Protein 3SV1 (pdb70)

Sequence (484 aa):
GSEDLIDGIIFAANYLGSTQLLSERNPSKNIRMMQAQEAVSRVKRMQKAAKIKKKANQTLTEVDLFISTQRIKVLNADTQETMMDHALRTISYIADIGNIVVLMARRRYKMICHVFESEDAQLIAQSIGQAFSVAYQEFLRANGINPEDLSQKEYSDIINTQEGSEDLIDGIIFAANYLGSTQLLSERNPSKNIRMMQAQEAVSRVKRMQKAAKIKKKANQTLTEVDLFISTQRIKVLNADTQETMMDHALRTISYIADIGNIVVLMARRKQYKMICHVFESEDAQLIAQSIGQAFSVAYQEFLRAGSEDLIDGIIFAANYLGSTQLLSERNPSKNIRMMQAQEAVSRVKRMQKAAKIKKKANQTLTEVDLFISTQRIKVLNADTQETMMDHALRTISYIADIGNIVVLMARRKQYKMICHVFESEDAQLIAQSIGQAFSVAYQEFLRAINPEDLSQNGYENPTYKFFEQNGYENPTYKFFGYE

Nearest PDB structures (foldseek):
  3sv1-assembly2_B  TM=1.007E+00  e=3.844E-26  Rattus norvegicus
  3sv1-assembly1_A  TM=9.861E-01  e=1.609E-22  Rattus norvegicus
  1aqc-assembly2_A  TM=9.527E-01  e=2.309E-19  Homo sapiens
  1x11-assembly1_A  TM=9.390E-01  e=2.914E-18  Homo sapiens
  1aqc-assembly2_B-2  TM=9.602E-01  e=7.713E-16  Homo sapiens

Solvent-accessible surface area: 25627 Å² total; per-residue (Å²): 121,58,128,89,13,73,104,12,57,109,48,75,7,34,29,27,9,24,4,20,17,92,7,93,54,87,30,56,43,104,70,0,79,109,16,5,76,102,3,16,15,37,0,86,45,58,13,51,5,32,102,54,53,49,161,80,163,156,39,33,52,116,1,34,5,51,1,1,8,87,73,6,59,4,22,44,40,134,95,96,101,56,59,33,73,31,27,0,112,34,0,0,0,0,3,4,44,53,64,44,1,1,11,0,1,25,114,137,196,64,5,27,0,13,0,1,64,5,136,55,2,84,84,0,0,86,20,3,12,113,0,4,29,17,1,63,72,77,84,29,76,96,110,48,66,90,51,18,90,103,43,69,154,94,61,56,72,96,110,82,79,68,204,99,57,126,51,8,77,58,0,0,16,6,66,7,38,34,16,6,23,7,24,20,59,5,54,67,108,40,64,76,123,38,17,74,84,3,5,106,84,4,19,30,36,0,97,48,59,9,43,4,27,133,63,56,56,166,85,160,139,40,59,60,107,0,2,9,24,0,0,13,86,82,6,42,3,29,42,19,45,24,38,103,45,61,38,72,54,40,5,143,20,0,2,13,2,1,13,86,59,85,11,5,3,10,0,0,22,185,124,172,95,86,4,15,0,10,0,2,50,5,149,43,5,81,48,0,0,61,13,7,4,79,0,1,40,26,19,82,83,103,48,104,187,132,94,61,123,40,9,84,67,0,1,8,11,62,9,33,26,25,8,23,14,80,41,119,1,66,63,114,37,58,71,122,67,31,77,96,12,1,85,92,4,16,29,105,0,115,153,74,8,138,54,24,120,119,154,79,177,94,145,191,36,66,57,117,0,1,6,19,0,3,4,87,102,1,51,2,15,28,22,55,31,32,105,51,58,42,65,32,32,6,197,42,1,27,26,31,3,51,72,58,63,38,5,1,5,3,0,56,178,132,163,99,105,7,16,0,8,1,3,47,3,154,43,2,72,61,2,2,100,16,3,21,85,0,17,44,29,34,58,144,105,81,158,99,132,146,97,102,80,99,118,125,181,82,20,64,69,0,50,6,5,46,135,109,69,60,95,38,76,64,10,56,30,28,106,112,148,52,19,134

InterPro domains:
  IPR001478 PDZ domain [PF00595] (570-652)
  IPR001478 PDZ domain [PF00595] (663-732)
  IPR001478 PDZ domain [PS50106] (569-654)
  IPR001478 PDZ domain [PS50106] (660-736)
  IPR001478 PDZ domain [SM00228] (578-656)
  IPR001478 PDZ domain [SM00228] (670-736)
  IPR006020 PTB/PI domain [PF00640] (373-530)
  IPR006020 PTB/PI domain [PS01179] (369-556)
  IPR006020 PTB/PI domain [SM00462] (368-534)
  IPR011993 PH-like domain superfamily [G3DSA:2.30.29.30] (363-531)
  IPR036034 PDZ superfamily [G3DSA:2.30.42.10] (563-655)
  IPR036034 PDZ superfamily [G3DSA:2.30.42.10] (656-744)
  IPR036034 PDZ superfamily [SSF50156] (544-667)
  IPR036034 PDZ superfamily [SSF50156] (659-741)
  IPR051230 Amyloid-beta A4 Precursor Protein-Binding [PTHR12345] (54-750)

B-factor: mean 117.75, std 36.28, range [28.65, 469.71]

CATH classification: 2.30.29.30

GO terms:
  GO:0016079 synaptic vesicle exocytosis (P, TAS)
  GO:0005515 protein binding (F, IPI)
  GO:0001540 amyloid-beta binding (F, IPI)
  GO:0005829 cytosol (C, TAS)
  GO:0098793 presynapse (C, IDA)

Organism: Rattus norvegicus (NCBI:txid10116)

Foldseek 3Di:
DQVDFQVWDKDKWKWQFKDKDADDPDDDPVVVVVVQVVRQVVSVVVVVVVVVVCVVPPRIFIWMWTGHLFWIWIAHPPPRHTPDIDTLVQKDDWDQDAQKIKTWGHVCNMIMITIIGHPCSVVVRVRSVSSNVSSVLVVPVVVVVVCSVPVVVVVVCVVVVVD/DLCALAVWDKDKWKFQFKDKDADDPDDDCVVVVVVQVVRVVVSVVVVVVVVVVCVVPPRIFMWIWTAHLFWTWIAGPVPRHTPDTGTLVFWDDWDLDDQKIWTWGFVVPTMIMITIIGHPCSNVVRVSNVVSNVVNVVVVVVD/DLCPQQVWDKDKWKWLDKDKDQDDPDDDPVVVVVCVVVGVVVSVVVVVVVVVVCVVPDRIFIWIWTGHLQWTFTAGPPVRHTPDIGGLVQWDDWDLDAQKIWTWGQCVVGMIMITITGHPPSVVSRVVSVVSVCVRVVVPDDAPDDDPPD/DDDDDDCVCVPPPD/DDDDDPPVPDD

Structure (mmCIF, N/CA/C/O backbone):
data_3SV1
#
_entry.id   3SV1
#
_cell.length_a   151.119
_cell.length_b   52.092
_cell.length_c   121.282
_cell.angle_alpha   90.00
_cell.angle_beta   127.80
_cell.angle_gamma   90.00
#
_symmetry.space_group_name_H-M   'C 1 2 1'
#
loop_
_entity.id
_entity.type
_entity.pdbx_description
1 polymer 'Amyloid beta A4 precursor protein-binding family A member 2'
2 polymer 'Amyloid beta A4 protein'
3 water water
#
loop_
_atom_site.group_PDB
_atom_site.id
_atom_site.type_symbol
_atom_site.label_atom_id
_atom_site.label_alt_id
_atom_site.label_comp_id
_atom_site.label_asym_id
_atom_site.label_entity_id
_atom_site.label_seq_id
_atom_site.pdbx_PDB_ins_code
_atom_site.Cartn_x
_atom_site.Cartn_y
_atom_site.Cartn_z
_atom_site.occupancy
_atom_site.B_iso_or_equiv
_atom_site.auth_seq_id
_atom_site.auth_comp_id
_atom_site.auth_asym_id
_atom_site.auth_atom_id
_atom_site.pdbx_PDB_model_num
ATOM 1 N N . GLY A 1 1 ? -48.272 25.182 -6.983 1.00 109.88 363 GLY A N 1
ATOM 2 C CA . GLY A 1 1 ? -47.429 26.134 -7.758 1.00 125.74 363 GLY A CA 1
ATOM 3 C C . GLY A 1 1 ? -46.009 25.621 -7.844 1.00 138.42 363 GLY A C 1
ATOM 4 O O . GLY A 1 1 ? -45.123 26.266 -8.415 1.00 136.96 363 GLY A O 1
ATOM 5 N N . SER A 1 2 ? -45.807 24.442 -7.264 1.00 145.17 364 SER A N 1
ATOM 6 C CA . SER A 1 2 ? -44.508 23.781 -7.242 1.00 135.56 364 SER A CA 1
ATOM 7 C C . SER A 1 2 ? -44.717 22.302 -6.887 1.00 120.74 364 SER A C 1
ATOM 8 O O . SER A 1 2 ? -43.911 21.446 -7.248 1.00 71.96 364 SER A O 1
ATOM 11 N N . GLU A 1 3 ? -45.814 22.029 -6.179 1.00 131.93 365 GLU A N 1
ATOM 12 C CA . GLU A 1 3 ? -46.204 20.684 -5.744 1.00 119.98 365 GLU A CA 1
ATOM 13 C C . GLU A 1 3 ? -46.286 19.720 -6.925 1.00 101.51 365 GLU A C 1
ATOM 14 O O . GLU A 1 3 ? -46.211 18.499 -6.763 1.00 93.13 365 GLU A O 1
ATOM 20 N N . ASP A 1 4 ? -46.454 20.289 -8.113 1.00 104.55 366 ASP A N 1
ATOM 21 C CA . ASP A 1 4 ? -46.545 19.539 -9.362 1.00 95.55 366 ASP A CA 1
ATOM 22 C C . ASP A 1 4 ? -45.653 18.291 -9.419 1.00 91.61 366 ASP A C 1
ATOM 23 O O . ASP A 1 4 ? -46.142 17.164 -9.474 1.00 88.42 366 ASP A O 1
ATOM 28 N N . LEU A 1 5 ? -44.342 18.494 -9.391 1.00 87.91 367 LEU A N 1
ATOM 29 C CA . LEU A 1 5 ? -43.416 17.383 -9.478 1.00 90.22 367 LEU A CA 1
ATOM 30 C C . LEU A 1 5 ? -42.878 16.858 -8.159 1.00 93.22 367 LEU A C 1
ATOM 31 O O . LEU A 1 5 ? -41.941 16.066 -8.166 1.00 77.72 367 LEU A O 1
ATOM 36 N N . ILE A 1 6 ? -43.420 17.292 -7.024 1.00 111.80 368 ILE A N 1
ATOM 37 C CA . ILE A 1 6 ? -42.926 16.731 -5.765 1.00 97.83 368 ILE A CA 1
ATOM 38 C C . ILE A 1 6 ? -43.612 15.378 -5.701 1.00 81.92 368 ILE A C 1
ATOM 39 O O . ILE A 1 6 ? -43.075 14.420 -5.140 1.00 75.98 368 ILE A O 1
ATOM 44 N N . ASP A 1 7 ? -44.807 15.320 -6.291 1.00 78.41 369 ASP A N 1
ATOM 45 C CA . ASP A 1 7 ? -45.583 14.095 -6.353 1.00 85.41 369 ASP A CA 1
ATOM 46 C C . ASP A 1 7 ? -45.012 13.359 -7.533 1.00 105.64 369 ASP A C 1
ATOM 47 O O . ASP A 1 7 ? -44.785 12.151 -7.485 1.00 129.80 369 ASP A O 1
ATOM 52 N N . GLY A 1 8 ? -44.778 14.110 -8.600 1.00 86.23 370 GLY A N 1
ATOM 53 C CA . GLY A 1 8 ? -44.208 13.526 -9.790 1.00 79.86 370 GLY A CA 1
ATOM 54 C C . GLY A 1 8 ? -45.113 13.584 -10.992 1.00 89.85 370 GLY A C 1
ATOM 55 O O . GLY A 1 8 ? -46.296 13.904 -10.888 1.00 100.06 370 GLY A O 1
ATOM 56 N N . ILE A 1 9 ? -44.530 13.279 -12.144 1.00 98.76 371 ILE A N 1
ATOM 57 C CA . ILE A 1 9 ? -45.243 13.265 -13.413 1.00 101.84 371 ILE A CA 1
ATOM 58 C C . ILE A 1 9 ? -44.677 12.105 -14.215 1.00 102.20 371 ILE A C 1
ATOM 59 O O . ILE A 1 9 ? -43.685 11.495 -13.815 1.00 109.21 371 ILE A O 1
ATOM 64 N N . ILE A 1 10 ? -45.287 11.821 -15.360 1.00 87.40 372 ILE A N 1
ATOM 65 C CA . ILE A 1 10 ? -44.841 10.714 -16.198 1.00 68.56 372 ILE A CA 1
ATOM 66 C C . ILE A 1 10 ? -44.945 11.033 -17.696 1.00 79.62 372 ILE A C 1
ATOM 67 O O . ILE A 1 10 ? -46.001 11.440 -18.176 1.00 86.55 372 ILE A O 1
ATOM 72 N N . PHE A 1 11 ? -43.838 10.839 -18.414 1.00 77.97 373 PHE A N 1
ATOM 73 C CA . PHE A 1 11 ? -43.732 11.078 -19.863 1.00 77.98 373 PHE A CA 1
ATOM 74 C C . PHE A 1 11 ? -43.512 9.761 -20.609 1.00 78.50 373 PHE A C 1
ATOM 75 O O . PHE A 1 11 ? -42.808 8.873 -20.117 1.00 69.30 373 PHE A O 1
ATOM 83 N N . ALA A 1 12 ? -44.096 9.637 -21.796 1.00 95.45 374 ALA A N 1
ATOM 84 C CA . ALA A 1 12 ? -43.914 8.427 -22.584 1.00 112.75 374 ALA A CA 1
ATOM 85 C C . ALA A 1 12 ? -42.668 8.630 -23.421 1.00 108.74 374 ALA A C 1
ATOM 86 O O . ALA A 1 12 ? -42.546 9.616 -24.149 1.00 116.03 374 ALA A O 1
ATOM 88 N N . ALA A 1 13 ? -41.734 7.699 -23.305 1.00 105.60 375 ALA A N 1
ATOM 89 C CA . ALA A 1 13 ? -40.498 7.796 -24.051 1.00 109.93 375 ALA A CA 1
ATOM 90 C C . ALA A 1 13 ? -40.167 6.481 -24.726 1.00 108.61 375 ALA A C 1
ATOM 91 O O . ALA A 1 13 ? -41.006 5.578 -24.822 1.00 82.91 375 ALA A O 1
ATOM 93 N N . ASN A 1 14 ? -38.929 6.392 -25.192 1.00 113.06 376 ASN A N 1
ATOM 94 C CA . ASN A 1 14 ? -38.448 5.214 -25.880 1.00 105.49 376 ASN A CA 1
ATOM 95 C C . ASN A 1 14 ? -37.003 4.906 -25.516 1.00 92.46 376 ASN A C 1
ATOM 96 O O . ASN A 1 14 ? -36.081 5.597 -25.946 1.00 73.95 376 ASN A O 1
ATOM 101 N N . TYR A 1 15 ? -36.816 3.861 -24.721 1.00 104.75 377 TYR A N 1
ATOM 102 C CA . TYR A 1 15 ? -35.493 3.443 -24.277 1.00 112.20 377 TYR A CA 1
ATOM 103 C C . TYR A 1 15 ? -34.747 2.775 -25.431 1.00 129.73 377 TYR A C 1
ATOM 104 O O . TYR A 1 15 ? -35.315 1.951 -26.147 1.00 136.92 377 TYR A O 1
ATOM 113 N N . LEU A 1 16 ? -33.478 3.136 -25.612 1.00 127.46 378 LEU A N 1
ATOM 114 C CA . LEU A 1 16 ? -32.664 2.568 -26.688 1.00 112.45 378 LEU A CA 1
ATOM 115 C C . LEU A 1 16 ? -31.569 1.677 -26.124 1.00 109.77 378 LEU A C 1
ATOM 116 O O . LEU A 1 16 ? -30.999 0.837 -26.828 1.00 104.35 378 LEU A O 1
ATOM 121 N N . GLY A 1 17 ? -31.298 1.865 -24.837 1.00 96.37 379 GLY A N 1
ATOM 122 C CA . GLY A 1 17 ? -30.268 1.107 -24.157 1.00 88.00 379 GLY A CA 1
ATOM 123 C C . GLY A 1 17 ? -29.403 2.078 -23.381 1.00 93.44 379 GLY A C 1
ATOM 124 O O . GLY A 1 17 ? -29.689 3.278 -23.329 1.00 79.94 379 GLY A O 1
ATOM 125 N N . SER A 1 18 ? -28.334 1.577 -22.782 1.00 107.31 380 SER A N 1
ATOM 126 C CA . SER A 1 18 ? -27.464 2.448 -22.015 1.00 104.78 380 SER A CA 1
ATOM 127 C C . SER A 1 18 ? -26.002 2.370 -22.427 1.00 119.18 380 SER A C 1
ATOM 128 O O . SER A 1 18 ? -25.656 1.829 -23.480 1.00 113.18 380 SER A O 1
ATOM 131 N N . THR A 1 19 ? -25.150 2.931 -21.582 1.00 117.99 381 THR A N 1
ATOM 132 C CA . THR A 1 19 ? -23.726 2.952 -21.834 1.00 103.05 381 THR A CA 1
ATOM 133 C C . THR A 1 19 ? -23.008 3.508 -20.598 1.00 101.67 381 THR A C 1
ATOM 134 O O . THR A 1 19 ? -23.332 4.590 -20.099 1.00 83.06 381 THR A O 1
ATOM 138 N N . GLN A 1 20 ? -22.027 2.756 -20.110 1.00 110.91 382 GLN A N 1
ATOM 139 C CA . GLN A 1 20 ? -21.280 3.142 -18.921 1.00 92.94 382 GLN A CA 1
ATOM 140 C C . GLN A 1 20 ? -19.979 3.836 -19.275 1.00 97.07 382 GLN A C 1
ATOM 141 O O . GLN A 1 20 ? -19.305 3.432 -20.220 1.00 106.27 382 GLN A O 1
ATOM 147 N N . LEU A 1 21 ? -19.631 4.880 -18.522 1.00 93.05 383 LEU A N 1
ATOM 148 C CA . LEU A 1 21 ? -18.383 5.623 -18.753 1.00 79.86 383 LEU A CA 1
ATOM 149 C C . LEU A 1 21 ? -17.714 6.143 -17.476 1.00 84.66 383 LEU A C 1
ATOM 150 O O . LEU A 1 21 ? -18.225 5.950 -16.363 1.00 80.90 383 LEU A O 1
ATOM 155 N N . LEU A 1 22 ? -16.578 6.816 -17.646 1.00 97.48 384 LEU A N 1
ATOM 156 C CA . LEU A 1 22 ? -15.830 7.351 -16.513 1.00 98.90 384 LEU A CA 1
ATOM 157 C C . LEU A 1 22 ? -15.809 8.872 -16.392 1.00 102.29 384 LEU A C 1
ATOM 158 O O . LEU A 1 22 ? -15.518 9.588 -17.359 1.00 97.04 384 LEU A O 1
ATOM 163 N N . SER A 1 23 ? -16.107 9.359 -15.193 1.00 102.95 385 SER A N 1
ATOM 164 C CA . SER A 1 23 ? -16.104 10.790 -14.929 1.00 120.52 385 SER A CA 1
ATOM 165 C C . SER A 1 23 ? -15.243 11.049 -13.699 1.00 126.48 385 SER A C 1
ATOM 166 O O . SER A 1 23 ? -14.876 10.125 -12.971 1.00 126.25 385 SER A O 1
ATOM 169 N N . GLU A 1 24 ? -14.893 12.309 -13.488 1.00 130.23 386 GLU A N 1
ATOM 170 C CA . GLU A 1 24 ? -14.102 12.670 -12.331 1.00 139.52 386 GLU A CA 1
ATOM 171 C C . GLU A 1 24 ? -14.837 13.811 -11.645 1.00 141.55 386 GLU A C 1
ATOM 172 O O . GLU A 1 24 ? -15.471 14.637 -12.301 1.00 133.27 386 GLU A O 1
ATOM 178 N N . ARG A 1 25 ? -14.773 13.829 -10.320 1.00 143.74 387 ARG A N 1
ATOM 179 C CA . ARG A 1 25 ? -15.443 14.847 -9.534 1.00 140.69 387 ARG A CA 1
ATOM 180 C C . ARG A 1 25 ? -15.450 16.222 -10.207 1.00 158.04 387 ARG A C 1
ATOM 181 O O . ARG A 1 25 ? -14.401 16.764 -10.560 1.00 162.87 387 ARG A O 1
ATOM 183 N N . ASN A 1 26 ? -16.651 16.758 -10.407 1.00 171.39 388 ASN A N 1
ATOM 184 C CA . ASN A 1 26 ? -16.856 18.081 -10.993 1.00 177.04 388 ASN A CA 1
ATOM 185 C C . ASN A 1 26 ? -16.215 18.392 -12.349 1.00 164.78 388 ASN A C 1
ATOM 186 O O . ASN A 1 26 ? -15.144 18.998 -12.415 1.00 176.43 388 ASN A O 1
ATOM 191 N N . PRO A 1 27 ? -16.862 17.966 -13.447 1.00 139.83 389 PRO A N 1
ATOM 192 C CA . PRO A 1 27 ? -16.391 18.192 -14.821 1.00 119.68 389 PRO A CA 1
ATOM 193 C C . PRO A 1 27 ? -16.854 19.567 -15.313 1.00 109.08 389 PRO A C 1
ATOM 194 O O . PRO A 1 27 ? -16.246 20.574 -14.970 1.00 117.19 389 PRO A O 1
ATOM 198 N N . SER A 1 28 ? -17.927 19.609 -16.104 1.00 120.68 390 SER A N 1
ATOM 199 C CA . SER A 1 28 ? -18.463 20.878 -16.616 1.00 136.49 390 SER A CA 1
ATOM 200 C C . SER A 1 28 ? -19.622 20.689 -17.598 1.00 119.50 390 SER A C 1
ATOM 201 O O . SER A 1 28 ? -19.527 19.886 -18.527 1.00 93.79 390 SER A O 1
ATOM 204 N N . LYS A 1 29 ? -20.701 21.449 -17.398 1.00 132.71 391 LYS A N 1
ATOM 205 C CA . LYS A 1 29 ? -21.891 21.383 -18.260 1.00 152.21 391 LYS A CA 1
ATOM 206 C C . LYS A 1 29 ? -21.518 21.461 -19.751 1.00 148.81 391 LYS A C 1
ATOM 207 O O . LYS A 1 29 ? -22.362 21.292 -20.647 1.00 141.16 391 LYS A O 1
ATOM 209 N N . ASN A 1 30 ? -20.238 21.716 -19.995 1.00 142.00 392 ASN A N 1
ATOM 210 C CA . ASN A 1 30 ? -19.684 21.804 -21.335 1.00 154.25 392 ASN A CA 1
ATOM 211 C C . ASN A 1 30 ? -19.070 20.438 -21.653 1.00 145.34 392 ASN A C 1
ATOM 212 O O . ASN A 1 30 ? -19.381 19.813 -22.666 1.00 132.59 392 ASN A O 1
ATOM 217 N N . ILE A 1 31 ? -18.201 19.967 -20.767 1.00 144.92 393 ILE A N 1
ATOM 218 C CA . ILE A 1 31 ? -17.551 18.686 -20.978 1.00 143.17 393 ILE A CA 1
ATOM 219 C C . ILE A 1 31 ? -18.531 17.528 -20.811 1.00 138.38 393 ILE A C 1
ATOM 220 O O . ILE A 1 31 ? -18.251 16.407 -21.248 1.00 113.92 393 ILE A O 1
ATOM 225 N N . ARG A 1 32 ? -19.675 17.796 -20.183 1.00 143.77 394 ARG A N 1
ATOM 226 C CA . ARG A 1 32 ? -20.681 16.760 -19.990 1.00 124.96 394 ARG A CA 1
ATOM 227 C C . ARG A 1 32 ? -21.479 16.542 -21.268 1.00 125.54 394 ARG A C 1
ATOM 228 O O . ARG A 1 32 ? -21.779 15.403 -21.644 1.00 123.07 394 ARG A O 1
ATOM 236 N N . MET A 1 33 ? -21.827 17.634 -21.943 1.00 130.17 395 MET A N 1
ATOM 237 C CA . MET A 1 33 ? -22.582 17.511 -23.180 1.00 137.23 395 MET A CA 1
ATOM 238 C C . MET A 1 33 ? -21.739 16.725 -24.187 1.00 132.25 395 MET A C 1
ATOM 239 O O . MET A 1 33 ? -22.265 16.178 -25.155 1.00 127.18 395 MET A O 1
ATOM 244 N N . MET A 1 34 ? -20.431 16.655 -23.944 1.00 138.47 396 MET A N 1
ATOM 245 C CA . MET A 1 34 ? -19.537 15.894 -24.814 1.00 144.85 396 MET A CA 1
ATOM 246 C C . MET A 1 34 ? -19.783 14.421 -24.524 1.00 124.06 396 MET A C 1
ATOM 247 O O . MET A 1 34 ? -20.362 13.699 -25.335 1.00 117.14 396 MET A O 1
ATOM 252 N N . GLN A 1 35 ? -19.330 13.990 -23.351 1.00 112.80 397 GLN A N 1
ATOM 253 C CA . GLN A 1 35 ? -19.485 12.608 -22.907 1.00 119.12 397 GLN A CA 1
ATOM 254 C C . GLN A 1 35 ? -20.897 12.104 -23.172 1.00 122.01 397 GLN A C 1
ATOM 255 O O . GLN A 1 35 ? -21.100 10.956 -23.568 1.00 119.76 397 GLN A O 1
ATOM 261 N N . ALA A 1 36 ? -21.869 12.976 -22.942 1.00 114.65 398 ALA A N 1
ATOM 262 C CA . ALA A 1 36 ? -23.259 12.638 -23.160 1.00 99.42 398 ALA A CA 1
ATOM 263 C C . ALA A 1 36 ? -23.466 12.287 -24.626 1.00 109.20 398 ALA A C 1
ATOM 264 O O . ALA A 1 36 ? -24.143 11.319 -24.961 1.00 102.40 398 ALA A O 1
ATOM 266 N N . GLN A 1 37 ? -22.863 13.084 -25.499 1.00 113.32 399 GLN A N 1
ATOM 267 C CA . GLN A 1 37 ? -22.973 12.879 -26.937 1.00 98.02 399 GLN A CA 1
ATOM 268 C C . GLN A 1 37 ? -22.286 11.613 -27.413 1.00 103.89 399 GLN A C 1
ATOM 269 O O . GLN A 1 37 ? -22.670 11.033 -28.427 1.00 116.71 399 GLN A O 1
ATOM 275 N N . GLU A 1 38 ? -21.261 11.184 -26.687 1.00 102.68 400 GLU A N 1
ATOM 276 C CA . GLU A 1 38 ? -20.561 9.968 -27.065 1.00 114.27 400 GLU A CA 1
ATOM 277 C C . GLU A 1 38 ? -21.243 8.780 -26.411 1.00 122.09 400 GLU A C 1
ATOM 278 O O . GLU A 1 38 ? -20.966 7.630 -26.743 1.00 124.16 400 GLU A O 1
ATOM 284 N N . ALA A 1 39 ? -22.140 9.068 -25.475 1.00 125.24 401 ALA A N 1
ATOM 285 C CA . ALA A 1 39 ? -22.881 8.022 -24.792 1.00 102.34 401 ALA A CA 1
ATOM 286 C C . ALA A 1 39 ? -24.071 7.658 -25.673 1.00 108.56 401 ALA A C 1
ATOM 287 O O . ALA A 1 39 ? -24.617 6.555 -25.569 1.00 116.37 401 ALA A O 1
ATOM 289 N N . VAL A 1 40 ? -24.462 8.591 -26.545 1.00 95.86 402 VAL A N 1
ATOM 290 C CA . VAL A 1 40 ? -25.591 8.371 -27.448 1.00 104.40 402 VAL A CA 1
ATOM 291 C C . VAL A 1 40 ? -25.154 7.640 -28.707 1.00 87.44 402 VAL A C 1
ATOM 292 O O . VAL A 1 40 ? -25.900 6.836 -29.266 1.00 79.86 402 VAL A O 1
ATOM 296 N N . SER A 1 41 ? -23.936 7.918 -29.148 1.00 68.37 403 SER A N 1
ATOM 297 C CA . SER A 1 41 ? -23.420 7.277 -30.345 1.00 78.85 403 SER A CA 1
ATOM 298 C C . SER A 1 41 ? -23.130 5.828 -29.983 1.00 91.91 403 SER A C 1
ATOM 299 O O . SER A 1 41 ? -23.328 4.914 -30.789 1.00 91.77 403 SER A O 1
ATOM 302 N N . ARG A 1 42 ? -22.671 5.631 -28.752 1.00 92.25 404 ARG A N 1
ATOM 303 C CA . ARG A 1 42 ? -22.380 4.299 -28.252 1.00 100.71 404 ARG A CA 1
ATOM 304 C C . ARG A 1 42 ? -23.593 3.415 -28.514 1.00 101.81 404 ARG A C 1
ATOM 305 O O . ARG A 1 42 ? -23.497 2.393 -29.196 1.00 102.01 404 ARG A O 1
ATOM 313 N N . VAL A 1 43 ? -24.739 3.826 -27.980 1.00 99.86 405 VAL A N 1
ATOM 314 C CA . VAL A 1 43 ? -25.951 3.046 -28.139 1.00 106.70 405 VAL A CA 1
ATOM 315 C C . VAL A 1 43 ? -26.594 3.134 -29.523 1.00 107.28 405 VAL A C 1
ATOM 316 O O . VAL A 1 43 ? -27.260 2.192 -29.946 1.00 106.26 405 VAL A O 1
ATOM 320 N N . LYS A 1 44 ? -26.415 4.236 -30.243 1.00 103.57 406 LYS A N 1
ATOM 321 C CA . LYS A 1 44 ? -26.996 4.295 -31.585 1.00 101.50 406 LYS A CA 1
ATOM 322 C C . LYS A 1 44 ? -26.278 3.213 -32.389 1.00 92.93 406 LYS A C 1
ATOM 323 O O . LYS A 1 44 ? -26.904 2.365 -33.020 1.00 84.29 406 LYS A O 1
ATOM 329 N N . ARG A 1 45 ? -24.951 3.248 -32.350 1.00 88.78 407 ARG A N 1
ATOM 330 C CA . ARG A 1 45 ? -24.160 2.266 -33.060 1.00 95.54 407 ARG A CA 1
ATOM 331 C C . ARG A 1 45 ? -24.457 0.875 -32.520 1.00 90.37 407 ARG A C 1
ATOM 332 O O . ARG A 1 45 ? -24.397 -0.099 -33.263 1.00 71.35 407 ARG A O 1
ATOM 340 N N . MET A 1 46 ? -24.775 0.786 -31.226 1.00 103.37 408 MET A N 1
ATOM 341 C CA . MET A 1 46 ? -25.084 -0.500 -30.588 1.00 118.49 408 MET A CA 1
ATOM 342 C C . MET A 1 46 ? -26.425 -0.968 -31.109 1.00 114.80 408 MET A C 1
ATOM 343 O O . MET A 1 46 ? -26.726 -2.163 -31.090 1.00 110.84 408 MET A O 1
ATOM 348 N N . GLN A 1 47 ? -27.235 -0.008 -31.549 1.00 106.50 409 GLN A N 1
ATOM 349 C CA . GLN A 1 47 ? -28.558 -0.317 -32.079 1.00 111.18 409 GLN A CA 1
ATOM 350 C C . GLN A 1 47 ? -28.487 -0.789 -33.530 1.00 97.74 409 GLN A C 1
ATOM 351 O O . GLN A 1 47 ? -29.121 -1.784 -33.895 1.00 94.41 409 GLN A O 1
ATOM 357 N N . LYS A 1 48 ? -27.722 -0.088 -34.363 1.00 85.14 410 LYS A N 1
ATOM 358 C CA . LYS A 1 48 ? -27.580 -0.518 -35.749 1.00 89.14 410 LYS A CA 1
ATOM 359 C C . LYS A 1 48 ? -27.187 -1.996 -35.697 1.00 93.70 410 LYS A C 1
ATOM 360 O O . LYS A 1 48 ? -27.764 -2.825 -36.396 1.00 91.13 410 LYS A O 1
ATOM 366 N N . ALA A 1 49 ? -26.230 -2.322 -34.832 1.00 97.61 411 ALA A N 1
ATOM 367 C CA . ALA A 1 49 ? -25.794 -3.706 -34.664 1.00 101.22 411 ALA A CA 1
ATOM 368 C C . ALA A 1 49 ? -26.964 -4.537 -34.147 1.00 94.15 411 ALA A C 1
ATOM 369 O O . ALA A 1 49 ? -27.067 -5.731 -34.420 1.00 81.42 411 ALA A O 1
ATOM 371 N N . ALA A 1 50 ? -27.846 -3.890 -33.394 1.00 93.34 412 ALA A N 1
ATOM 372 C CA . ALA A 1 50 ? -29.022 -4.553 -32.838 1.00 94.83 412 ALA A CA 1
ATOM 373 C C . ALA A 1 50 ? -29.978 -4.927 -33.959 1.00 94.58 412 ALA A C 1
ATOM 374 O O . ALA A 1 50 ? -30.434 -6.075 -34.040 1.00 74.81 412 ALA A O 1
ATOM 376 N N . LYS A 1 51 ? -30.266 -3.939 -34.817 1.00 97.99 413 LYS A N 1
ATOM 377 C CA . LYS A 1 51 ? -31.165 -4.092 -35.975 1.00 96.72 413 LYS A CA 1
ATOM 378 C C . LYS A 1 51 ? -30.715 -5.310 -36.771 1.00 106.69 413 LYS A C 1
ATOM 379 O O . LYS A 1 51 ? -31.429 -6.303 -36.897 1.00 117.63 413 LYS A O 1
ATOM 385 N N . ILE A 1 52 ? -29.512 -5.190 -37.316 1.00 97.54 414 ILE A N 1
ATOM 386 C CA . ILE A 1 52 ? -28.882 -6.234 -38.102 1.00 94.19 414 ILE A CA 1
ATOM 387 C C . ILE A 1 52 ? -29.078 -7.607 -37.454 1.00 91.37 414 ILE A C 1
ATOM 388 O O . ILE A 1 52 ? -29.351 -8.595 -38.143 1.00 100.07 414 ILE A O 1
ATOM 393 N N . LYS A 1 53 ? -28.950 -7.655 -36.128 1.00 82.87 415 LYS A N 1
ATOM 394 C CA . LYS A 1 53 ? -29.105 -8.899 -35.375 1.00 100.18 415 LYS A CA 1
ATOM 395 C C . LYS A 1 53 ? -30.511 -9.441 -35.603 1.00 114.08 415 LYS A C 1
ATOM 396 O O . LYS A 1 53 ? -30.766 -10.634 -35.424 1.00 110.86 415 LYS A O 1
ATOM 398 N N . LYS A 1 54 ? -31.410 -8.552 -36.024 1.00 110.70 416 LYS A N 1
ATOM 399 C CA . LYS A 1 54 ? -32.800 -8.909 -36.292 1.00 106.12 416 LYS A CA 1
ATOM 400 C C . LYS A 1 54 ? -33.009 -9.460 -37.704 1.00 120.50 416 LYS A C 1
ATOM 401 O O . LYS A 1 54 ? -33.984 -10.166 -37.952 1.00 129.08 416 LYS A O 1
ATOM 403 N N . LYS A 1 55 ? -32.107 -9.128 -38.627 1.00 135.73 417 LYS A N 1
ATOM 404 C CA . LYS A 1 55 ? -32.201 -9.631 -39.994 1.00 153.93 417 LYS A CA 1
ATOM 405 C C . LYS A 1 55 ? -32.285 -11.151 -39.940 1.00 165.86 417 LYS A C 1
ATOM 406 O O . LYS A 1 55 ? -33.062 -11.767 -40.668 1.00 173.58 417 LYS A O 1
ATOM 412 N N . ALA A 1 56 ? -31.477 -11.748 -39.068 1.00 156.90 418 ALA A N 1
ATOM 413 C CA . ALA A 1 56 ? -31.457 -13.195 -38.899 1.00 137.20 418 ALA A CA 1
ATOM 414 C C . ALA A 1 56 ? -32.727 -13.686 -38.197 1.00 134.46 418 ALA A C 1
ATOM 415 O O . ALA A 1 56 ? -32.693 -14.644 -37.424 1.00 107.53 418 ALA A O 1
ATOM 417 N N . ASN A 1 57 ? -33.843 -13.017 -38.470 1.00 149.85 419 ASN A N 1
ATOM 418 C CA . ASN A 1 57 ? -35.129 -13.377 -37.879 1.00 155.57 419 ASN A CA 1
ATOM 419 C C . ASN A 1 57 ? -35.967 -14.124 -38.913 1.00 158.98 419 ASN A C 1
ATOM 420 O O . ASN A 1 57 ? -35.615 -14.173 -40.097 1.00 149.79 419 ASN A O 1
ATOM 425 N N . GLN A 1 63 ? -38.961 -1.787 -33.334 1.00 73.14 425 GLN A N 1
ATOM 426 C CA . GLN A 1 63 ? -38.711 -3.224 -33.315 1.00 88.41 425 GLN A CA 1
ATOM 427 C C . GLN A 1 63 ? -37.667 -3.534 -32.246 1.00 99.60 425 GLN A C 1
ATOM 428 O O . GLN A 1 63 ? -37.901 -4.358 -31.347 1.00 84.64 425 GLN A O 1
ATOM 430 N N . THR A 1 64 ? -36.537 -2.832 -32.339 1.00 114.71 426 THR A N 1
ATOM 431 C CA . THR A 1 64 ? -35.403 -3.009 -31.439 1.00 101.92 426 THR A CA 1
ATOM 432 C C . THR A 1 64 ? -35.367 -2.095 -30.198 1.00 95.33 426 THR A C 1
ATOM 433 O O . THR A 1 64 ? -34.652 -2.389 -29.233 1.00 69.00 426 THR A O 1
ATOM 435 N N . LEU A 1 65 ? -36.110 -0.987 -30.221 1.00 106.51 427 LEU A N 1
ATOM 436 C CA . LEU A 1 65 ? -36.152 -0.068 -29.071 1.00 98.77 427 LEU A CA 1
ATOM 437 C C . LEU A 1 65 ? -37.202 -0.610 -28.103 1.00 91.51 427 LEU A C 1
ATOM 438 O O . LEU A 1 65 ? -37.675 -1.725 -28.279 1.00 77.91 427 LEU A O 1
ATOM 440 N N . THR A 1 66 ? -37.555 0.165 -27.082 1.00 91.58 428 THR A N 1
ATOM 441 C CA . THR A 1 66 ? -38.571 -0.253 -26.107 1.00 98.41 428 THR A CA 1
ATOM 442 C C . THR A 1 66 ? -39.344 0.954 -25.558 1.00 93.27 428 THR A C 1
ATOM 443 O O . THR A 1 66 ? -38.757 2.011 -25.288 1.00 70.46 428 THR A O 1
ATOM 447 N N . GLU A 1 67 ? -40.660 0.805 -25.414 1.00 87.51 429 GLU A N 1
ATOM 448 C CA . GLU A 1 67 ? -41.498 1.901 -24.928 1.00 80.93 429 GLU A CA 1
ATOM 449 C C . GLU A 1 67 ? -41.539 1.983 -23.421 1.00 77.11 429 GLU A C 1
ATOM 450 O O . GLU A 1 67 ? -41.866 1.006 -22.743 1.00 84.58 429 GLU A O 1
ATOM 456 N N . VAL A 1 68 ? -41.209 3.154 -22.890 1.00 71.73 430 VAL A N 1
ATOM 457 C CA . VAL A 1 68 ? -41.192 3.326 -21.450 1.00 74.79 430 VAL A CA 1
ATOM 458 C C . VAL A 1 68 ? -41.914 4.549 -21.004 1.00 78.25 430 VAL A C 1
ATOM 459 O O . VAL A 1 68 ? -42.247 5.423 -21.795 1.00 73.12 430 VAL A O 1
ATOM 463 N N . ASP A 1 69 ? -42.158 4.589 -19.707 1.00 80.17 431 ASP A N 1
ATOM 464 C CA . ASP A 1 69 ? -42.791 5.730 -19.095 1.00 101.12 431 ASP A CA 1
ATOM 465 C C . ASP A 1 69 ? -41.685 6.296 -18.228 1.00 78.06 431 ASP A C 1
ATOM 466 O O . ASP A 1 69 ? -40.806 5.552 -17.767 1.00 65.78 431 ASP A O 1
ATOM 471 N N . LEU A 1 70 ? -41.708 7.611 -18.039 1.00 53.07 432 LEU A N 1
ATOM 472 C CA . LEU A 1 70 ? -40.715 8.252 -17.221 1.00 52.29 432 LEU A CA 1
ATOM 473 C C . LEU A 1 70 ? -41.379 8.888 -16.020 1.00 64.28 432 LEU A C 1
ATOM 474 O O . LEU A 1 70 ? -42.161 9.816 -16.171 1.00 80.56 432 LEU A O 1
ATOM 479 N N . PHE A 1 71 ? -41.108 8.360 -14.829 1.00 61.08 433 PHE A N 1
ATOM 480 C CA . PHE A 1 71 ? -41.657 8.934 -13.597 1.00 66.14 433 PHE A CA 1
ATOM 481 C C . PHE A 1 71 ? -40.635 9.976 -13.122 1.00 85.34 433 PHE A C 1
ATOM 482 O O . PHE A 1 71 ? -39.468 9.646 -12.883 1.00 97.04 433 PHE A O 1
ATOM 490 N N . ILE A 1 72 ? -41.065 11.230 -12.993 1.00 75.19 434 ILE A N 1
ATOM 491 C CA . ILE A 1 72 ? -40.144 12.284 -12.571 1.00 70.78 434 ILE A CA 1
ATOM 492 C C . ILE A 1 72 ? -40.589 12.972 -11.270 1.00 77.83 434 ILE A C 1
ATOM 493 O O . ILE A 1 72 ? -41.757 13.331 -11.111 1.00 59.35 434 ILE A O 1
ATOM 498 N N . SER A 1 73 ? -39.653 13.125 -10.333 1.00 97.36 435 SER A N 1
ATOM 499 C CA . SER A 1 73 ? -39.947 13.756 -9.053 1.00 97.61 435 SER A CA 1
ATOM 500 C C . SER A 1 73 ? -38.722 14.348 -8.365 1.00 94.03 435 SER A C 1
ATOM 501 O O . SER A 1 73 ? -37.591 14.265 -8.849 1.00 86.31 435 SER A O 1
ATOM 504 N N . THR A 1 74 ? -38.983 14.963 -7.223 1.00 98.24 436 THR A N 1
ATOM 505 C CA . THR A 1 74 ? -37.954 15.588 -6.420 1.00 100.66 436 THR A CA 1
ATOM 506 C C . THR A 1 74 ? -37.248 14.495 -5.640 1.00 89.51 436 THR A C 1
ATOM 507 O O . THR A 1 74 ? -36.212 14.724 -5.014 1.00 91.09 436 THR A O 1
ATOM 511 N N . GLN A 1 75 ? -37.827 13.298 -5.698 1.00 82.11 437 GLN A N 1
ATOM 512 C CA . GLN A 1 75 ? -37.298 12.130 -5.002 1.00 87.29 437 GLN A CA 1
ATOM 513 C C . GLN A 1 75 ? -36.451 11.266 -5.905 1.00 68.73 437 GLN A C 1
ATOM 514 O O . GLN A 1 75 ? -35.273 11.052 -5.643 1.00 84.43 437 GLN A O 1
ATOM 520 N N . ARG A 1 76 ? -37.050 10.769 -6.975 1.00 59.24 438 ARG A N 1
ATOM 521 C CA . ARG A 1 76 ? -36.310 9.936 -7.910 1.00 71.03 438 ARG A CA 1
ATOM 522 C C . ARG A 1 76 ? -36.724 10.177 -9.354 1.00 68.31 438 ARG A C 1
ATOM 523 O O . ARG A 1 76 ? -37.460 11.103 -9.670 1.00 66.88 438 ARG A O 1
ATOM 531 N N . ILE A 1 77 ? -36.228 9.317 -10.225 1.00 65.79 439 ILE A N 1
ATOM 532 C CA . ILE A 1 77 ? -36.514 9.359 -11.653 1.00 73.02 439 ILE A CA 1
ATOM 533 C C . ILE A 1 77 ? -36.381 7.902 -12.065 1.00 84.08 439 ILE A C 1
ATOM 534 O O . ILE A 1 77 ? -35.270 7.391 -12.185 1.00 97.43 439 ILE A O 1
ATOM 539 N N . LYS A 1 78 ? -37.504 7.220 -12.258 1.00 73.06 440 LYS A N 1
ATOM 540 C CA . LYS A 1 78 ? -37.439 5.811 -12.615 1.00 75.30 440 LYS A CA 1
ATOM 541 C C . LYS A 1 78 ? -38.185 5.427 -13.896 1.00 77.31 440 LYS A C 1
ATOM 542 O O . LYS A 1 78 ? -39.259 5.938 -14.201 1.00 71.23 440 LYS A O 1
ATOM 548 N N . VAL A 1 79 ? -37.579 4.511 -14.638 1.00 69.73 441 VAL A N 1
ATOM 549 C CA . VAL A 1 79 ? -38.127 4.037 -15.888 1.00 76.65 441 VAL A CA 1
ATOM 550 C C . VAL A 1 79 ? -38.904 2.759 -15.698 1.00 88.68 441 VAL A C 1
ATOM 551 O O . VAL A 1 79 ? -38.501 1.872 -14.940 1.00 78.11 441 VAL A O 1
ATOM 555 N N . LEU A 1 80 ? -40.022 2.665 -16.405 1.00 101.03 442 LEU A N 1
ATOM 556 C CA . LEU A 1 80 ? -40.849 1.486 -16.317 1.00 93.43 442 LEU A CA 1
ATOM 557 C C . LEU A 1 80 ? -41.318 1.023 -17.686 1.00 89.93 442 LEU A C 1
ATOM 558 O O . LEU A 1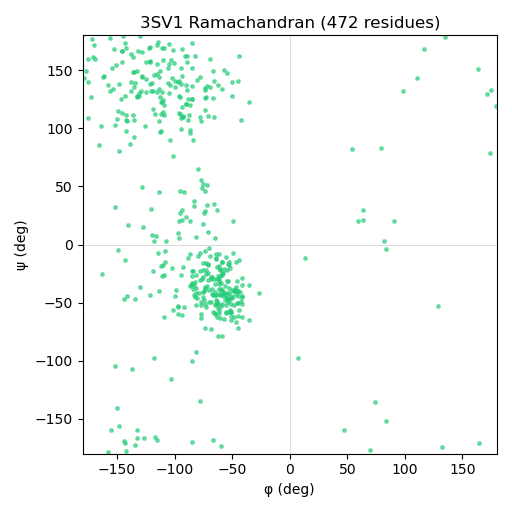 80 ? -41.286 1.770 -18.670 1.00 84.64 442 LEU A O 1
ATOM 563 N N . ASN A 1 81 ? -41.740 -0.236 -17.714 1.00 76.48 443 ASN A N 1
ATOM 564 C CA . ASN A 1 81 ? -42.245 -0.921 -18.897 1.00 85.42 443 ASN A CA 1
ATOM 565 C C . ASN A 1 81 ? -43.559 -0.316 -19.391 1.00 97.73 443 ASN A C 1
ATOM 566 O O . ASN A 1 81 ? -44.596 -0.474 -18.739 1.00 94.12 443 ASN A O 1
ATOM 571 N N . ALA A 1 82 ? -43.537 0.361 -20.536 1.00 99.97 444 ALA A N 1
ATOM 572 C CA . ALA A 1 82 ? -44.774 0.935 -21.058 1.00 95.77 444 ALA A CA 1
ATOM 573 C C . ALA A 1 82 ? -45.856 -0.138 -21.133 1.00 91.12 444 ALA A C 1
ATOM 574 O O . ALA A 1 82 ? -47.042 0.177 -21.227 1.00 115.09 444 ALA A O 1
ATOM 576 N N . ASP A 1 83 ? -45.437 -1.403 -21.087 1.00 85.65 445 ASP A N 1
ATOM 577 C CA . ASP A 1 83 ? -46.364 -2.526 -21.145 1.00 99.04 445 ASP A CA 1
ATOM 578 C C . ASP A 1 83 ? -46.526 -3.296 -19.839 1.00 100.28 445 ASP A C 1
ATOM 579 O O . ASP A 1 83 ? -47.625 -3.344 -19.287 1.00 101.42 445 ASP A O 1
ATOM 584 N N . THR A 1 84 ? -45.455 -3.910 -19.342 1.00 86.34 446 THR A N 1
ATOM 585 C CA . THR A 1 84 ? -45.563 -4.669 -18.091 1.00 90.33 446 THR A CA 1
ATOM 586 C C . THR A 1 84 ? -45.640 -3.750 -16.879 1.00 95.20 446 THR A C 1
ATOM 587 O O . THR A 1 84 ? -46.023 -4.182 -15.786 1.00 94.69 446 THR A O 1
ATOM 591 N N . GLN A 1 85 ? -45.274 -2.485 -17.081 1.00 93.18 447 GLN A N 1
ATOM 592 C CA . GLN A 1 85 ? -45.290 -1.493 -16.009 1.00 86.73 447 GLN A CA 1
ATOM 593 C C . GLN A 1 85 ? -44.292 -1.925 -14.953 1.00 97.60 447 GLN A C 1
ATOM 594 O O . GLN A 1 85 ? -44.377 -1.524 -13.792 1.00 94.98 447 GLN A O 1
ATOM 600 N N . GLU A 1 86 ? -43.349 -2.765 -15.360 1.00 91.45 448 GLU A N 1
ATOM 601 C CA . GLU A 1 86 ? -42.347 -3.241 -14.437 1.00 91.69 448 GLU A CA 1
ATOM 602 C C . GLU A 1 86 ? -41.170 -2.281 -14.476 1.00 99.57 448 GLU A C 1
ATOM 603 O O . GLU A 1 86 ? -40.768 -1.814 -15.546 1.00 90.66 448 GLU A O 1
ATOM 609 N N . THR A 1 87 ? -40.645 -1.977 -13.292 1.00 95.40 449 THR A N 1
ATOM 610 C CA . THR A 1 87 ? -39.517 -1.067 -13.128 1.00 66.50 449 THR A CA 1
ATOM 611 C C . THR A 1 87 ? -38.330 -1.607 -13.920 1.00 88.93 449 THR A C 1
ATOM 612 O O . THR A 1 87 ? -38.034 -2.796 -13.865 1.00 99.19 449 THR A O 1
ATOM 616 N N . MET A 1 88 ? -37.662 -0.749 -14.678 1.00 92.98 450 MET A N 1
ATOM 617 C CA . MET A 1 88 ? -36.513 -1.195 -15.445 1.00 87.73 450 MET A CA 1
ATOM 618 C C . MET A 1 88 ? -35.262 -0.603 -14.829 1.00 88.65 450 MET A C 1
ATOM 619 O O . MET A 1 88 ? -34.148 -1.070 -15.087 1.00 105.59 450 MET A O 1
ATOM 624 N N . MET A 1 89 ? -35.464 0.434 -14.015 1.00 66.40 451 MET A N 1
ATOM 625 C CA . MET A 1 89 ? -34.380 1.132 -13.316 1.00 59.78 451 MET A CA 1
ATOM 626 C C . MET A 1 89 ? -34.968 2.198 -12.416 1.00 82.81 451 MET A C 1
ATOM 627 O O . MET A 1 89 ? -36.019 2.754 -12.711 1.00 101.89 451 MET A O 1
ATOM 632 N N . ASP A 1 90 ? -34.295 2.472 -11.309 1.00 77.23 452 ASP A N 1
ATOM 633 C CA . ASP A 1 90 ? -34.770 3.486 -10.383 1.00 73.76 452 ASP A CA 1
ATOM 634 C C . ASP A 1 90 ? -33.603 4.163 -9.667 1.00 68.21 452 ASP A C 1
ATOM 635 O O . ASP A 1 90 ? -32.866 3.539 -8.900 1.00 77.00 452 ASP A O 1
ATOM 640 N N . HIS A 1 91 ? -33.435 5.452 -9.941 1.00 63.88 453 HIS A N 1
ATOM 641 C CA . HIS A 1 91 ? -32.357 6.233 -9.354 1.00 62.76 453 HIS A CA 1
ATOM 642 C C . HIS A 1 91 ? -32.943 7.320 -8.462 1.00 70.26 453 HIS A C 1
ATOM 643 O O . HIS A 1 91 ? -33.861 8.034 -8.866 1.00 80.97 453 HIS A O 1
ATOM 650 N N . ALA A 1 92 ? -32.440 7.440 -7.239 1.00 65.02 454 ALA A N 1
ATOM 651 C CA . ALA A 1 92 ? -32.935 8.497 -6.367 1.00 65.10 454 ALA A CA 1
ATOM 652 C C . ALA A 1 92 ? -32.381 9.754 -7.039 1.00 68.44 454 ALA A C 1
ATOM 653 O O . ALA A 1 92 ? -31.216 9.769 -7.451 1.00 61.15 454 ALA A O 1
ATOM 655 N N . LEU A 1 93 ? -33.207 10.793 -7.163 1.00 79.52 455 LEU A N 1
ATOM 656 C CA . LEU A 1 93 ? -32.799 12.027 -7.838 1.00 82.76 455 LEU A CA 1
ATOM 657 C C . LEU A 1 93 ? -31.382 12.526 -7.552 1.00 84.23 455 LEU A C 1
ATOM 658 O O . LEU A 1 93 ? -30.678 12.933 -8.477 1.00 63.08 455 LEU A O 1
ATOM 663 N N . ARG A 1 94 ? -30.962 12.504 -6.291 1.00 101.51 456 ARG A N 1
ATOM 664 C CA . ARG A 1 94 ? -29.618 12.963 -5.949 1.00 95.87 456 ARG A CA 1
ATOM 665 C C . ARG A 1 94 ? -28.523 12.233 -6.721 1.00 100.65 456 ARG A C 1
ATOM 666 O O . ARG A 1 94 ? -27.501 12.816 -7.062 1.00 108.66 456 ARG A O 1
ATOM 674 N N . THR A 1 95 ? -28.726 10.950 -6.985 1.00 95.09 457 THR A N 1
ATOM 675 C CA . THR A 1 95 ? -27.734 10.161 -7.709 1.00 85.26 457 THR A CA 1
ATOM 676 C C . THR A 1 95 ? -27.703 10.506 -9.194 1.00 80.48 457 THR A C 1
ATOM 677 O O . THR A 1 95 ? -26.865 9.990 -9.934 1.00 76.80 457 THR A O 1
ATOM 681 N N . ILE A 1 96 ? -28.633 11.353 -9.630 1.00 79.37 458 ILE A N 1
ATOM 682 C CA . ILE A 1 96 ? -28.700 11.779 -11.023 1.00 72.41 458 ILE A CA 1
ATOM 683 C C . ILE A 1 96 ? -27.977 13.098 -11.050 1.00 81.07 458 ILE A C 1
ATOM 684 O O . ILE A 1 96 ? -28.303 13.997 -10.276 1.00 73.55 458 ILE A O 1
ATOM 689 N N . SER A 1 97 ? -27.011 13.227 -11.950 1.00 101.73 459 SER A N 1
ATOM 690 C CA . SER A 1 97 ? -26.211 14.442 -12.016 1.00 109.46 459 SER A CA 1
ATOM 691 C C . SER A 1 97 ? -26.423 15.366 -13.198 1.00 101.20 459 SER A C 1
ATOM 692 O O . SER A 1 97 ? -26.192 16.570 -13.083 1.00 96.73 459 SER A O 1
ATOM 695 N N . TYR A 1 98 ? -26.871 14.819 -14.322 1.00 92.10 460 TYR A N 1
ATOM 696 C CA . TYR A 1 98 ? -27.013 15.627 -15.522 1.00 95.41 460 TYR A CA 1
ATOM 697 C C . TYR A 1 98 ? -27.922 14.971 -16.559 1.00 97.92 460 TYR A C 1
ATOM 698 O O . TYR A 1 98 ? -27.943 13.749 -16.683 1.00 85.94 460 TYR A O 1
ATOM 707 N N . ILE A 1 99 ? -28.701 15.780 -17.273 1.00 100.48 461 ILE A N 1
ATOM 708 C CA . ILE A 1 99 ? -29.558 15.263 -18.340 1.00 99.99 461 ILE A CA 1
ATOM 709 C C . ILE A 1 99 ? -29.429 16.259 -19.492 1.00 91.76 461 ILE A C 1
ATOM 710 O O . ILE A 1 99 ? -28.932 17.365 -19.302 1.00 94.01 461 ILE A O 1
ATOM 715 N N . ALA A 1 100 ? -29.841 15.856 -20.687 1.00 78.31 462 ALA A N 1
ATOM 716 C CA . ALA A 1 100 ? -29.759 16.717 -21.858 1.00 88.55 462 ALA A CA 1
ATOM 717 C C . ALA A 1 100 ? -30.816 16.293 -22.871 1.00 113.53 462 ALA A C 1
ATOM 718 O O . ALA A 1 100 ? -31.202 15.121 -22.932 1.00 117.96 462 ALA A O 1
ATOM 720 N N . ASP A 1 101 ? -31.275 17.246 -23.673 1.00 116.49 463 ASP A N 1
ATOM 721 C CA . ASP A 1 101 ? -32.311 16.963 -24.656 1.00 118.45 463 ASP A CA 1
ATOM 722 C C . ASP A 1 101 ? -32.003 17.399 -26.082 1.00 124.78 463 ASP A C 1
ATOM 723 O O . ASP A 1 101 ? -32.831 18.054 -26.718 1.00 136.33 463 ASP A O 1
ATOM 728 N N . ILE A 1 102 ? -30.832 17.043 -26.595 1.00 116.59 464 ILE A N 1
ATOM 729 C CA . ILE A 1 102 ? -30.503 17.418 -27.963 1.00 127.69 464 ILE A CA 1
ATOM 730 C C . ILE A 1 102 ? -31.362 16.579 -28.920 1.00 113.55 464 ILE A C 1
ATOM 731 O O . ILE A 1 102 ? -31.182 15.363 -29.042 1.00 100.01 464 ILE A O 1
ATOM 736 N N . GLY A 1 103 ? -32.309 17.231 -29.591 1.00 102.19 465 GLY A N 1
ATOM 737 C CA . GLY A 1 103 ? -33.194 16.512 -30.492 1.00 102.12 465 GLY A CA 1
ATOM 738 C C . GLY A 1 103 ? -34.120 15.636 -29.664 1.00 132.38 465 GLY A C 1
ATOM 739 O O . GLY A 1 103 ? -34.063 15.682 -28.437 1.00 152.73 465 GLY A O 1
ATOM 740 N N . ASN A 1 104 ? -34.976 14.844 -30.302 1.00 135.90 466 ASN A N 1
ATOM 741 C CA . ASN A 1 104 ? -35.870 13.988 -29.531 1.00 131.47 466 ASN A CA 1
ATOM 742 C C . ASN A 1 104 ? -35.120 12.780 -28.960 1.00 124.17 466 ASN A C 1
ATOM 743 O O . ASN A 1 104 ? -35.523 11.624 -29.114 1.00 121.54 466 ASN A O 1
ATOM 748 N N . ILE A 1 105 ? -34.015 13.082 -28.285 1.00 119.23 467 ILE A N 1
ATOM 749 C CA . ILE A 1 105 ? -33.154 12.081 -27.663 1.00 104.44 467 ILE A CA 1
ATOM 750 C C . ILE A 1 105 ? -32.803 12.594 -26.287 1.00 85.28 467 ILE A C 1
ATOM 751 O O . ILE A 1 105 ? -32.081 13.586 -26.170 1.00 76.94 467 ILE A O 1
ATOM 756 N N . VAL A 1 106 ? -33.306 11.939 -25.248 1.00 78.62 468 VAL A N 1
ATOM 757 C CA . VAL A 1 106 ? -32.983 12.382 -23.897 1.00 89.92 468 VAL A CA 1
ATOM 758 C C . VAL A 1 106 ? -31.982 11.463 -23.233 1.00 95.08 468 VAL A C 1
ATOM 759 O O . VAL A 1 106 ? -32.153 10.243 -23.216 1.00 82.84 468 VAL A O 1
ATOM 763 N N . VAL A 1 107 ? -30.935 12.047 -22.670 1.00 95.30 469 VAL A N 1
ATOM 764 C CA . VAL A 1 107 ? -29.946 11.232 -22.001 1.00 92.45 469 VAL A CA 1
ATOM 765 C C . VAL A 1 107 ? -29.671 11.766 -20.602 1.00 83.50 469 VAL A C 1
ATOM 766 O O . VAL A 1 107 ? -29.497 12.967 -20.398 1.00 89.80 469 VAL A O 1
ATOM 770 N N . LEU A 1 108 ? -29.688 10.865 -19.626 1.00 56.52 470 LEU A N 1
ATOM 771 C CA . LEU A 1 108 ? -29.394 11.257 -18.259 1.00 62.35 470 LEU A CA 1
ATOM 772 C C . LEU A 1 108 ? -28.401 10.266 -17.686 1.00 87.19 470 LEU A C 1
ATOM 773 O O . LEU A 1 108 ? -28.389 9.082 -18.050 1.00 75.81 470 LEU A O 1
ATOM 778 N N . MET A 1 109 ? -27.575 10.767 -16.781 1.00 94.58 471 MET A N 1
ATOM 779 C CA . MET A 1 109 ? -26.554 9.963 -16.165 1.00 86.36 471 MET A CA 1
ATOM 780 C C . MET A 1 109 ? -26.544 10.100 -14.658 1.00 92.92 471 MET A C 1
ATOM 781 O O . MET A 1 109 ? -26.509 11.208 -14.117 1.00 106.95 471 MET A O 1
ATOM 786 N N . ALA A 1 110 ? -26.586 8.957 -13.985 1.00 86.26 472 ALA A N 1
ATOM 787 C CA . ALA A 1 110 ? -26.553 8.924 -12.532 1.00 95.21 472 ALA A CA 1
ATOM 788 C C . ALA A 1 110 ? -25.359 8.084 -12.072 1.00 93.15 472 ALA A C 1
ATOM 789 O O . ALA A 1 110 ? -24.704 7.414 -12.886 1.00 84.11 472 ALA A O 1
ATOM 791 N N . ARG A 1 111 ? -25.076 8.143 -10.772 1.00 97.56 473 ARG A N 1
ATOM 792 C CA . ARG A 1 111 ? -23.965 7.410 -10.176 1.00 95.98 473 ARG A CA 1
ATOM 793 C C . ARG A 1 111 ? -24.280 5.925 -10.082 1.00 114.91 473 ARG A C 1
ATOM 794 O O . ARG A 1 111 ? -25.200 5.523 -9.372 1.00 144.42 473 ARG A O 1
ATOM 796 N N . ARG A 1 112 ? -23.517 5.105 -10.796 1.00 93.23 474 ARG A N 1
ATOM 797 C CA . ARG A 1 112 ? -23.756 3.671 -10.765 1.00 107.70 474 ARG A CA 1
ATOM 798 C C . ARG A 1 112 ? -23.200 3.106 -9.465 1.00 137.29 474 ARG A C 1
ATOM 799 O O . ARG A 1 112 ? -21.986 3.012 -9.292 1.00 155.63 474 ARG A O 1
ATOM 807 N N . ARG A 1 113 ? -24.099 2.753 -8.547 1.00 138.03 475 ARG A N 1
ATOM 808 C CA . ARG A 1 113 ? -23.713 2.202 -7.247 1.00 128.37 475 ARG A CA 1
ATOM 809 C C . ARG A 1 113 ? -23.940 0.692 -7.198 1.00 136.27 475 ARG A C 1
ATOM 810 O O . ARG A 1 113 ? -22.998 -0.098 -7.320 1.00 138.13 475 ARG A O 1
ATOM 812 N N . TYR A 1 136 ? -16.927 7.603 -9.605 1.00 123.50 498 TYR A N 1
ATOM 813 C CA . TYR A 1 136 ? -16.155 7.767 -10.828 1.00 131.85 498 TYR A CA 1
ATOM 814 C C . TYR A 1 136 ? -16.712 6.935 -11.989 1.00 118.17 498 TYR A C 1
ATOM 815 O O . TYR A 1 136 ? -16.310 7.121 -13.136 1.00 112.11 498 TYR A O 1
ATOM 824 N N . LYS A 1 137 ? -17.633 6.021 -11.698 1.00 106.74 499 LYS A N 1
ATOM 825 C CA . LYS A 1 137 ? -18.225 5.186 -12.744 1.00 104.77 499 LYS A CA 1
ATOM 826 C C . LYS A 1 137 ? -19.709 5.529 -12.956 1.00 106.28 499 LYS A C 1
ATOM 827 O O . LYS A 1 137 ? -20.583 5.048 -12.220 1.00 124.89 499 LYS A O 1
ATOM 833 N N . MET A 1 138 ? -19.983 6.353 -13.970 1.00 84.43 500 MET A N 1
ATOM 834 C CA . MET A 1 138 ? -21.352 6.796 -14.297 1.00 83.37 500 MET A CA 1
ATOM 835 C C . MET A 1 138 ? -22.046 5.847 -15.264 1.00 98.34 500 MET A C 1
ATOM 836 O O . MET A 1 138 ? -21.395 5.044 -15.924 1.00 115.62 500 MET A O 1
ATOM 841 N N . ILE A 1 139 ? -23.368 5.938 -15.343 1.00 88.21 501 ILE A N 1
ATOM 842 C CA . ILE A 1 139 ? -24.111 5.122 -16.296 1.00 74.38 501 ILE A CA 1
ATOM 843 C C . ILE A 1 139 ? -25.078 6.074 -17.004 1.00 56.12 501 ILE A C 1
ATOM 844 O O . ILE A 1 139 ? -25.812 6.832 -16.353 1.00 64.90 501 ILE A O 1
ATOM 849 N N . CYS A 1 140 ? -25.051 6.056 -18.335 1.00 62.32 502 CYS A N 1
ATOM 850 C CA . CYS A 1 140 ? -25.898 6.941 -19.123 1.00 90.72 502 CYS A CA 1
ATOM 851 C C . CYS A 1 140 ? -27.023 6.237 -19.848 1.00 114.23 502 CYS A C 1
ATOM 852 O O . CYS A 1 140 ? -26.803 5.354 -20.674 1.00 130.42 502 CYS A O 1
ATOM 855 N N . HIS A 1 141 ? -28.242 6.641 -19.531 1.00 84.68 503 HIS A N 1
ATOM 856 C CA . HIS A 1 141 ? -29.407 6.055 -20.162 1.00 58.56 503 HIS A CA 1
ATOM 857 C C . HIS A 1 141 ? -29.805 6.909 -21.347 1.00 80.98 503 HIS A C 1
ATOM 858 O O . HIS A 1 141 ? -29.796 8.146 -21.264 1.00 79.75 503 HIS A O 1
ATOM 865 N N . VAL A 1 142 ? -30.151 6.230 -22.443 1.00 95.88 504 VAL A N 1
ATOM 866 C CA . VAL A 1 142 ? -30.558 6.879 -23.684 1.00 97.68 504 VAL A CA 1
ATOM 867 C C . VAL A 1 142 ? -31.978 6.532 -24.127 1.00 87.23 504 VAL A C 1
ATOM 868 O O . VAL A 1 142 ? -32.287 5.376 -24.426 1.00 84.61 504 VAL A O 1
ATOM 872 N N . PHE A 1 143 ? -32.832 7.553 -24.168 1.00 82.86 505 PHE A N 1
ATOM 873 C CA . PHE A 1 143 ? -34.223 7.400 -24.584 1.00 70.46 505 PHE A CA 1
ATOM 874 C C . PHE A 1 143 ? -34.478 8.307 -25.767 1.00 81.12 505 PHE A C 1
ATOM 875 O O . PHE A 1 143 ? -33.650 9.168 -26.105 1.00 88.18 505 PHE A O 1
ATOM 883 N N . GLU A 1 144 ? -35.645 8.117 -26.373 1.00 72.14 506 GLU A N 1
ATOM 884 C CA . GLU A 1 144 ? -36.065 8.889 -27.534 1.00 88.28 506 GLU A CA 1
ATOM 885 C C . GLU A 1 144 ? -37.498 9.356 -27.312 1.00 114.20 506 GLU A C 1
ATOM 886 O O . GLU A 1 144 ? -38.374 8.542 -27.021 1.00 122.14 506 GLU A O 1
ATOM 892 N N . SER A 1 145 ? -37.747 10.654 -27.442 1.00 113.00 507 SER A N 1
ATOM 893 C CA . SER A 1 145 ? -39.098 11.159 -27.244 1.00 108.80 507 SER A CA 1
ATOM 894 C C . SER A 1 145 ? -39.378 12.485 -27.942 1.00 111.33 507 SER A C 1
ATOM 895 O O . SER A 1 145 ? -38.607 13.435 -27.838 1.00 120.62 507 SER A O 1
ATOM 898 N N . GLU A 1 146 ? -40.500 12.540 -28.648 1.00 116.21 508 GLU A N 1
ATOM 899 C CA . GLU A 1 146 ? -40.899 13.740 -29.371 1.00 126.49 508 GLU A CA 1
ATOM 900 C C . GLU A 1 146 ? -41.177 14.867 -28.385 1.00 127.48 508 GLU A C 1
ATOM 901 O O . GLU A 1 146 ? -41.636 15.947 -28.760 1.00 124.91 508 GLU A O 1
ATOM 907 N N . ASP A 1 147 ? -40.890 14.589 -27.119 1.00 130.19 509 ASP A N 1
ATOM 908 C CA . ASP A 1 147 ? -41.066 15.544 -26.036 1.00 124.57 509 ASP A CA 1
ATOM 909 C C . ASP A 1 147 ? -39.752 15.602 -25.300 1.00 111.03 509 ASP A C 1
ATOM 910 O O . ASP A 1 147 ? -39.690 16.078 -24.175 1.00 103.38 509 ASP A O 1
ATOM 915 N N . ALA A 1 148 ? -38.707 15.080 -25.926 1.00 110.70 510 ALA A N 1
ATOM 916 C CA . ALA A 1 148 ? -37.397 15.089 -25.308 1.00 118.39 510 ALA A CA 1
ATOM 917 C C . ALA A 1 148 ? -37.261 16.461 -24.682 1.00 119.88 510 ALA A C 1
ATOM 918 O O . ALA A 1 148 ? -36.923 16.604 -23.505 1.00 108.43 510 ALA A O 1
ATOM 920 N N . GLN A 1 149 ? -37.573 17.467 -25.490 1.00 127.65 511 GLN A N 1
ATOM 921 C CA . GLN A 1 149 ? -37.503 18.861 -25.086 1.00 121.25 511 GLN A CA 1
ATOM 922 C C . GLN A 1 149 ? -38.105 19.081 -23.706 1.00 91.07 511 GLN A C 1
ATOM 923 O O . GLN A 1 149 ? -37.396 19.331 -22.720 1.00 71.18 511 GLN A O 1
ATOM 929 N N . LEU A 1 150 ? -39.431 18.985 -23.668 1.00 101.70 512 LEU A N 1
ATOM 930 C CA . LEU A 1 150 ? -40.213 19.164 -22.455 1.00 103.18 512 LEU A CA 1
ATOM 931 C C . LEU A 1 150 ? -39.657 18.286 -21.342 1.00 82.11 512 LEU A C 1
ATOM 932 O O . LEU A 1 150 ? -39.496 18.735 -20.212 1.00 66.69 512 LEU A O 1
ATOM 937 N N . ILE A 1 151 ? -39.346 17.036 -21.688 1.00 85.72 513 ILE A N 1
ATOM 938 C CA . ILE A 1 151 ? -38.821 16.049 -20.741 1.00 92.47 513 ILE A CA 1
ATOM 939 C C . ILE A 1 151 ? -37.580 16.485 -19.963 1.00 77.27 513 ILE A C 1
ATOM 940 O O . ILE A 1 151 ? -37.552 16.365 -18.737 1.00 63.12 513 ILE A O 1
ATOM 945 N N . ALA A 1 152 ? -36.560 16.989 -20.653 1.00 76.53 514 ALA A N 1
ATOM 946 C CA . ALA A 1 152 ? -35.359 17.426 -19.954 1.00 73.34 514 ALA A CA 1
ATOM 947 C C . ALA A 1 152 ? -35.712 18.582 -19.013 1.00 76.39 514 ALA A C 1
ATOM 948 O O . ALA A 1 152 ? -35.349 18.585 -17.828 1.00 71.13 514 ALA A O 1
ATOM 950 N N . GLN A 1 153 ? -36.435 19.560 -19.542 1.00 82.01 515 GLN A N 1
ATOM 951 C CA . GLN A 1 153 ? -36.826 20.716 -18.753 1.00 91.30 515 GLN A CA 1
ATOM 952 C C . GLN A 1 153 ? -37.358 20.323 -17.378 1.00 82.87 515 GLN A C 1
ATOM 953 O O . GLN A 1 153 ? -36.926 20.862 -16.362 1.00 69.60 515 GLN A O 1
ATOM 959 N N . SER A 1 154 ? -38.299 19.383 -17.355 1.00 84.25 516 SER A N 1
ATOM 960 C CA . SER A 1 154 ? -38.916 18.918 -16.112 1.00 81.04 516 SER A CA 1
ATOM 961 C C . SER A 1 154 ? -37.864 18.422 -15.124 1.00 86.11 516 SER A C 1
ATOM 962 O O . SER A 1 154 ? -37.768 18.918 -13.993 1.00 74.45 516 SER A O 1
ATOM 965 N N . ILE A 1 155 ? -37.097 17.422 -15.553 1.00 88.74 517 ILE A N 1
ATOM 966 C CA . ILE A 1 155 ? -36.044 16.859 -14.726 1.00 85.10 517 ILE A CA 1
ATOM 967 C C . ILE A 1 155 ? -35.313 18.036 -14.122 1.00 91.87 517 ILE A C 1
ATOM 968 O O . ILE A 1 155 ? -35.004 18.041 -12.924 1.00 101.00 517 ILE A O 1
ATOM 973 N N . GLY A 1 156 ? -35.049 19.036 -14.967 1.00 71.32 518 GLY A N 1
ATOM 974 C CA . GLY A 1 156 ? -34.368 20.238 -14.518 1.00 58.07 518 GLY A CA 1
ATOM 975 C C . GLY A 1 156 ? -35.041 20.855 -13.299 1.00 78.67 518 GLY A C 1
ATOM 976 O O . GLY A 1 156 ? -34.421 21.024 -12.242 1.00 76.18 518 GLY A O 1
ATOM 977 N N . GLN A 1 157 ? -36.318 21.190 -13.430 1.00 83.18 519 GLN A N 1
ATOM 978 C CA . GLN A 1 157 ? -37.015 21.777 -12.306 1.00 87.16 519 GLN A CA 1
ATOM 979 C C . GLN A 1 157 ? -36.905 20.894 -11.068 1.00 97.56 519 GLN A C 1
ATOM 980 O O . GLN A 1 157 ? -36.605 21.378 -9.973 1.00 111.48 519 GLN A O 1
ATOM 986 N N . ALA A 1 158 ? -37.127 19.595 -11.253 1.00 80.48 520 ALA A N 1
ATOM 987 C CA . ALA A 1 158 ? -37.020 18.638 -10.160 1.00 80.72 520 ALA A CA 1
ATOM 988 C C . ALA A 1 158 ? -35.675 18.870 -9.485 1.00 91.68 520 ALA A C 1
ATOM 989 O O . ALA A 1 158 ? -35.591 19.044 -8.270 1.00 85.86 520 ALA A O 1
ATOM 991 N N . PHE A 1 159 ? -34.629 18.889 -10.303 1.00 94.67 521 PHE A N 1
ATOM 992 C CA . PHE A 1 159 ? -33.274 19.099 -9.830 1.00 84.53 521 PHE A CA 1
ATOM 993 C C . PHE A 1 159 ? -33.165 20.171 -8.765 1.00 84.07 521 PHE A C 1
ATOM 994 O O . PHE A 1 159 ? -32.570 19.954 -7.705 1.00 86.07 521 PHE A O 1
ATOM 1002 N N . SER A 1 160 ? -33.736 21.332 -9.073 1.00 72.53 522 SER A N 1
ATOM 1003 C CA . SER A 1 160 ? -33.728 22.486 -8.179 1.00 66.50 522 SER A CA 1
ATOM 1004 C C . SER A 1 160 ? -34.815 22.347 -7.130 1.00 71.46 522 SER A C 1
ATOM 1005 O O . SER A 1 160 ? -34.539 22.475 -5.942 1.00 84.11 522 SER A O 1
ATOM 1008 N N . VAL A 1 161 ? -36.050 22.094 -7.558 1.00 70.57 523 VAL A N 1
ATOM 1009 C CA . VAL A 1 161 ? -37.127 21.919 -6.596 1.00 90.16 523 VAL A CA 1
ATOM 1010 C C . VAL A 1 161 ? -36.588 20.948 -5.556 1.00 101.32 523 VAL A C 1
ATOM 1011 O O . VAL A 1 161 ? -36.618 21.222 -4.360 1.00 87.95 523 VAL A O 1
ATOM 1015 N N . ALA A 1 162 ? -36.082 19.815 -6.031 1.00 106.59 524 ALA A N 1
ATOM 1016 C CA . ALA A 1 162 ? -35.492 18.819 -5.153 1.00 108.08 524 ALA A CA 1
ATOM 1017 C C . ALA A 1 162 ? -34.347 19.502 -4.427 1.00 104.90 524 ALA A C 1
ATOM 1018 O O . ALA A 1 162 ? -34.251 19.450 -3.204 1.00 89.84 524 ALA A O 1
ATOM 1020 N N . TYR A 1 163 ? -33.481 20.149 -5.202 1.00 103.44 525 TYR A N 1
ATOM 1021 C CA . TYR A 1 163 ? -32.332 20.857 -4.651 1.00 95.18 525 TYR A CA 1
ATOM 1022 C C . TYR A 1 163 ? -32.718 21.830 -3.537 1.00 75.30 525 TYR A C 1
ATOM 1023 O O . TYR A 1 163 ? -32.179 21.755 -2.436 1.00 79.90 525 TYR A O 1
ATOM 1032 N N . GLN A 1 164 ? -33.622 22.758 -3.847 1.00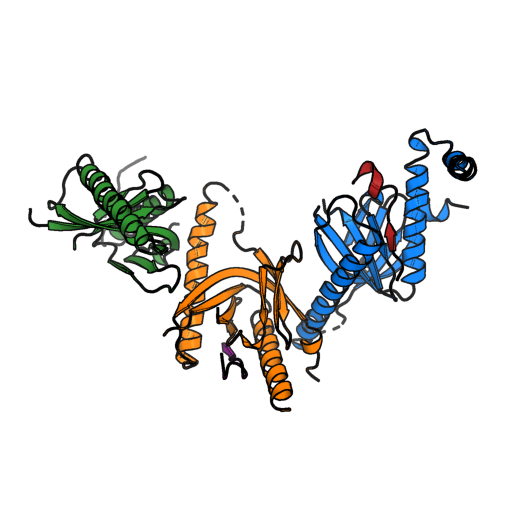 58.94 526 GLN A N 1
ATOM 1033 C CA . GLN A 1 164 ? -34.115 23.736 -2.880 1.00 53.15 526 GLN A CA 1
ATOM 1034 C C . GLN A 1 164 ? -34.598 23.031 -1.600 1.00 64.90 526 GLN A C 1
ATOM 1035 O O . GLN A 1 164 ? -34.269 23.459 -0.493 1.00 65.48 526 GLN A O 1
ATOM 1041 N N . GLU A 1 165 ? -35.395 21.968 -1.736 1.00 70.01 527 GLU A N 1
ATOM 1042 C CA . GLU A 1 165 ? -35.838 21.238 -0.548 1.00 90.80 527 GLU A CA 1
ATOM 1043 C C . GLU A 1 165 ? -34.569 20.702 0.076 1.00 89.02 527 GLU A C 1
ATOM 1044 O O . GLU A 1 165 ? -34.290 20.952 1.245 1.00 77.08 527 GLU A O 1
ATOM 1050 N N . PHE A 1 166 ? -33.797 19.972 -0.730 1.00 106.21 528 PHE A N 1
ATOM 1051 C CA . PHE A 1 166 ? -32.515 19.406 -0.300 1.00 113.67 528 PHE A CA 1
ATOM 1052 C C . PHE A 1 166 ? -31.625 20.612 0.035 1.00 113.04 528 PHE A C 1
ATOM 1053 O O . PHE A 1 166 ? -30.399 20.556 -0.095 1.00 113.66 528 PHE A O 1
ATOM 1061 N N . LEU A 1 167 ? -32.272 21.694 0.472 1.00 94.66 529 LEU A N 1
ATOM 1062 C CA . LEU A 1 167 ? -31.611 22.954 0.799 1.00 68.79 529 LEU A CA 1
ATOM 1063 C C . LEU A 1 167 ? -32.286 23.627 1.997 1.00 73.55 529 LEU A C 1
ATOM 1064 O O . LEU A 1 167 ? -31.618 24.076 2.920 1.00 61.62 529 LEU A O 1
ATOM 1069 N N . ARG A 1 168 ? -33.615 23.694 1.972 1.00 104.73 530 ARG A N 1
ATOM 1070 C CA . ARG A 1 168 ? -34.383 24.305 3.060 1.00 102.60 530 ARG A CA 1
ATOM 1071 C C . ARG A 1 168 ? -34.191 23.476 4.337 1.00 76.42 530 ARG A C 1
ATOM 1072 O O . ARG A 1 168 ? -33.978 24.006 5.433 1.00 65.15 530 ARG A O 1
ATOM 1080 N N . ALA A 1 169 ? -34.260 22.163 4.177 1.00 56.57 531 ALA A N 1
ATOM 1081 C CA . ALA A 1 169 ? -34.098 21.239 5.290 1.00 87.88 531 ALA A CA 1
ATOM 1082 C C . ALA A 1 169 ? -32.745 21.401 5.963 1.00 90.49 531 ALA A C 1
ATOM 1083 O O . ALA A 1 169 ? -32.534 20.909 7.063 1.00 67.27 531 ALA A O 1
ATOM 1085 N N . ASN A 1 170 ? -31.825 22.090 5.307 1.00 104.51 532 ASN A N 1
ATOM 1086 C CA . ASN A 1 170 ? -30.507 22.283 5.891 1.00 94.00 532 ASN A CA 1
ATOM 1087 C C . ASN A 1 170 ? -30.436 23.615 6.599 1.00 93.63 532 ASN A C 1
ATOM 1088 O O . ASN A 1 170 ? -29.359 24.151 6.846 1.00 105.93 532 ASN A O 1
ATOM 1093 N N . GLY A 1 171 ? -31.600 24.148 6.931 1.00 86.02 533 GLY A N 1
ATOM 1094 C CA . GLY A 1 171 ? -31.634 25.429 7.604 1.00 80.49 533 GLY A CA 1
ATOM 1095 C C . GLY A 1 171 ? -31.554 26.605 6.638 1.00 70.91 533 GLY A C 1
ATOM 1096 O O . GLY A 1 171 ? -31.620 27.763 7.049 1.00 73.19 533 GLY A O 1
ATOM 1097 N N . ILE A 1 172 ? -31.390 26.335 5.351 1.00 70.68 534 ILE A N 1
ATOM 1098 C CA . ILE A 1 172 ? -31.351 27.431 4.411 1.00 101.63 534 ILE A CA 1
ATOM 1099 C C . ILE A 1 172 ? -32.804 27.766 4.115 1.00 115.45 534 ILE A C 1
ATOM 1100 O O . ILE A 1 172 ? -33.155 28.080 2.978 1.00 95.37 534 ILE A O 1
ATOM 1105 N N . ASN A 1 173 ? -33.645 27.675 5.156 1.00 148.87 535 ASN A N 1
ATOM 1106 C CA . ASN A 1 173 ? -35.076 28.001 5.052 1.00 151.14 535 ASN A CA 1
ATOM 1107 C C . ASN A 1 173 ? -35.071 29.252 4.197 1.00 147.15 535 ASN A C 1
ATOM 1108 O O . ASN A 1 173 ? -35.997 29.509 3.421 1.00 144.08 535 ASN A O 1
ATOM 1113 N N . PRO A 1 174 ? -34.030 30.080 4.376 1.00 151.53 536 PRO A N 1
ATOM 1114 C CA . PRO A 1 174 ? -33.965 31.273 3.547 1.00 147.95 536 PRO A CA 1
ATOM 1115 C C . PRO A 1 174 ? -33.494 30.845 2.140 1.00 121.31 536 PRO A C 1
ATOM 1116 O O . PRO A 1 174 ? -32.557 31.427 1.607 1.00 130.49 536 PRO A O 1
ATOM 1120 N N . GLU A 1 175 ? -34.109 29.802 1.570 1.00 94.41 537 GLU A N 1
ATOM 1121 C CA . GLU A 1 175 ? -33.753 29.352 0.217 1.00 88.68 537 GLU A CA 1
ATOM 1122 C C . GLU A 1 175 ? -34.382 30.418 -0.664 1.00 92.38 537 GLU A C 1
ATOM 1123 O O . GLU A 1 175 ? -33.810 30.870 -1.656 1.00 77.10 537 GLU A O 1
ATOM 1129 N N . ASP A 1 176 ? -35.580 30.814 -0.263 1.00 89.26 538 ASP A N 1
ATOM 1130 C CA . ASP A 1 176 ? -36.319 31.854 -0.938 1.00 91.32 538 ASP A CA 1
ATOM 1131 C C . ASP A 1 176 ? -35.454 33.097 -0.752 1.00 95.94 538 ASP A C 1
ATOM 1132 O O . ASP A 1 176 ? -35.175 33.833 -1.693 1.00 96.95 538 ASP A O 1
ATOM 1137 N N . LEU A 1 177 ? -35.028 33.304 0.490 1.00 103.10 539 LEU A N 1
ATOM 1138 C CA . LEU A 1 177 ? -34.203 34.443 0.873 1.00 107.05 539 LEU A CA 1
ATOM 1139 C C . LEU A 1 177 ? -32.816 34.401 0.243 1.00 116.74 539 LEU A C 1
ATOM 1140 O O . LEU A 1 177 ? -32.318 35.415 -0.245 1.00 123.58 539 LEU A O 1
ATOM 1145 N N . SER A 1 178 ? -32.198 33.225 0.256 1.00 123.12 540 SER A N 1
ATOM 1146 C CA . SER A 1 178 ? -30.858 33.051 -0.290 1.00 133.48 540 SER A CA 1
ATOM 1147 C C . SER A 1 178 ? -30.687 33.483 -1.749 1.00 110.97 540 SER A C 1
ATOM 1148 O O . SER A 1 178 ? -29.559 33.534 -2.239 1.00 92.35 540 SER A O 1
ATOM 1151 N N . GLN A 1 179 ? -31.788 33.770 -2.445 1.00 124.71 541 GLN A N 1
ATOM 1152 C CA . GLN A 1 179 ? -31.724 34.237 -3.832 1.00 125.45 541 GLN A CA 1
ATOM 1153 C C . GLN A 1 179 ? -31.955 35.752 -3.791 1.00 144.97 541 GLN A C 1
ATOM 1154 O O . GLN A 1 179 ? -31.608 36.479 -4.722 1.00 152.59 541 GLN A O 1
ATOM 1156 N N . LYS A 1 180 ? -32.555 36.207 -2.692 1.00 158.37 542 LYS A N 1
ATOM 1157 C CA . LYS A 1 180 ? -32.800 37.627 -2.441 1.00 172.10 542 LYS A CA 1
ATOM 1158 C C . LYS A 1 180 ? -31.576 37.963 -1.585 1.00 178.92 542 LYS A C 1
ATOM 1159 O O . LYS A 1 180 ? -31.594 38.860 -0.740 1.00 187.08 542 LYS A O 1
ATOM 1165 N N . GLU A 1 181 ? -30.517 37.190 -1.821 1.00 164.21 543 GLU A N 1
ATOM 1166 C CA . GLU A 1 181 ? -29.245 37.315 -1.121 1.00 158.47 543 GLU A CA 1
ATOM 1167 C C . GLU A 1 181 ? -28.088 37.093 -2.088 1.00 162.61 543 GLU A C 1
ATOM 1168 O O . GLU A 1 181 ? -27.102 37.822 -2.060 1.00 163.54 543 GLU A O 1
ATOM 1174 N N . TYR A 1 182 ? -28.207 36.073 -2.934 1.00 161.32 544 TYR A N 1
ATOM 1175 C CA . TYR A 1 182 ? -27.167 35.770 -3.914 1.00 145.34 544 TYR A CA 1
ATOM 1176 C C . TYR A 1 182 ? -27.156 36.862 -4.975 1.00 152.61 544 TYR A C 1
ATOM 1177 O O . TYR A 1 182 ? -26.332 36.844 -5.888 1.00 160.43 544 TYR A O 1
ATOM 1179 N N . SER A 1 183 ? -28.093 37.799 -4.854 1.00 154.51 545 SER A N 1
ATOM 1180 C CA . SER A 1 183 ? -28.196 38.920 -5.779 1.00 145.71 545 SER A CA 1
ATOM 1181 C C . SER A 1 183 ? -27.603 40.153 -5.124 1.00 157.47 545 SER A C 1
ATOM 1182 O O . SER A 1 183 ? -26.701 40.786 -5.670 1.00 163.07 545 SER A O 1
ATOM 1185 N N . ASP A 1 184 ? -28.132 40.486 -3.949 1.00 160.16 546 ASP A N 1
ATOM 1186 C CA . ASP A 1 184 ? -27.668 41.633 -3.178 1.00 162.96 546 ASP A CA 1
ATOM 1187 C C . ASP A 1 184 ? -26.279 41.327 -2.608 1.00 148.42 546 ASP A C 1
ATOM 1188 O O . ASP A 1 184 ? -25.761 42.052 -1.760 1.00 146.32 546 ASP A O 1
ATOM 1193 N N . ILE A 1 185 ? -25.690 40.239 -3.093 1.00 151.17 547 ILE A N 1
ATOM 1194 C CA . ILE A 1 185 ? -24.357 39.816 -2.682 1.00 170.02 547 ILE A CA 1
ATOM 1195 C C . ILE A 1 185 ? -23.499 39.809 -3.953 1.00 182.35 547 ILE A C 1
ATOM 1196 O O . ILE A 1 185 ? -22.350 39.359 -3.954 1.00 189.50 547 ILE A O 1
ATOM 1201 N N . ILE A 1 186 ? -24.083 40.323 -5.034 1.00 177.21 548 ILE A N 1
ATOM 1202 C CA . ILE A 1 186 ? -23.412 40.406 -6.329 1.00 166.74 548 ILE A CA 1
ATOM 1203 C C . ILE A 1 186 ? -23.326 41.851 -6.825 1.00 170.25 548 ILE A C 1
ATOM 1204 O O . ILE A 1 186 ? -22.289 42.272 -7.336 1.00 176.03 548 ILE A O 1
ATOM 1209 N N . ASN A 1 187 ? -24.411 42.608 -6.683 1.00 168.79 549 ASN A N 1
ATOM 1210 C CA . ASN A 1 187 ? -24.395 44.009 -7.093 1.00 171.46 549 ASN A CA 1
ATOM 1211 C C . ASN A 1 187 ? -23.599 44.755 -6.024 1.00 179.99 549 ASN A C 1
ATOM 1212 O O . ASN A 1 187 ? -22.790 45.635 -6.329 1.00 185.47 549 ASN A O 1
ATOM 1217 N N . THR A 1 188 ? -23.833 44.377 -4.768 1.00 180.14 550 THR A N 1
ATOM 1218 C CA . THR A 1 188 ? -23.144 44.968 -3.628 1.00 180.56 550 THR A CA 1
ATOM 1219 C C . THR A 1 188 ? -21.730 44.401 -3.601 1.00 180.07 550 THR A C 1
ATOM 1220 O O . THR A 1 188 ? -21.041 44.452 -2.580 1.00 173.45 550 THR A O 1
ATOM 1222 N N . GLN A 1 189 ? -21.322 43.844 -4.739 1.00 183.93 551 GLN A N 1
ATOM 1223 C CA . GLN A 1 189 ? -19.994 43.268 -4.911 1.00 177.40 551 GLN A CA 1
ATOM 1224 C C . GLN A 1 189 ? -19.315 44.028 -6.043 1.00 173.85 551 GLN A C 1
ATOM 1225 O O . GLN A 1 189 ? -18.502 43.473 -6.782 1.00 163.15 551 GLN A O 1
ATOM 1227 N N . GLU A 1 190 ? -19.678 45.301 -6.175 1.00 170.81 552 GLU A N 1
ATOM 1228 C CA . GLU A 1 190 ? -19.118 46.171 -7.198 1.00 160.81 552 GLU A CA 1
ATOM 1229 C C . GLU A 1 190 ? -18.609 47.462 -6.560 1.00 152.98 552 GLU A C 1
ATOM 1230 O O . GLU A 1 190 ? -17.395 47.734 -6.683 1.00 117.81 552 GLU A O 1
ATOM 1237 N N . GLY B 1 1 ? -28.117 0.625 -48.802 1.00 154.60 363 GLY B N 1
ATOM 1238 C CA . GLY B 1 1 ? -27.031 -0.363 -49.048 1.00 163.48 363 GLY B CA 1
ATOM 1239 C C . GLY B 1 1 ? -26.196 -0.604 -47.809 1.00 173.91 363 GLY B C 1
ATOM 1240 O O . GLY B 1 1 ? -26.595 -0.228 -46.708 1.00 177.12 363 GLY B O 1
ATOM 1241 N N . SER B 1 2 ? -25.035 -1.227 -47.984 1.00 181.96 364 SER B N 1
ATOM 1242 C CA . SER B 1 2 ? -24.149 -1.516 -46.862 1.00 186.00 364 SER B CA 1
ATOM 1243 C C . SER B 1 2 ? -23.395 -0.249 -46.444 1.00 177.77 364 SER B C 1
ATOM 1244 O O . SER B 1 2 ? -22.162 -0.222 -46.404 1.00 164.41 364 SER B O 1
ATOM 1247 N N . GLU B 1 3 ? -24.153 0.802 -46.140 1.00 181.84 365 GLU B N 1
ATOM 1248 C CA . GLU B 1 3 ? -23.584 2.079 -45.720 1.00 177.67 365 GLU B CA 1
ATOM 1249 C C . GLU B 1 3 ? -23.578 2.172 -44.195 1.00 165.63 365 GLU B C 1
ATOM 1250 O O . GLU B 1 3 ? -23.240 3.212 -43.625 1.00 151.50 365 GLU B O 1
ATOM 1256 N N . ASP B 1 4 ? -23.965 1.075 -43.546 1.00 172.51 366 ASP B N 1
ATOM 1257 C CA . ASP B 1 4 ? -24.006 1.010 -42.088 1.00 174.44 366 ASP B CA 1
ATOM 1258 C C . ASP B 1 4 ? -22.608 1.242 -41.533 1.00 170.55 366 ASP B C 1
ATOM 1259 O O . ASP B 1 4 ? -22.361 2.218 -40.825 1.00 169.29 366 ASP B O 1
ATOM 1264 N N . LEU B 1 5 ? -21.704 0.325 -41.871 1.00 166.67 367 LEU B N 1
ATOM 1265 C CA . LEU B 1 5 ? -20.316 0.357 -41.423 1.00 158.62 367 LEU B CA 1
ATOM 1266 C C . LEU B 1 5 ? -19.649 1.724 -41.565 1.00 157.04 367 LEU B C 1
ATOM 1267 O O . LEU B 1 5 ? -18.594 1.961 -40.980 1.00 164.69 367 LEU B O 1
ATOM 1272 N N . ILE B 1 6 ? -20.255 2.619 -42.338 1.00 148.74 368 ILE B N 1
ATOM 1273 C CA . ILE B 1 6 ? -19.692 3.951 -42.534 1.00 141.12 368 ILE B CA 1
ATOM 1274 C C . ILE B 1 6 ? -19.622 4.709 -41.198 1.00 132.50 368 ILE B C 1
ATOM 1275 O O . ILE B 1 6 ? -18.572 5.241 -40.841 1.00 122.23 368 ILE B O 1
ATOM 1280 N N . ASP B 1 7 ? -20.737 4.756 -40.466 1.00 137.31 369 ASP B N 1
ATOM 1281 C CA . ASP B 1 7 ? -20.782 5.419 -39.155 1.00 134.00 369 ASP B CA 1
ATOM 1282 C C . ASP B 1 7 ? -20.217 4.434 -38.135 1.00 115.43 369 ASP B C 1
ATOM 1283 O O . ASP B 1 7 ? -19.513 4.815 -37.202 1.00 112.46 369 ASP B O 1
ATOM 1288 N N . GLY B 1 8 ? -20.536 3.159 -38.333 1.00 99.88 370 GLY B N 1
ATOM 1289 C CA . GLY B 1 8 ? -20.047 2.117 -37.453 1.00 94.23 370 GLY B CA 1
ATOM 1290 C C . GLY B 1 8 ? -21.093 1.467 -36.569 1.00 107.48 370 GLY B C 1
ATOM 1291 O O . GLY B 1 8 ? -22.021 2.116 -36.085 1.00 114.15 370 GLY B O 1
ATOM 1292 N N . ILE B 1 9 ? -20.938 0.165 -36.368 1.00 109.73 371 ILE B N 1
ATOM 1293 C CA . ILE B 1 9 ? -21.835 -0.592 -35.515 1.00 103.77 371 ILE B CA 1
ATOM 1294 C C . ILE B 1 9 ? -21.013 -1.080 -34.322 1.00 93.56 371 ILE B C 1
ATOM 1295 O O . ILE B 1 9 ? -19.790 -0.891 -34.276 1.00 87.80 371 ILE B O 1
ATOM 1300 N N . ILE B 1 10 ? -21.687 -1.702 -33.358 1.00 89.08 372 ILE B N 1
ATOM 1301 C CA . ILE B 1 10 ? -21.011 -2.201 -32.178 1.00 79.27 372 ILE B CA 1
ATOM 1302 C C . ILE B 1 10 ? -21.668 -3.425 -31.570 1.00 84.95 372 ILE B C 1
ATOM 1303 O O . ILE B 1 10 ? -22.744 -3.352 -30.968 1.00 81.62 372 ILE B O 1
ATOM 1308 N N . PHE B 1 11 ? -21.006 -4.557 -31.741 1.00 88.98 373 PHE B N 1
ATOM 1309 C CA . PHE B 1 11 ? -21.481 -5.799 -31.165 1.00 91.79 373 PHE B CA 1
ATOM 1310 C C . PHE B 1 11 ? -20.748 -5.853 -29.854 1.00 79.87 373 PHE B C 1
ATOM 1311 O O . PHE B 1 11 ? -19.825 -5.066 -29.622 1.00 85.23 373 PHE B O 1
ATOM 1319 N N . ALA B 1 12 ? -21.157 -6.761 -28.984 1.00 73.23 374 ALA B N 1
ATOM 1320 C CA . ALA B 1 12 ? -20.477 -6.876 -27.709 1.00 90.23 374 ALA B CA 1
ATOM 1321 C C . ALA B 1 12 ? -19.947 -8.290 -27.588 1.00 99.72 374 ALA B C 1
ATOM 1322 O O . ALA B 1 12 ? -20.616 -9.250 -27.971 1.00 86.82 374 ALA B O 1
ATOM 1324 N N . ALA B 1 13 ? -18.728 -8.411 -27.081 1.00 104.88 375 ALA B N 1
ATOM 1325 C CA . ALA B 1 13 ? -18.099 -9.710 -26.924 1.00 95.18 375 ALA B CA 1
ATOM 1326 C C . ALA B 1 13 ? -17.306 -9.738 -25.629 1.00 90.83 375 ALA B C 1
ATOM 1327 O O . ALA B 1 13 ? -17.287 -8.766 -24.868 1.00 80.77 375 ALA B O 1
ATOM 1329 N N . ASN B 1 14 ? -16.652 -10.871 -25.405 1.00 102.98 376 ASN B N 1
ATOM 1330 C CA . ASN B 1 14 ? -15.828 -11.116 -24.231 1.00 105.28 376 ASN B CA 1
ATOM 1331 C C . ASN B 1 14 ? -14.368 -11.198 -24.635 1.00 96.71 376 ASN B C 1
ATOM 1332 O O . ASN B 1 14 ? -13.970 -12.140 -25.311 1.00 91.53 376 ASN B O 1
ATOM 1337 N N . TYR B 1 15 ? -13.561 -10.231 -24.230 1.00 89.07 377 TYR B N 1
ATOM 1338 C CA . TYR B 1 15 ? -12.153 -10.290 -24.589 1.00 91.76 377 TYR B CA 1
ATOM 1339 C C . TYR B 1 15 ? -11.416 -11.287 -23.692 1.00 85.64 377 TYR B C 1
ATOM 1340 O O . TYR B 1 15 ? -11.229 -11.027 -22.503 1.00 78.65 377 TYR B O 1
ATOM 1349 N N . LEU B 1 16 ? -11.008 -12.428 -24.258 1.00 86.01 378 LEU B N 1
ATOM 1350 C CA . LEU B 1 16 ? -10.278 -13.461 -23.501 1.00 88.87 378 LEU B CA 1
ATOM 1351 C C . LEU B 1 16 ? -8.799 -13.142 -23.415 1.00 91.71 378 LEU B C 1
ATOM 1352 O O . LEU B 1 16 ? -8.192 -13.256 -22.358 1.00 107.92 378 LEU B O 1
ATOM 1357 N N . GLY B 1 17 ? -8.225 -12.740 -24.540 1.00 83.02 379 GLY B N 1
ATOM 1358 C CA . GLY B 1 17 ? -6.818 -12.386 -24.574 1.00 89.09 379 GLY B CA 1
ATOM 1359 C C . GLY B 1 17 ? -6.278 -12.327 -25.990 1.00 86.64 379 GLY B C 1
ATOM 1360 O O . GLY B 1 17 ? -7.032 -12.402 -26.962 1.00 90.63 379 GLY B O 1
ATOM 1361 N N . SER B 1 18 ? -4.964 -12.200 -26.115 1.00 74.74 380 SER B N 1
ATOM 1362 C CA . SER B 1 18 ? -4.352 -12.145 -27.428 1.00 86.23 380 SER B CA 1
ATOM 1363 C C . SER B 1 18 ? -3.146 -13.072 -27.540 1.00 98.41 380 SER B C 1
ATOM 1364 O O . SER B 1 18 ? -3.002 -14.014 -26.755 1.00 107.85 380 SER B O 1
ATOM 1367 N N . THR B 1 19 ? -2.279 -12.804 -28.515 1.00 91.21 381 THR B N 1
ATOM 1368 C CA . THR B 1 19 ? -1.103 -13.632 -28.723 1.00 99.74 381 THR B CA 1
ATOM 1369 C C . THR B 1 19 ? -0.406 -13.238 -30.020 1.00 107.08 381 THR B C 1
ATOM 1370 O O . THR B 1 19 ? -1.048 -13.135 -31.064 1.00 84.71 381 THR B O 1
ATOM 1374 N N . GLN B 1 20 ? 0.901 -13.005 -29.958 1.00 119.91 382 GLN B N 1
ATOM 1375 C CA . GLN B 1 20 ? 1.637 -12.633 -31.157 1.00 116.21 382 GLN B CA 1
ATOM 1376 C C . GLN B 1 20 ? 2.241 -13.853 -31.787 1.00 119.29 382 GLN B C 1
ATOM 1377 O O . GLN B 1 20 ? 2.536 -14.824 -31.100 1.00 123.15 382 GLN B O 1
ATOM 1383 N N . LEU B 1 21 ? 2.425 -13.790 -33.101 1.00 121.73 383 LEU B N 1
ATOM 1384 C CA . LEU B 1 21 ? 3.020 -14.885 -33.849 1.00 122.98 383 LEU B CA 1
ATOM 1385 C C . LEU B 1 21 ? 3.735 -14.406 -35.111 1.00 128.00 383 LEU B C 1
ATOM 1386 O O . LEU B 1 21 ? 3.591 -13.248 -35.524 1.00 113.60 383 LEU B O 1
ATOM 1391 N N . LEU B 1 22 ? 4.511 -15.315 -35.704 1.00 134.51 384 LEU B N 1
ATOM 1392 C CA . LEU B 1 22 ? 5.292 -15.046 -36.912 1.00 124.90 384 LEU B CA 1
ATOM 1393 C C . LEU B 1 22 ? 4.581 -15.424 -38.195 1.00 121.36 384 LEU B C 1
ATOM 1394 O O . LEU B 1 22 ? 4.262 -16.595 -38.419 1.00 124.19 384 LEU B O 1
ATOM 1399 N N . SER B 1 23 ? 4.354 -14.417 -39.038 1.00 115.80 385 SER B N 1
ATOM 1400 C CA . SER B 1 23 ? 3.657 -14.596 -40.310 1.00 133.40 385 SER B CA 1
ATOM 1401 C C . SER B 1 23 ? 4.486 -14.187 -41.523 1.00 151.59 385 SER B C 1
ATOM 1402 O O . SER B 1 23 ? 5.422 -13.389 -41.420 1.00 161.89 385 SER B O 1
ATOM 1405 N N . GLU B 1 24 ? 4.107 -14.738 -42.674 1.00 159.95 386 GLU B N 1
ATOM 1406 C CA . GLU B 1 24 ? 4.777 -14.495 -43.947 1.00 169.20 386 GLU B CA 1
ATOM 1407 C C . GLU B 1 24 ? 4.398 -13.145 -44.555 1.00 164.80 386 GLU B C 1
ATOM 1408 O O . GLU B 1 24 ? 4.393 -12.126 -43.864 1.00 159.50 386 GLU B O 1
ATOM 1414 N N . ARG B 1 25 ? 4.098 -13.140 -45.852 1.00 165.59 387 ARG B N 1
ATOM 1415 C CA . ARG B 1 25 ? 3.695 -11.918 -46.548 1.00 165.64 387 ARG B CA 1
ATOM 1416 C C . ARG B 1 25 ? 2.172 -11.918 -46.652 1.00 165.79 387 ARG B C 1
ATOM 1417 O O . ARG B 1 25 ? 1.521 -10.878 -46.508 1.00 162.73 387 ARG B O 1
ATOM 1419 N N . ASN B 1 26 ? 1.621 -13.103 -46.902 1.00 169.98 388 ASN B N 1
ATOM 1420 C CA . ASN B 1 26 ? 0.179 -13.318 -47.013 1.00 174.75 388 ASN B CA 1
ATOM 1421 C C . ASN B 1 26 ? -0.063 -14.757 -47.456 1.00 169.44 388 ASN B C 1
ATOM 1422 O O . ASN B 1 26 ? -0.337 -15.029 -48.625 1.00 168.94 388 ASN B O 1
ATOM 1427 N N . PRO B 1 27 ? 0.036 -15.705 -46.511 1.00 153.92 389 PRO B N 1
ATOM 1428 C CA . PRO B 1 27 ? -0.165 -17.126 -46.798 1.00 151.76 389 PRO B CA 1
ATOM 1429 C C . PRO B 1 27 ? -1.575 -17.554 -47.208 1.00 149.59 389 PRO B C 1
ATOM 1430 O O . PRO B 1 27 ? -2.450 -16.733 -47.498 1.00 145.83 389 PRO B O 1
AT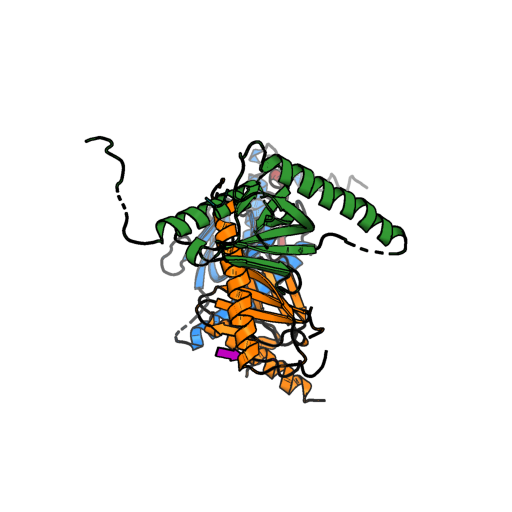OM 1434 N N . SER B 1 28 ? -1.769 -18.868 -47.223 1.00 149.29 390 SER B N 1
ATOM 1435 C CA . SER B 1 28 ? -3.029 -19.489 -47.613 1.00 147.69 390 SER B CA 1
ATOM 1436 C C . SER B 1 28 ? -4.007 -19.563 -46.458 1.00 137.74 390 SER B C 1
ATOM 1437 O O . SER B 1 28 ? -3.601 -19.647 -45.306 1.00 119.64 390 SER B O 1
ATOM 1440 N N . LYS B 1 29 ? -5.300 -19.544 -46.771 1.00 146.72 391 LYS B N 1
ATOM 1441 C CA . LYS B 1 29 ? -6.327 -19.635 -45.741 1.00 155.44 391 LYS B CA 1
ATOM 1442 C C . LYS B 1 29 ? -6.226 -20.998 -45.039 1.00 158.14 391 LYS B C 1
ATOM 1443 O O . LYS B 1 29 ? -6.900 -21.243 -44.036 1.00 151.79 391 LYS B O 1
ATOM 1445 N N . ASN B 1 30 ? -5.379 -21.876 -45.575 1.00 155.52 392 ASN B N 1
ATOM 1446 C CA . ASN B 1 30 ? -5.160 -23.202 -45.002 1.00 149.73 392 ASN B CA 1
ATOM 1447 C C . ASN B 1 30 ? -4.293 -22.976 -43.760 1.00 139.60 392 ASN B C 1
ATOM 1448 O O . ASN B 1 30 ? -4.256 -23.794 -42.839 1.00 145.12 392 ASN B O 1
ATOM 1453 N N . ILE B 1 31 ? -3.605 -21.838 -43.750 1.00 126.66 393 ILE B N 1
ATOM 1454 C CA . ILE B 1 31 ? -2.724 -21.466 -42.646 1.00 118.78 393 ILE B CA 1
ATOM 1455 C C . ILE B 1 31 ? -3.233 -20.238 -41.867 1.00 114.13 393 ILE B C 1
ATOM 1456 O O . ILE B 1 31 ? -3.131 -20.207 -40.637 1.00 104.25 393 ILE B O 1
ATOM 1461 N N . ARG B 1 32 ? -3.773 -19.232 -42.558 1.00 117.09 394 ARG B N 1
ATOM 1462 C CA . ARG B 1 32 ? -4.299 -18.074 -41.847 1.00 113.20 394 ARG B CA 1
ATOM 1463 C C . ARG B 1 32 ? -5.266 -18.655 -40.849 1.00 113.78 394 ARG B C 1
ATOM 1464 O O . ARG B 1 32 ? -5.438 -18.117 -39.759 1.00 111.80 394 ARG B O 1
ATOM 1472 N N . MET B 1 33 ? -5.885 -19.768 -41.237 1.00 122.75 395 MET B N 1
ATOM 1473 C CA . MET B 1 33 ? -6.836 -20.469 -40.386 1.00 128.25 395 MET B CA 1
ATOM 1474 C C . MET B 1 33 ? -6.033 -21.209 -39.333 1.00 107.26 395 MET B C 1
ATOM 1475 O O . MET B 1 33 ? -6.356 -21.185 -38.149 1.00 111.22 395 MET B O 1
ATOM 1480 N N . MET B 1 34 ? -4.976 -21.867 -39.782 1.00 101.50 396 MET B N 1
ATOM 1481 C CA . MET B 1 34 ? -4.101 -22.609 -38.887 1.00 118.09 396 MET B CA 1
ATOM 1482 C C . MET B 1 34 ? -3.702 -21.679 -37.743 1.00 109.62 396 MET B C 1
ATOM 1483 O O . MET B 1 34 ? -3.955 -21.981 -36.573 1.00 106.88 396 MET B O 1
ATOM 1488 N N . GLN B 1 35 ? -3.087 -20.550 -38.094 1.00 99.94 397 GLN B N 1
ATOM 1489 C CA . GLN B 1 35 ? -2.650 -19.554 -37.122 1.00 110.82 397 GLN B CA 1
ATOM 1490 C C . GLN B 1 35 ? -3.782 -19.237 -36.138 1.00 105.78 397 GLN B C 1
ATOM 1491 O O . GLN B 1 35 ? -3.665 -19.477 -34.930 1.00 89.08 397 GLN B O 1
ATOM 1497 N N . ALA B 1 36 ? -4.880 -18.702 -36.659 1.00 98.14 398 ALA B N 1
ATOM 1498 C CA . ALA B 1 36 ? -6.036 -18.394 -35.831 1.00 93.85 398 ALA B CA 1
ATOM 1499 C C . ALA B 1 36 ? -6.331 -19.566 -34.897 1.00 94.41 398 ALA B C 1
ATOM 1500 O O . ALA B 1 36 ? -6.274 -19.416 -33.683 1.00 90.15 398 ALA B O 1
ATOM 1502 N N . GLN B 1 37 ? -6.640 -20.727 -35.474 1.00 102.31 399 GLN B N 1
ATOM 1503 C CA . GLN B 1 37 ? -6.946 -21.946 -34.715 1.00 106.78 399 GLN B CA 1
ATOM 1504 C C . GLN B 1 37 ? -6.038 -22.184 -33.513 1.00 103.51 399 GLN B C 1
ATOM 1505 O O . GLN B 1 37 ? -6.447 -22.819 -32.546 1.00 95.09 399 GLN B O 1
ATOM 1511 N N . GLU B 1 38 ? -4.802 -21.694 -33.587 1.00 113.14 400 GLU B N 1
ATOM 1512 C CA . GLU B 1 38 ? -3.825 -21.860 -32.506 1.00 111.21 400 GLU B CA 1
ATOM 1513 C C . GLU B 1 38 ? -3.846 -20.672 -31.560 1.00 101.10 400 GLU B C 1
ATOM 1514 O O . GLU B 1 38 ? -4.109 -20.830 -30.360 1.00 81.38 400 GLU B O 1
ATOM 1520 N N . ALA B 1 39 ? -3.549 -19.495 -32.118 1.00 105.12 401 ALA B N 1
ATOM 1521 C CA . ALA B 1 39 ? -3.531 -18.235 -31.377 1.00 103.88 401 ALA B CA 1
ATOM 1522 C C . ALA B 1 39 ? -4.630 -18.259 -30.333 1.00 99.60 401 ALA B C 1
ATOM 1523 O O . ALA B 1 39 ? -4.481 -17.708 -29.253 1.00 104.91 401 ALA B O 1
ATOM 1525 N N . VAL B 1 40 ? -5.741 -18.902 -30.668 1.00 82.71 402 VAL B N 1
ATOM 1526 C CA . VAL B 1 40 ? -6.843 -19.011 -29.741 1.00 94.72 402 VAL B CA 1
ATOM 1527 C C . VAL B 1 40 ? -6.368 -19.893 -28.587 1.00 97.46 402 VAL B C 1
ATOM 1528 O O . VAL B 1 40 ? -6.352 -19.445 -27.441 1.00 98.39 402 VAL B O 1
ATOM 1532 N N . SER B 1 41 ? -5.950 -21.124 -28.893 1.00 83.17 403 SER B N 1
ATOM 1533 C CA . SER B 1 41 ? -5.483 -22.071 -27.873 1.00 74.68 403 SER B CA 1
ATOM 1534 C C . SER B 1 41 ? -4.367 -21.494 -27.000 1.00 79.47 403 SER B C 1
ATOM 1535 O O . SER B 1 41 ? -4.219 -21.847 -25.812 1.00 57.03 403 SER B O 1
ATOM 1538 N N . ARG B 1 42 ? -3.568 -20.623 -27.603 1.00 87.09 404 ARG B N 1
ATOM 1539 C CA . ARG B 1 42 ? -2.524 -19.959 -26.856 1.00 92.57 404 ARG B CA 1
ATOM 1540 C C . ARG B 1 42 ? -3.326 -19.288 -25.736 1.00 84.61 404 ARG B C 1
ATOM 1541 O O . ARG B 1 42 ? -3.203 -19.656 -24.564 1.00 63.29 404 ARG B O 1
ATOM 1549 N N . VAL B 1 43 ? -4.192 -18.348 -26.128 1.00 80.71 405 VAL B N 1
ATOM 1550 C CA . VAL B 1 43 ? -5.046 -17.593 -25.203 1.00 82.24 405 VAL B CA 1
ATOM 1551 C C . VAL B 1 43 ? -5.925 -18.446 -24.299 1.00 81.50 405 VAL B C 1
ATOM 1552 O O . VAL B 1 43 ? -5.933 -18.252 -23.081 1.00 61.63 405 VAL B O 1
ATOM 1556 N N . LYS B 1 44 ? -6.687 -19.364 -24.889 1.00 85.51 406 LYS B N 1
ATOM 1557 C CA . LYS B 1 44 ? -7.560 -20.218 -24.092 1.00 79.47 406 LYS B CA 1
ATOM 1558 C C . LYS B 1 44 ? -6.753 -20.996 -23.067 1.00 79.44 406 LYS B C 1
ATOM 1559 O O . LYS B 1 44 ? -7.164 -21.114 -21.910 1.00 65.32 406 LYS B O 1
ATOM 1565 N N . ARG B 1 45 ? -5.605 -21.527 -23.478 1.00 91.92 407 ARG B N 1
ATOM 1566 C CA . ARG B 1 45 ? -4.783 -22.259 -22.530 1.00 78.51 407 ARG B CA 1
ATOM 1567 C C . ARG B 1 45 ? -4.182 -21.269 -21.536 1.00 71.96 407 ARG B C 1
ATOM 1568 O O . ARG B 1 45 ? -4.134 -21.554 -20.336 1.00 58.53 407 ARG B O 1
ATOM 1576 N N . MET B 1 46 ? -3.782 -20.095 -22.035 1.00 77.06 408 MET B N 1
ATOM 1577 C CA . MET B 1 46 ? -3.231 -19.024 -21.202 1.00 77.85 408 MET B CA 1
ATOM 1578 C C . MET B 1 46 ? -4.281 -18.653 -20.177 1.00 77.52 408 MET B C 1
ATOM 1579 O O . MET B 1 46 ? -3.962 -18.127 -19.114 1.00 79.27 408 MET B O 1
ATOM 1584 N N . GLN B 1 47 ? -5.541 -18.930 -20.511 1.00 86.74 409 GLN B N 1
ATOM 1585 C CA . GLN B 1 47 ? -6.658 -18.625 -19.622 1.00 90.13 409 GLN B CA 1
ATOM 1586 C C . GLN B 1 47 ? -6.952 -19.699 -18.596 1.00 89.75 409 GLN B C 1
ATOM 1587 O O . GLN B 1 47 ? -7.361 -19.373 -17.485 1.00 82.65 409 GLN B O 1
ATOM 1593 N N . LYS B 1 48 ? -6.779 -20.973 -18.949 1.00 86.40 410 LYS B N 1
ATOM 1594 C CA . LYS B 1 48 ? -7.027 -22.037 -17.971 1.00 81.15 410 LYS B CA 1
ATOM 1595 C C . LYS B 1 48 ? -6.099 -21.757 -16.801 1.00 93.41 410 LYS B C 1
ATOM 1596 O O . LYS B 1 48 ? -6.485 -21.891 -15.637 1.00 105.79 410 LYS B O 1
ATOM 1602 N N . ALA B 1 49 ? -4.876 -21.346 -17.126 1.00 95.93 411 ALA B N 1
ATOM 1603 C CA . ALA B 1 49 ? -3.890 -21.016 -16.109 1.00 104.37 411 ALA B CA 1
ATOM 1604 C C . ALA B 1 49 ? -4.340 -19.745 -15.388 1.00 99.89 411 ALA B C 1
ATOM 1605 O O . ALA B 1 49 ? -4.044 -19.536 -14.215 1.00 94.07 411 ALA B O 1
ATOM 1607 N N . ALA B 1 50 ? -5.062 -18.892 -16.098 1.00 103.20 412 ALA B N 1
ATOM 1608 C CA . ALA B 1 50 ? -5.562 -17.661 -15.508 1.00 103.93 412 ALA B CA 1
ATOM 1609 C C . ALA B 1 50 ? -6.531 -17.988 -14.364 1.00 103.31 412 ALA B C 1
ATOM 1610 O O . ALA B 1 50 ? -6.291 -17.640 -13.206 1.00 103.43 412 ALA B O 1
ATOM 1612 N N . LYS B 1 51 ? -7.625 -18.662 -14.707 1.00 104.24 413 LYS B N 1
ATOM 1613 C CA . LYS B 1 51 ? -8.652 -19.048 -13.740 1.00 97.14 413 LYS B CA 1
ATOM 1614 C C . LYS B 1 51 ? -8.023 -19.694 -12.515 1.00 88.85 413 LYS B C 1
ATOM 1615 O O . LYS B 1 51 ? -8.422 -19.443 -11.378 1.00 91.67 413 LYS B O 1
ATOM 1621 N N . ILE B 1 52 ? -7.011 -20.510 -12.760 1.00 84.27 414 ILE B N 1
ATOM 1622 C CA . ILE B 1 52 ? -6.318 -21.194 -11.686 1.00 89.03 414 ILE B CA 1
ATOM 1623 C C . ILE B 1 52 ? -5.548 -20.254 -10.746 1.00 94.99 414 ILE B C 1
ATOM 1624 O O . ILE B 1 52 ? -5.401 -20.557 -9.569 1.00 85.25 414 ILE B O 1
ATOM 1629 N N . LYS B 1 53 ? -5.073 -19.116 -11.248 1.00 105.94 415 LYS B N 1
ATOM 1630 C CA . LYS B 1 53 ? -4.336 -18.176 -10.401 1.00 122.06 415 LYS B CA 1
ATOM 1631 C C . LYS B 1 53 ? -5.292 -17.302 -9.596 1.00 132.58 415 LYS B C 1
ATOM 1632 O O . LYS B 1 53 ? -4.871 -16.361 -8.924 1.00 148.11 415 LYS B O 1
ATOM 1634 N N . LYS B 1 54 ? -6.581 -17.606 -9.685 1.00 115.83 416 LYS B N 1
ATOM 1635 C CA . LYS B 1 54 ? -7.593 -16.879 -8.933 1.00 100.34 416 LYS B CA 1
ATOM 1636 C C . LYS B 1 54 ? -8.232 -17.911 -8.016 1.00 120.80 416 LYS B C 1
ATOM 1637 O O . LYS B 1 54 ? -9.193 -17.629 -7.305 1.00 137.68 416 LYS B O 1
ATOM 1639 N N . LYS B 1 55 ? -7.695 -19.127 -8.072 1.00 121.64 417 LYS B N 1
ATOM 1640 C CA . LYS B 1 55 ? -8.145 -20.222 -7.221 1.00 131.46 417 LYS B CA 1
ATOM 1641 C C . LYS B 1 55 ? -7.481 -19.893 -5.893 1.00 138.96 417 LYS B C 1
ATOM 1642 O O . LYS B 1 55 ? -7.921 -20.334 -4.836 1.00 145.82 417 LYS B O 1
ATOM 1648 N N . ALA B 1 56 ? -6.409 -19.110 -5.968 1.00 138.76 418 ALA B N 1
ATOM 1649 C CA . ALA B 1 56 ? -5.699 -18.661 -4.783 1.00 137.97 418 ALA B CA 1
ATOM 1650 C C . ALA B 1 56 ? -6.352 -17.330 -4.425 1.00 142.30 418 ALA B C 1
ATOM 1651 O O . ALA B 1 56 ? -5.679 -16.342 -4.143 1.00 140.21 418 ALA B O 1
ATOM 1653 N N . ASN B 1 57 ? -7.681 -17.332 -4.462 1.00 150.04 419 ASN B N 1
ATOM 1654 C CA . ASN B 1 57 ? -8.502 -16.161 -4.180 1.00 160.13 419 ASN B CA 1
ATOM 1655 C C . ASN B 1 57 ? -9.853 -16.612 -3.639 1.00 156.94 419 ASN B C 1
ATOM 1656 O O . ASN B 1 57 ? -10.586 -17.347 -4.305 1.00 150.52 419 ASN B O 1
ATOM 1661 N N . GLN B 1 63 ? -13.967 -14.358 -12.688 1.00 104.73 425 GLN B N 1
ATOM 1662 C CA . GLN B 1 63 ? -13.893 -14.273 -14.145 1.00 117.39 425 GLN B CA 1
ATOM 1663 C C . GLN B 1 63 ? -12.560 -13.663 -14.568 1.00 142.88 425 GLN B C 1
ATOM 1664 O O . GLN B 1 63 ? -12.067 -12.725 -13.932 1.00 141.92 425 GLN B O 1
ATOM 1666 N N . THR B 1 64 ? -11.986 -14.198 -15.644 1.00 144.87 426 THR B N 1
ATOM 1667 C CA . THR B 1 64 ? -10.702 -13.727 -16.153 1.00 108.40 426 THR B CA 1
ATOM 1668 C C . THR B 1 64 ? -10.836 -13.123 -17.554 1.00 110.64 426 THR B C 1
ATOM 1669 O O . THR B 1 64 ? -9.845 -12.790 -18.204 1.00 121.28 426 THR B O 1
ATOM 1671 N N . LEU B 1 65 ? -12.074 -12.981 -18.012 1.00 104.43 427 LEU B N 1
ATOM 1672 C CA . LEU B 1 65 ? -12.362 -12.409 -19.327 1.00 104.20 427 LEU B CA 1
ATOM 1673 C C . LEU B 1 65 ? -13.007 -11.055 -19.073 1.00 101.37 427 LEU B C 1
ATOM 1674 O O . LEU B 1 65 ? -13.539 -10.833 -17.989 1.00 99.88 427 LEU B O 1
ATOM 1679 N N . THR B 1 66 ? -12.972 -10.151 -20.048 1.00 93.55 428 THR B N 1
ATOM 1680 C CA . THR B 1 66 ? -13.592 -8.841 -19.848 1.00 90.53 428 THR B CA 1
ATOM 1681 C C . THR B 1 66 ? -14.573 -8.453 -20.963 1.00 97.99 428 THR B C 1
ATOM 1682 O O . THR B 1 66 ? -14.364 -8.778 -22.139 1.00 86.87 428 THR B O 1
ATOM 1686 N N . GLU B 1 67 ? -15.646 -7.760 -20.572 1.00 102.59 429 GLU B N 1
ATOM 1687 C CA . GLU B 1 67 ? -16.694 -7.319 -21.496 1.00 102.67 429 GLU B CA 1
ATOM 1688 C C . GLU B 1 67 ? -16.240 -6.164 -22.375 1.00 87.57 429 GLU B C 1
ATOM 1689 O O . GLU B 1 67 ? -15.662 -5.188 -21.893 1.00 84.18 429 GLU B O 1
ATOM 1695 N N . VAL B 1 68 ? -16.508 -6.265 -23.672 1.00 84.30 430 VAL B N 1
ATOM 1696 C CA . VAL B 1 68 ? -16.084 -5.207 -24.574 1.00 94.49 430 VAL B CA 1
ATOM 1697 C C . VAL B 1 68 ? -16.977 -4.899 -25.767 1.00 88.12 430 VAL B C 1
ATOM 1698 O O . VAL B 1 68 ? -17.781 -5.727 -26.226 1.00 56.64 430 VAL B O 1
ATOM 1702 N N . ASP B 1 69 ? -16.806 -3.667 -26.240 1.00 87.63 431 ASP B N 1
ATOM 1703 C CA . ASP B 1 69 ? -17.511 -3.131 -27.388 1.00 83.10 431 ASP B CA 1
ATOM 1704 C C . ASP B 1 69 ? -16.609 -3.393 -28.582 1.00 84.90 431 ASP B C 1
ATOM 1705 O O . ASP B 1 69 ? -15.388 -3.358 -28.454 1.00 99.79 431 ASP B O 1
ATOM 1710 N N . LEU B 1 70 ? -17.201 -3.671 -29.735 1.00 78.47 432 LEU B N 1
ATOM 1711 C CA . LEU B 1 70 ? -16.415 -3.909 -30.930 1.00 83.89 432 LEU B CA 1
ATOM 1712 C C . LEU B 1 70 ? -16.912 -2.966 -31.995 1.00 98.21 432 LEU B C 1
ATOM 1713 O O . LEU B 1 70 ? -17.955 -3.195 -32.600 1.00 88.31 432 LEU B O 1
ATOM 1718 N N . PHE B 1 71 ? -16.162 -1.892 -32.205 1.00 119.00 433 PHE B N 1
ATOM 1719 C CA . PHE B 1 71 ? -16.521 -0.888 -33.190 1.00 122.67 433 PHE B CA 1
ATOM 1720 C C . PHE B 1 71 ? -16.045 -1.273 -34.582 1.00 113.53 433 PHE B C 1
ATOM 1721 O O . PHE B 1 71 ? -14.927 -0.947 -34.985 1.00 125.32 433 PHE B O 1
ATOM 1729 N N . ILE B 1 72 ? -16.903 -1.990 -35.304 1.00 86.50 434 ILE B N 1
ATOM 1730 C CA . ILE B 1 72 ? -16.612 -2.401 -36.669 1.00 86.65 434 ILE B CA 1
ATOM 1731 C C . ILE B 1 72 ? -16.925 -1.197 -37.549 1.00 105.40 434 ILE B C 1
ATOM 1732 O O . ILE B 1 72 ? -17.892 -0.478 -37.308 1.00 107.32 434 ILE B O 1
ATOM 1737 N N . SER B 1 73 ? -16.104 -0.968 -38.563 1.00 121.37 435 SER B N 1
ATOM 1738 C CA . SER B 1 73 ? -16.325 0.147 -39.469 1.00 121.98 435 SER B CA 1
ATOM 1739 C C . SER B 1 73 ? -15.396 0.041 -40.667 1.00 128.04 435 SER B C 1
ATOM 1740 O O . SER B 1 73 ? -14.513 -0.810 -40.711 1.00 140.81 435 SER B O 1
ATOM 1743 N N . THR B 1 74 ? -15.610 0.906 -41.644 1.00 116.31 436 THR B N 1
ATOM 1744 C CA . THR B 1 74 ? -14.794 0.907 -42.841 1.00 110.89 436 THR B CA 1
ATOM 1745 C C . THR B 1 74 ? -13.621 1.885 -42.744 1.00 118.69 436 THR B C 1
ATOM 1746 O O . THR B 1 74 ? -13.166 2.416 -43.752 1.00 133.16 436 THR B O 1
ATOM 1750 N N . GLN B 1 75 ? -13.137 2.116 -41.525 1.00 119.46 437 GLN B N 1
ATOM 1751 C CA . GLN B 1 75 ? -12.004 3.010 -41.290 1.00 121.62 437 GLN B CA 1
ATOM 1752 C C . GLN B 1 75 ? -11.033 2.332 -40.321 1.00 134.18 437 GLN B C 1
ATOM 1753 O O . GLN B 1 75 ? -9.820 2.307 -40.548 1.00 154.56 437 GLN B O 1
ATOM 1759 N N . ARG B 1 76 ? -11.592 1.779 -39.244 1.00 117.39 438 ARG B N 1
ATOM 1760 C CA . ARG B 1 76 ? -10.824 1.099 -38.206 1.00 116.52 438 ARG B CA 1
ATOM 1761 C C . ARG B 1 76 ? -11.650 -0.022 -37.586 1.00 115.29 438 ARG B C 1
ATOM 1762 O O . ARG B 1 76 ? -12.569 -0.546 -38.201 1.00 126.28 438 ARG B O 1
ATOM 1770 N N . ILE B 1 77 ? -11.302 -0.372 -36.354 1.00 96.22 439 ILE B N 1
ATOM 1771 C CA . ILE B 1 77 ? -11.987 -1.401 -35.579 1.00 93.27 439 ILE B CA 1
ATOM 1772 C C . ILE B 1 77 ? -11.518 -1.224 -34.138 1.00 98.96 439 ILE B C 1
ATOM 1773 O O . ILE B 1 77 ? -10.561 -1.850 -33.719 1.00 87.40 439 ILE B O 1
ATOM 1778 N N . LYS B 1 78 ? -12.170 -0.350 -33.383 1.00 110.58 440 LYS B N 1
ATOM 1779 C CA . LYS B 1 78 ? -11.779 -0.134 -31.991 1.00 110.59 440 LYS B CA 1
ATOM 1780 C C . LYS B 1 78 ? -12.373 -1.201 -31.078 1.00 99.68 440 LYS B C 1
ATOM 1781 O O . LYS B 1 78 ? -13.300 -1.916 -31.449 1.00 88.49 440 LYS B O 1
ATOM 1787 N N . VAL B 1 79 ? -11.800 -1.309 -29.887 1.00 94.71 441 VAL B N 1
ATOM 1788 C CA . VAL B 1 79 ? -12.268 -2.228 -28.865 1.00 98.24 441 VAL B CA 1
ATOM 1789 C C . VAL B 1 79 ? -12.254 -1.392 -27.600 1.00 103.57 441 VAL B C 1
ATOM 1790 O O . VAL B 1 79 ? -11.192 -1.050 -27.073 1.00 105.97 441 VAL B O 1
ATOM 1794 N N . LEU B 1 80 ? -13.442 -1.029 -27.140 1.00 104.86 442 LEU B N 1
ATOM 1795 C CA . LEU B 1 80 ? -13.558 -0.232 -25.938 1.00 102.36 442 LEU B CA 1
ATOM 1796 C C . LEU B 1 80 ? -14.032 -1.119 -24.802 1.00 111.59 442 LEU B C 1
ATOM 1797 O O . LEU B 1 80 ? -14.668 -2.157 -25.030 1.00 117.30 442 LEU B O 1
ATOM 1802 N N . ASN B 1 81 ? -13.724 -0.712 -23.578 1.00 109.89 443 ASN B N 1
ATOM 1803 C CA . ASN B 1 81 ? -14.142 -1.484 -22.424 1.00 104.03 443 ASN B CA 1
ATOM 1804 C C . ASN B 1 81 ? -15.643 -1.299 -22.237 1.00 87.37 443 ASN B C 1
ATOM 1805 O O . ASN B 1 81 ? -16.119 -0.165 -22.174 1.00 75.36 443 ASN B O 1
ATOM 1810 N N . ALA B 1 82 ? -16.388 -2.397 -22.146 1.00 85.71 444 ALA B N 1
ATOM 1811 C CA . ALA B 1 82 ? -17.839 -2.303 -21.966 1.00 103.68 444 ALA B CA 1
ATOM 1812 C C . ALA B 1 82 ? -18.271 -1.655 -20.643 1.00 119.91 444 ALA B C 1
ATOM 1813 O O . ALA B 1 82 ? -19.448 -1.311 -20.477 1.00 132.22 444 ALA B O 1
ATOM 1815 N N . ASP B 1 83 ? -17.331 -1.489 -19.710 1.00 116.03 445 ASP B N 1
ATOM 1816 C CA . ASP B 1 83 ? -17.644 -0.895 -18.413 1.00 110.65 445 ASP B CA 1
ATOM 1817 C C . ASP B 1 83 ? -17.108 0.515 -18.196 1.00 99.42 445 ASP B C 1
ATOM 1818 O O . ASP B 1 83 ? -17.405 1.132 -17.169 1.00 99.12 445 ASP B O 1
ATOM 1823 N N . THR B 1 84 ? -16.324 1.021 -19.149 1.00 94.46 446 THR B N 1
ATOM 1824 C CA . THR B 1 84 ? -15.764 2.372 -19.045 1.00 87.88 446 THR B CA 1
ATOM 1825 C C . THR B 1 84 ? -15.531 3.100 -20.383 1.00 84.71 446 THR B C 1
ATOM 1826 O O . THR B 1 84 ? -15.127 4.273 -20.399 1.00 74.45 446 THR B O 1
ATOM 1830 N N . GLN B 1 85 ? -15.765 2.411 -21.499 1.00 80.93 447 GLN B N 1
ATOM 1831 C CA . GLN B 1 85 ? -15.578 3.009 -22.817 1.00 97.04 447 GLN B CA 1
ATOM 1832 C C . GLN B 1 85 ? -14.152 3.487 -23.061 1.00 117.72 447 GLN B C 1
ATOM 1833 O O . GLN B 1 85 ? -13.897 4.327 -23.927 1.00 121.95 447 GLN B O 1
ATOM 1839 N N . GLU B 1 86 ? -13.222 2.953 -22.280 1.00 117.85 448 GLU B N 1
ATOM 1840 C CA . GLU B 1 86 ? -11.825 3.302 -22.454 1.00 94.60 448 GLU B CA 1
ATOM 1841 C C . GLU B 1 86 ? -11.300 2.384 -23.543 1.00 104.08 448 GLU B C 1
ATOM 1842 O O . GLU B 1 86 ? -11.605 1.182 -23.568 1.00 85.11 448 GLU B O 1
ATOM 1848 N N . THR B 1 87 ? -10.533 2.965 -24.458 1.00 113.20 449 THR B N 1
ATOM 1849 C CA . THR B 1 87 ? -9.975 2.199 -25.559 1.00 106.45 449 THR B CA 1
ATOM 1850 C C . THR B 1 87 ? -8.957 1.206 -25.008 1.00 95.13 449 THR B C 1
ATOM 1851 O O . THR B 1 87 ? -8.330 1.443 -23.970 1.00 95.44 449 THR B O 1
ATOM 1855 N N . MET B 1 88 ? -8.829 0.078 -25.691 1.00 89.12 450 MET B N 1
ATOM 1856 C CA . MET B 1 88 ? -7.880 -0.949 -25.303 1.00 90.21 450 MET B CA 1
ATOM 1857 C C . MET B 1 88 ? -7.125 -1.252 -26.585 1.00 93.77 450 MET B C 1
ATOM 1858 O O . MET B 1 88 ? -5.920 -1.491 -26.583 1.00 96.17 450 MET B O 1
ATOM 1863 N N . MET B 1 89 ? -7.863 -1.219 -27.688 1.00 79.22 451 MET B N 1
ATOM 1864 C CA . MET B 1 89 ? -7.307 -1.459 -29.008 1.00 76.34 451 MET B CA 1
ATOM 1865 C C . MET B 1 89 ? -7.920 -0.440 -29.963 1.00 88.83 451 MET B C 1
ATOM 1866 O O . MET B 1 89 ? -9.110 -0.133 -29.872 1.00 107.82 451 MET B O 1
ATOM 1871 N N . ASP B 1 90 ? -7.087 0.087 -30.860 1.00 94.31 452 ASP B N 1
ATOM 1872 C CA . ASP B 1 90 ? -7.497 1.077 -31.864 1.00 97.98 452 ASP B CA 1
ATOM 1873 C C . ASP B 1 90 ? -6.644 0.866 -33.119 1.00 102.93 452 ASP B C 1
ATOM 1874 O O . ASP B 1 90 ? -5.664 1.575 -33.341 1.00 120.86 452 ASP B O 1
ATOM 1879 N N . HIS B 1 91 ? -7.013 -0.110 -33.941 1.00 98.02 453 HIS B N 1
ATOM 1880 C CA . HIS B 1 91 ? -6.238 -0.403 -35.147 1.00 109.60 453 HIS B CA 1
ATOM 1881 C C . HIS B 1 91 ? -6.926 -0.041 -36.463 1.00 112.25 453 HIS B C 1
ATOM 1882 O O . HIS B 1 91 ? -8.043 -0.499 -36.741 1.00 113.50 453 HIS B O 1
ATOM 1889 N N . ALA B 1 92 ? -6.246 0.771 -37.272 1.00 112.16 454 ALA B N 1
ATOM 1890 C CA . ALA B 1 92 ? -6.770 1.183 -38.569 1.00 108.97 454 ALA B CA 1
ATOM 1891 C C . ALA B 1 92 ? -7.211 -0.067 -39.318 1.00 115.89 454 ALA B C 1
ATOM 1892 O O . ALA B 1 92 ? -6.529 -1.090 -39.274 1.00 101.32 454 ALA B O 1
ATOM 1894 N N . LEU B 1 93 ? -8.347 0.020 -40.007 1.00 120.72 455 LEU B N 1
ATOM 1895 C CA . LEU B 1 93 ? -8.901 -1.125 -40.723 1.00 129.07 455 LEU B CA 1
ATOM 1896 C C . LEU B 1 93 ? -7.947 -1.818 -41.682 1.00 135.83 455 LEU B C 1
ATOM 1897 O O . LEU B 1 93 ? -7.970 -3.045 -41.818 1.00 124.57 455 LEU B O 1
ATOM 1902 N N . ARG B 1 94 ? -7.113 -1.034 -42.352 1.00 153.82 456 ARG B N 1
ATOM 1903 C CA . ARG B 1 94 ? -6.160 -1.598 -43.297 1.00 159.98 456 ARG B CA 1
ATOM 1904 C C . ARG B 1 94 ? -5.170 -2.584 -42.659 1.00 160.26 456 ARG B C 1
ATOM 1905 O O . ARG B 1 94 ? -4.606 -3.437 -43.350 1.00 166.17 456 ARG B O 1
ATOM 1913 N N . THR B 1 95 ? -4.978 -2.477 -41.345 1.00 145.31 457 THR B N 1
ATOM 1914 C CA . THR B 1 95 ? -4.054 -3.353 -40.619 1.00 133.52 457 THR B CA 1
ATOM 1915 C C . THR B 1 95 ? -4.625 -4.753 -40.442 1.00 122.72 457 THR B C 1
ATOM 1916 O O . THR B 1 95 ? -3.944 -5.745 -40.691 1.00 101.73 457 THR B O 1
ATOM 1920 N N . ILE B 1 96 ? -5.876 -4.824 -39.996 1.00 125.13 458 ILE B N 1
ATOM 1921 C CA . ILE B 1 96 ? -6.533 -6.108 -39.801 1.00 129.92 458 ILE B CA 1
ATOM 1922 C C . IL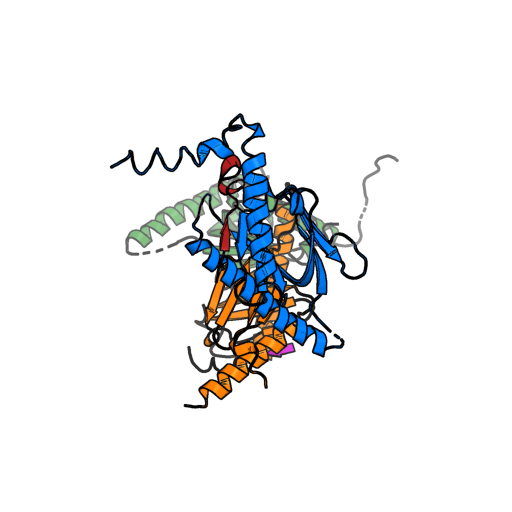E B 1 96 ? -6.410 -6.822 -41.138 1.00 145.32 458 ILE B C 1
ATOM 1923 O O . ILE B 1 96 ? -6.391 -6.178 -42.187 1.00 152.06 458 ILE B O 1
ATOM 1928 N N . SER B 1 97 ? -6.301 -8.144 -41.101 1.00 141.83 459 SER B N 1
ATOM 1929 C CA . SER B 1 97 ? -6.139 -8.902 -42.323 1.00 134.39 459 SER B CA 1
ATOM 1930 C C . SER B 1 97 ? -6.689 -10.309 -42.233 1.00 132.00 459 SER B C 1
ATOM 1931 O O . SER B 1 97 ? -6.155 -11.215 -42.861 1.00 133.03 459 SER B O 1
ATOM 1934 N N . TYR B 1 98 ? -7.748 -10.497 -41.459 1.00 137.25 460 TYR B N 1
ATOM 1935 C CA . TYR B 1 98 ? -8.341 -11.816 -41.322 1.00 140.97 460 TYR B CA 1
ATOM 1936 C C . TYR B 1 98 ? -9.253 -11.867 -40.104 1.00 137.12 460 TYR B C 1
ATOM 1937 O O . TYR B 1 98 ? -9.038 -11.139 -39.143 1.00 135.58 460 TYR B O 1
ATOM 1946 N N . ILE B 1 99 ? -10.280 -12.712 -40.155 1.00 133.65 461 ILE B N 1
ATOM 1947 C CA . ILE B 1 99 ? -11.213 -12.856 -39.037 1.00 124.40 461 ILE B CA 1
ATOM 1948 C C . ILE B 1 99 ? -11.713 -14.298 -38.919 1.00 125.12 461 ILE B C 1
ATOM 1949 O O . ILE B 1 99 ? -11.550 -15.081 -39.851 1.00 136.85 461 ILE B O 1
ATOM 1954 N N . ALA B 1 100 ? -12.340 -14.648 -37.796 1.00 113.65 462 ALA B N 1
ATOM 1955 C CA . ALA B 1 100 ? -12.782 -16.027 -37.589 1.00 105.91 462 ALA B CA 1
ATOM 1956 C C . ALA B 1 100 ? -14.181 -16.294 -37.026 1.00 141.46 462 ALA B C 1
ATOM 1957 O O . ALA B 1 100 ? -14.371 -16.362 -35.812 1.00 123.40 462 ALA B O 1
ATOM 1959 N N . ASP B 1 101 ? -15.158 -16.477 -37.905 1.00 164.24 463 ASP B N 1
ATOM 1960 C CA . ASP B 1 101 ? -16.508 -16.777 -37.453 1.00 174.26 463 ASP B CA 1
ATOM 1961 C C . ASP B 1 101 ? -16.548 -18.257 -37.097 1.00 157.39 463 ASP B C 1
ATOM 1962 O O . ASP B 1 101 ? -17.239 -19.044 -37.742 1.00 144.26 463 ASP B O 1
ATOM 1967 N N . ILE B 1 102 ? -15.791 -18.631 -36.071 1.00 142.18 464 ILE B N 1
ATOM 1968 C CA . ILE B 1 102 ? -15.720 -20.025 -35.638 1.00 128.57 464 ILE B CA 1
ATOM 1969 C C . ILE B 1 102 ? -16.198 -20.178 -34.197 1.00 128.98 464 ILE B C 1
ATOM 1970 O O . ILE B 1 102 ? -15.874 -19.347 -33.344 1.00 124.84 464 ILE B O 1
ATOM 1975 N N . GLY B 1 103 ? -16.955 -21.245 -33.931 1.00 133.33 465 GLY B N 1
ATOM 1976 C CA . GLY B 1 103 ? -17.478 -21.480 -32.592 1.00 130.06 465 GLY B CA 1
ATOM 1977 C C . GLY B 1 103 ? -18.089 -20.202 -32.052 1.00 127.74 465 GLY B C 1
ATOM 1978 O O . GLY B 1 103 ? -18.439 -19.316 -32.833 1.00 128.78 465 GLY B O 1
ATOM 1979 N N . ASN B 1 104 ? -18.245 -20.083 -30.739 1.00 127.10 466 ASN B N 1
ATOM 1980 C CA . ASN B 1 104 ? -18.786 -18.842 -30.209 1.00 132.04 466 ASN B CA 1
ATOM 1981 C C . ASN B 1 104 ? -17.611 -17.885 -30.017 1.00 124.80 466 ASN B C 1
ATOM 1982 O O . ASN B 1 104 ? -17.707 -16.909 -29.269 1.00 120.66 466 ASN B O 1
ATOM 1987 N N . ILE B 1 105 ? -16.509 -18.178 -30.716 1.00 126.03 467 ILE B N 1
ATOM 1988 C CA . ILE B 1 105 ? -15.279 -17.377 -30.662 1.00 107.18 467 ILE B CA 1
ATOM 1989 C C . ILE B 1 105 ? -15.100 -16.485 -31.882 1.00 103.27 467 ILE B C 1
ATOM 1990 O O . ILE B 1 105 ? -15.641 -16.746 -32.953 1.00 110.69 467 ILE B O 1
ATOM 1995 N N . VAL B 1 106 ? -14.290 -15.450 -31.707 1.00 100.05 468 VAL B N 1
ATOM 1996 C CA . VAL B 1 106 ? -14.018 -14.478 -32.754 1.00 110.76 468 VAL B CA 1
ATOM 1997 C C . VAL B 1 106 ? -12.551 -14.039 -32.721 1.00 120.52 468 VAL B C 1
ATOM 1998 O O . VAL B 1 106 ? -12.177 -13.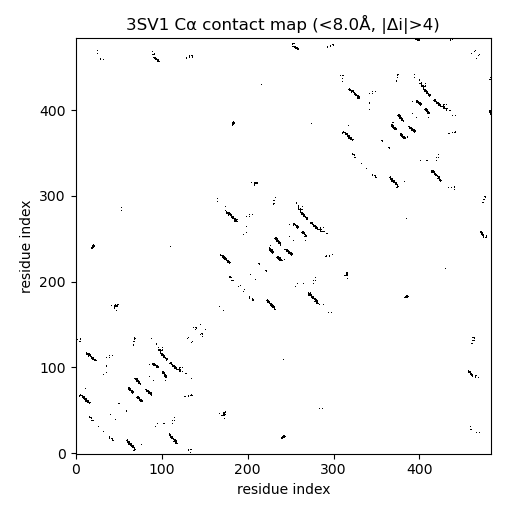159 -31.941 1.00 120.74 468 VAL B O 1
ATOM 2002 N N . VAL B 1 107 ? -11.727 -14.645 -33.574 1.00 126.55 469 VAL B N 1
ATOM 2003 C CA . VAL B 1 107 ? -10.307 -14.316 -33.628 1.00 123.02 469 VAL B CA 1
ATOM 2004 C C . VAL B 1 107 ? -9.976 -13.293 -34.714 1.00 107.55 469 VAL B C 1
ATOM 2005 O O . VAL B 1 107 ? -10.096 -13.574 -35.900 1.00 104.15 469 VAL B O 1
ATOM 2009 N N . LEU B 1 108 ? -9.565 -12.104 -34.291 1.00 85.62 470 LEU B N 1
ATOM 2010 C CA . LEU B 1 108 ? -9.191 -11.017 -35.187 1.00 96.98 470 LEU B CA 1
ATOM 2011 C C . LEU B 1 108 ? -7.672 -11.040 -35.182 1.00 113.46 470 LEU B C 1
ATOM 2012 O O . LEU B 1 108 ? -7.099 -11.728 -34.354 1.00 115.08 470 LEU B O 1
ATOM 2017 N N . MET B 1 109 ? -7.017 -10.329 -36.100 1.00 123.14 471 MET B N 1
ATOM 2018 C CA . MET B 1 109 ? -5.552 -10.290 -36.110 1.00 132.73 471 MET B CA 1
ATOM 2019 C C . MET B 1 109 ? -4.930 -9.353 -37.130 1.00 127.59 471 MET B C 1
ATOM 2020 O O . MET B 1 109 ? -4.944 -9.627 -38.323 1.00 132.05 471 MET B O 1
ATOM 2025 N N . ALA B 1 110 ? -4.360 -8.254 -36.637 1.00 119.34 472 ALA B N 1
ATOM 2026 C CA . ALA B 1 110 ? -3.733 -7.239 -37.482 1.00 134.98 472 ALA B CA 1
ATOM 2027 C C . ALA B 1 110 ? -2.232 -7.120 -37.253 1.00 153.08 472 ALA B C 1
ATOM 2028 O O . ALA B 1 110 ? -1.733 -7.449 -36.181 1.00 165.14 472 ALA B O 1
ATOM 2030 N N . ARG B 1 111 ? -1.521 -6.630 -38.265 1.00 158.30 473 ARG B N 1
ATOM 2031 C CA . ARG B 1 111 ? -0.073 -6.462 -38.184 1.00 155.51 473 ARG B CA 1
ATOM 2032 C C . ARG B 1 111 ? 0.312 -5.480 -37.088 1.00 161.55 473 ARG B C 1
ATOM 2033 O O . ARG B 1 111 ? -0.316 -4.435 -36.932 1.00 164.48 473 ARG B O 1
ATOM 2035 N N . ARG B 1 112 ? 1.348 -5.821 -36.332 1.00 162.75 474 ARG B N 1
ATOM 2036 C CA . ARG B 1 112 ? 1.809 -4.966 -35.249 1.00 162.47 474 ARG B CA 1
ATOM 2037 C C . ARG B 1 112 ? 2.254 -3.615 -35.798 1.00 158.78 474 ARG B C 1
ATOM 2038 O O . ARG B 1 112 ? 2.476 -2.666 -35.042 1.00 150.44 474 ARG B O 1
ATOM 2046 N N . LYS B 1 134 ? 9.739 -15.224 -42.325 1.00 178.07 496 LYS B N 1
ATOM 2047 C CA . LYS B 1 134 ? 8.665 -14.590 -41.568 1.00 159.45 496 LYS B CA 1
ATOM 2048 C C . LYS B 1 134 ? 8.815 -13.071 -41.596 1.00 159.44 496 LYS B C 1
ATOM 2049 O O . LYS B 1 134 ? 8.405 -12.424 -42.560 1.00 139.75 496 LYS B O 1
ATOM 2055 N N . GLN B 1 135 ? 9.407 -12.515 -40.540 1.00 182.90 497 GLN B N 1
ATOM 2056 C CA . GLN B 1 135 ? 9.639 -11.072 -40.414 1.00 190.52 497 GLN B CA 1
ATOM 2057 C C . GLN B 1 135 ? 8.375 -10.209 -40.357 1.00 181.88 497 GLN B C 1
ATOM 2058 O O . GLN B 1 135 ? 8.383 -9.057 -40.801 1.00 178.29 497 GLN B O 1
ATOM 2064 N N . TYR B 1 136 ? 7.295 -10.775 -39.818 1.00 180.06 498 TYR B N 1
ATOM 2065 C CA . TYR B 1 136 ? 6.018 -10.070 -39.672 1.00 175.42 498 TYR B CA 1
ATOM 2066 C C . TYR B 1 136 ? 5.322 -10.547 -38.387 1.00 154.45 498 TYR B C 1
ATOM 2067 O O . TYR B 1 136 ? 4.915 -11.712 -38.297 1.00 145.88 498 TYR B O 1
ATOM 2076 N N . LYS B 1 137 ? 5.197 -9.655 -37.400 1.00 143.51 499 LYS B N 1
ATOM 2077 C CA . LYS B 1 137 ? 4.544 -9.990 -36.131 1.00 132.18 499 LYS B CA 1
ATOM 2078 C C . LYS B 1 137 ? 3.061 -9.634 -36.159 1.00 136.04 499 LYS B C 1
ATOM 2079 O O . LYS B 1 137 ? 2.685 -8.457 -36.156 1.00 136.75 499 LYS B O 1
ATOM 2085 N N . MET B 1 138 ? 2.228 -10.671 -36.186 1.00 130.85 500 MET B N 1
ATOM 2086 C CA . MET B 1 138 ? 0.777 -10.516 -36.229 1.00 112.75 500 MET B CA 1
ATOM 2087 C C . MET B 1 138 ? 0.093 -10.927 -34.916 1.00 118.32 500 MET B C 1
ATOM 2088 O O . MET B 1 138 ? 0.059 -12.109 -34.558 1.00 129.97 500 MET B O 1
ATOM 2093 N N . ILE B 1 139 ? -0.459 -9.940 -34.214 1.00 114.54 501 ILE B N 1
ATOM 2094 C CA . ILE B 1 139 ? -1.138 -10.167 -32.940 1.00 107.95 501 ILE B CA 1
ATOM 2095 C C . ILE B 1 139 ? -2.607 -10.537 -33.135 1.00 94.17 501 ILE B C 1
ATOM 2096 O O . ILE B 1 139 ? -3.371 -9.759 -33.693 1.00 93.17 501 ILE B O 1
ATOM 2101 N N . CYS B 1 140 ? -2.988 -11.722 -32.666 1.00 80.01 502 CYS B N 1
ATOM 2102 C CA . CYS B 1 140 ? -4.362 -12.206 -32.785 1.00 78.23 502 CYS B CA 1
ATOM 2103 C C . CYS B 1 140 ? -5.203 -11.924 -31.540 1.00 87.95 502 CYS B C 1
ATOM 2104 O O . CYS B 1 140 ? -4.961 -12.515 -30.491 1.00 96.56 502 CYS B O 1
ATOM 2107 N N . HIS B 1 141 ? -6.192 -11.040 -31.650 1.00 90.46 503 HIS B N 1
ATOM 2108 C CA . HIS B 1 141 ? -7.066 -10.742 -30.528 1.00 86.27 503 HIS B CA 1
ATOM 2109 C C . HIS B 1 141 ? -8.181 -11.772 -30.487 1.00 86.11 503 HIS B C 1
ATOM 2110 O O . HIS B 1 141 ? -8.879 -11.976 -31.469 1.00 88.78 503 HIS B O 1
ATOM 2117 N N . VAL B 1 142 ? -8.344 -12.431 -29.352 1.00 72.14 504 VAL B N 1
ATOM 2118 C CA . VAL B 1 142 ? -9.376 -13.445 -29.226 1.00 80.48 504 VAL B CA 1
ATOM 2119 C C . VAL B 1 142 ? -10.554 -12.937 -28.386 1.00 82.44 504 VAL B C 1
ATOM 2120 O O . VAL B 1 142 ? -10.373 -12.242 -27.374 1.00 73.88 504 VAL B O 1
ATOM 2124 N N . PHE B 1 143 ? -11.764 -13.274 -28.828 1.00 83.69 505 PHE B N 1
ATOM 2125 C CA . PHE B 1 143 ? -12.974 -12.862 -28.141 1.00 88.00 505 PHE B CA 1
ATOM 2126 C C . PHE B 1 143 ? -13.927 -14.033 -28.005 1.00 106.63 505 PHE B C 1
ATOM 2127 O O . PHE B 1 143 ? -13.586 -15.177 -28.314 1.00 111.10 505 PHE B O 1
ATOM 2135 N N . GLU B 1 144 ? -15.126 -13.724 -27.523 1.00 109.00 506 GLU B N 1
ATOM 2136 C CA . GLU B 1 144 ? -16.185 -14.703 -27.339 1.00 102.85 506 GLU B CA 1
ATOM 2137 C C . GLU B 1 144 ? -17.506 -13.938 -27.421 1.00 100.88 506 GLU B C 1
ATOM 2138 O O . GLU B 1 144 ? -17.657 -12.868 -26.822 1.00 92.93 506 GLU B O 1
ATOM 2144 N N . SER B 1 145 ? -18.458 -14.477 -28.173 1.00 104.95 507 SER B N 1
ATOM 2145 C CA . SER B 1 145 ? -19.740 -13.817 -28.334 1.00 116.04 507 SER B CA 1
ATOM 2146 C C . SER B 1 145 ? -20.750 -14.733 -29.003 1.00 124.41 507 SER B C 1
ATOM 2147 O O . SER B 1 145 ? -20.379 -15.712 -29.653 1.00 121.73 507 SER B O 1
ATOM 2150 N N . GLU B 1 146 ? -22.027 -14.403 -28.830 1.00 124.52 508 GLU B N 1
ATOM 2151 C CA . GLU B 1 146 ? -23.129 -15.171 -29.404 1.00 121.56 508 GLU B CA 1
ATOM 2152 C C . GLU B 1 146 ? -23.309 -14.771 -30.863 1.00 114.48 508 GLU B C 1
ATOM 2153 O O . GLU B 1 146 ? -23.796 -15.541 -31.695 1.00 118.81 508 GLU B O 1
ATOM 2159 N N . ASP B 1 147 ? -22.888 -13.547 -31.154 1.00 110.59 509 ASP B N 1
ATOM 2160 C CA . ASP B 1 147 ? -22.952 -12.980 -32.490 1.00 119.91 509 ASP B CA 1
ATOM 2161 C C . ASP B 1 147 ? -21.641 -13.327 -33.184 1.00 110.89 509 ASP B C 1
ATOM 2162 O O . ASP B 1 147 ? -21.225 -12.651 -34.115 1.00 103.16 509 ASP B O 1
ATOM 2167 N N . ALA B 1 148 ? -20.991 -14.385 -32.713 1.00 105.22 510 ALA B N 1
ATOM 2168 C CA . ALA B 1 148 ? -19.716 -14.819 -33.274 1.00 115.71 510 ALA B CA 1
ATOM 2169 C C . ALA B 1 148 ? -19.764 -14.780 -34.795 1.00 116.89 510 ALA B C 1
ATOM 2170 O O . ALA B 1 148 ? -18.936 -14.127 -35.450 1.00 104.03 510 ALA B O 1
ATOM 2172 N N . GLN B 1 149 ? -20.741 -15.495 -35.345 1.00 118.95 511 GLN B N 1
ATOM 2173 C CA . GLN B 1 149 ? -20.926 -15.566 -36.783 1.00 116.74 511 GLN B CA 1
ATOM 2174 C C . GLN B 1 149 ? -21.060 -14.158 -37.325 1.00 100.80 511 GLN B C 1
ATOM 2175 O O .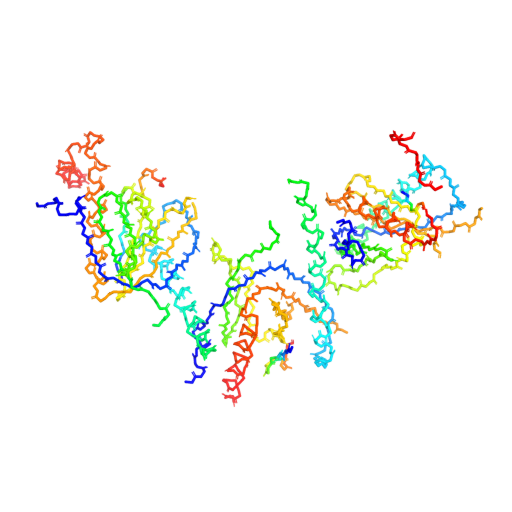 GLN B 1 149 ? -20.280 -13.717 -38.165 1.00 85.33 511 GLN B O 1
ATOM 2181 N N . LEU B 1 150 ? -22.053 -13.455 -36.795 1.00 114.26 512 LEU B N 1
ATOM 2182 C CA . LEU B 1 150 ? -22.383 -12.087 -37.179 1.00 114.85 512 LEU B CA 1
ATOM 2183 C C . LEU B 1 150 ? -21.254 -11.063 -37.118 1.00 95.99 512 LEU B C 1
ATOM 2184 O O . LEU B 1 150 ? -21.062 -10.296 -38.057 1.00 74.70 512 LEU B O 1
ATOM 2189 N N . ILE B 1 151 ? -20.524 -11.051 -36.006 1.00 94.43 513 ILE B N 1
ATOM 2190 C CA . ILE B 1 151 ? -19.417 -10.111 -35.778 1.00 89.32 513 ILE B CA 1
ATOM 2191 C C . ILE B 1 151 ? -18.311 -10.274 -36.829 1.00 93.35 513 ILE B C 1
ATOM 2192 O O . ILE B 1 151 ? -17.568 -9.332 -37.129 1.00 97.64 513 ILE B O 1
ATOM 2197 N N . ALA B 1 152 ? -18.211 -11.480 -37.382 1.00 87.76 514 ALA B N 1
ATOM 2198 C CA . ALA B 1 152 ? -17.227 -11.783 -38.415 1.00 97.30 514 ALA B CA 1
ATOM 2199 C C . ALA B 1 152 ? -17.731 -11.186 -39.730 1.00 107.34 514 ALA B C 1
ATOM 2200 O O . ALA B 1 152 ? -17.105 -10.283 -40.292 1.00 98.10 514 ALA B O 1
ATOM 2202 N N . GLN B 1 153 ? -18.878 -11.686 -40.193 1.00 113.69 515 GLN B N 1
ATOM 2203 C CA . GLN B 1 153 ? -19.497 -11.212 -41.426 1.00 113.44 515 GLN B CA 1
ATOM 2204 C C . GLN B 1 153 ? -19.379 -9.697 -41.483 1.00 105.93 515 GLN B C 1
ATOM 2205 O O . GLN B 1 153 ? -18.732 -9.150 -42.375 1.00 101.48 515 GLN B O 1
ATOM 2211 N N . SER B 1 154 ? -19.999 -9.039 -40.503 1.00 95.22 516 SER B N 1
ATOM 2212 C CA . SER B 1 154 ? -20.009 -7.581 -40.375 1.00 94.91 516 SER B CA 1
ATOM 2213 C C . SER B 1 154 ? -18.645 -6.958 -40.569 1.00 101.02 516 SER B C 1
ATOM 2214 O O . SER B 1 154 ? -18.543 -5.825 -41.023 1.00 103.02 516 SER B O 1
ATOM 2217 N N . ILE B 1 155 ? -17.593 -7.673 -40.190 1.00 111.14 517 ILE B N 1
ATOM 2218 C CA . ILE B 1 155 ? -16.253 -7.140 -40.387 1.00 114.99 517 ILE B CA 1
ATOM 2219 C C . ILE B 1 155 ? -15.878 -7.453 -41.827 1.00 109.60 517 ILE B C 1
ATOM 2220 O O . ILE B 1 155 ? -15.218 -6.648 -42.485 1.00 96.60 517 ILE B O 1
ATOM 2225 N N . GLY B 1 156 ? -16.339 -8.607 -42.313 1.00 112.36 518 GLY B N 1
ATOM 2226 C CA . GLY B 1 156 ? -16.079 -9.013 -43.684 1.00 122.10 518 GLY B CA 1
ATOM 2227 C C . GLY B 1 156 ? -16.536 -7.940 -44.655 1.00 129.32 518 GLY B C 1
ATOM 2228 O O . GLY B 1 156 ? -15.805 -7.575 -45.583 1.00 139.13 518 GLY B O 1
ATOM 2229 N N . GLN B 1 157 ? -17.746 -7.426 -44.438 1.00 128.11 519 GLN B N 1
ATOM 2230 C CA . GLN B 1 157 ? -18.293 -6.373 -45.289 1.00 139.78 519 GLN B CA 1
ATOM 2231 C C . GLN B 1 157 ? -17.466 -5.093 -45.169 1.00 122.25 519 GLN B C 1
ATOM 2232 O O . GLN B 1 157 ? -17.035 -4.537 -46.177 1.00 122.96 519 GLN B O 1
ATOM 2238 N N . ALA B 1 158 ? -17.240 -4.628 -43.945 1.00 97.12 520 ALA B N 1
ATOM 2239 C CA . ALA B 1 158 ? -16.451 -3.415 -43.735 1.00 97.02 520 ALA B CA 1
ATOM 2240 C C . ALA B 1 158 ? -15.080 -3.521 -44.428 1.00 131.47 520 ALA B C 1
ATOM 2241 O O . ALA B 1 158 ? -14.390 -2.513 -44.625 1.00 129.09 520 ALA B O 1
ATOM 2243 N N . PHE B 1 159 ? -14.686 -4.744 -44.786 1.00 134.02 521 PHE B N 1
ATOM 2244 C CA . PHE B 1 159 ? -13.418 -4.971 -45.477 1.00 130.62 521 PHE B CA 1
ATOM 2245 C C . PHE B 1 159 ? -13.621 -4.678 -46.948 1.00 137.31 521 PHE B C 1
ATOM 2246 O O . PHE B 1 159 ? -12.769 -4.071 -47.604 1.00 137.62 521 PHE B O 1
ATOM 2254 N N . SER B 1 160 ? -14.761 -5.129 -47.460 1.00 138.37 522 SER B N 1
ATOM 2255 C CA . SER B 1 160 ? -15.110 -4.924 -48.854 1.00 143.57 522 SER B CA 1
ATOM 2256 C C . SER B 1 160 ? -15.581 -3.490 -49.102 1.00 143.13 522 SER B C 1
ATOM 2257 O O . SER B 1 160 ? -15.395 -2.963 -50.194 1.00 140.36 522 SER B O 1
ATOM 2260 N N . VAL B 1 161 ? -16.186 -2.852 -48.102 1.00 143.53 523 VAL B N 1
ATOM 2261 C CA . VAL B 1 161 ? -16.646 -1.473 -48.272 1.00 143.09 523 VAL B CA 1
ATOM 2262 C C . VAL B 1 161 ? -15.438 -0.549 -48.288 1.00 150.51 523 VAL B C 1
ATOM 2263 O O . VAL B 1 161 ? -15.505 0.580 -48.781 1.00 154.85 523 VAL B O 1
ATOM 2267 N N . ALA B 1 162 ? -14.338 -1.033 -47.722 1.00 154.82 524 ALA B N 1
ATOM 2268 C CA . ALA B 1 162 ? -13.096 -0.275 -47.684 1.00 153.41 524 ALA B CA 1
ATOM 2269 C C . ALA B 1 162 ? -12.466 -0.518 -49.042 1.00 144.80 524 ALA B C 1
ATOM 2270 O O . ALA B 1 162 ? -11.784 0.337 -49.604 1.00 124.19 524 ALA B O 1
ATOM 2272 N N . TYR B 1 163 ? -12.726 -1.707 -49.565 1.00 157.67 525 TYR B N 1
ATOM 2273 C CA . TYR B 1 163 ? -12.212 -2.119 -50.857 1.00 163.22 525 TYR B CA 1
ATOM 2274 C C . TYR B 1 163 ? -12.758 -1.217 -51.954 1.00 163.00 525 TYR B C 1
ATOM 2275 O O . TYR B 1 163 ? -12.069 -0.318 -52.426 1.00 167.54 525 TYR B O 1
ATOM 2284 N N . GLN B 1 164 ? -14.000 -1.467 -52.356 1.00 163.73 526 GLN B N 1
ATOM 2285 C CA . GLN B 1 164 ? -14.636 -0.683 -53.402 1.00 169.55 526 GLN B CA 1
ATOM 2286 C C . GLN B 1 164 ? -14.440 0.815 -53.210 1.00 171.41 526 GLN B C 1
ATOM 2287 O O . GLN B 1 164 ? -14.212 1.536 -54.178 1.00 178.94 526 GLN B O 1
ATOM 2293 N N . GLU B 1 165 ? -14.522 1.288 -51.970 1.00 167.90 527 GLU B N 1
ATOM 2294 C CA . GLU B 1 165 ? -14.349 2.713 -51.706 1.00 167.88 527 GLU B CA 1
ATOM 2295 C C . GLU B 1 165 ? -12.899 3.134 -51.949 1.00 168.07 527 GLU B C 1
ATOM 2296 O O . GLU B 1 165 ? -12.585 4.326 -51.965 1.00 172.22 527 GLU B O 1
ATOM 2302 N N . PHE B 1 166 ? -12.026 2.147 -52.149 1.00 168.39 528 PHE B N 1
ATOM 2303 C CA . PHE B 1 166 ? -10.603 2.385 -52.414 1.00 167.23 528 PHE B CA 1
ATOM 2304 C C . PHE B 1 166 ? -10.328 2.271 -53.916 1.00 170.60 528 PHE B C 1
ATOM 2305 O O . PHE B 1 166 ? -9.623 3.096 -54.500 1.00 179.07 528 PHE B O 1
ATOM 2307 N N . LEU B 1 167 ? -10.895 1.240 -54.534 1.00 154.94 529 LEU B N 1
ATOM 2308 C CA . LEU B 1 167 ? -10.744 1.006 -55.964 1.00 154.26 529 LEU B CA 1
ATOM 2309 C C . LEU B 1 167 ? -11.108 2.278 -56.723 1.00 178.48 529 LEU B C 1
ATOM 2310 O O . LEU B 1 167 ? -10.723 2.462 -57.879 1.00 201.09 529 LEU B O 1
ATOM 2315 N N . ARG B 1 168 ? -11.859 3.146 -56.053 1.00 173.65 530 ARG B N 1
ATOM 2316 C CA . ARG B 1 168 ? -12.287 4.414 -56.619 1.00 174.58 530 ARG B CA 1
ATOM 2317 C C . ARG B 1 168 ? -11.076 5.334 -56.651 1.00 179.78 530 ARG B C 1
ATOM 2318 O O . ARG B 1 168 ? -11.146 6.498 -56.257 1.00 174.07 530 ARG B O 1
ATOM 2326 N N . ALA B 1 169 ? -9.957 4.792 -57.115 1.00 188.35 531 ALA B N 1
ATOM 2327 C CA . ALA B 1 169 ? -8.716 5.545 -57.212 1.00 174.41 531 ALA B CA 1
ATOM 2328 C C . ALA B 1 169 ? -8.336 5.720 -58.678 1.00 171.84 531 ALA B C 1
ATOM 2329 O O . ALA B 1 169 ? -8.924 4.999 -59.518 1.00 117.81 531 ALA B O 1
ATOM 2331 N N . GLY C 1 1 ? -12.032 -32.697 -11.791 1.00 155.25 363 GLY C N 1
ATOM 2332 C CA . GLY C 1 1 ? -10.650 -33.165 -11.460 1.00 165.24 363 GLY C CA 1
ATOM 2333 C C . GLY C 1 1 ? -9.575 -32.421 -12.234 1.00 175.39 363 GLY C C 1
ATOM 2334 O O . GLY C 1 1 ? -9.883 -31.516 -13.010 1.00 177.80 363 GLY C O 1
ATOM 2335 N N . SER C 1 2 ? -8.314 -32.798 -12.023 1.00 182.88 364 SER C N 1
ATOM 2336 C CA . SER C 1 2 ? -7.184 -32.158 -12.705 1.00 185.23 364 SER C CA 1
ATOM 2337 C C . SER C 1 2 ? -7.132 -32.551 -14.181 1.00 175.23 364 SER C C 1
ATOM 2338 O O . SER C 1 2 ? -6.098 -32.971 -14.701 1.00 162.97 364 SER C O 1
ATOM 2341 N N . GLU C 1 3 ? -8.264 -32.396 -14.851 1.00 179.22 365 GLU C N 1
ATOM 2342 C CA . GLU C 1 3 ? -8.391 -32.734 -16.258 1.00 176.80 365 GLU C CA 1
ATOM 2343 C C . GLU C 1 3 ? -7.775 -31.674 -17.173 1.00 166.96 365 GLU C C 1
ATOM 2344 O O . GLU C 1 3 ? -7.667 -31.874 -18.385 1.00 154.08 365 GLU C O 1
ATOM 2350 N N . ASP C 1 4 ? -7.359 -30.557 -16.586 1.00 173.44 366 ASP C N 1
ATOM 2351 C CA . ASP C 1 4 ? -6.776 -29.455 -17.346 1.00 174.80 366 ASP C CA 1
ATOM 2352 C C . ASP C 1 4 ? -5.400 -29.744 -17.918 1.00 170.47 366 ASP C C 1
ATOM 2353 O O . ASP C 1 4 ? -5.152 -29.508 -19.099 1.00 168.55 366 ASP C O 1
ATOM 2358 N N . LEU C 1 5 ? -4.503 -30.245 -17.075 1.00 165.97 367 LEU C N 1
ATOM 2359 C CA . LEU C 1 5 ? -3.152 -30.555 -17.514 1.00 158.04 367 LEU C CA 1
ATOM 2360 C C . LEU C 1 5 ? -3.149 -31.373 -18.801 1.00 156.21 367 LEU C C 1
ATOM 2361 O O . LEU C 1 5 ? -2.330 -31.137 -19.688 1.00 165.30 367 LEU C O 1
ATOM 2366 N N . ILE C 1 6 ? -4.068 -32.327 -18.911 1.00 146.92 368 ILE C N 1
ATOM 2367 C CA . ILE C 1 6 ? -4.136 -33.161 -20.104 1.00 140.15 368 ILE C CA 1
ATOM 2368 C C . ILE C 1 6 ? -4.130 -32.293 -21.360 1.00 130.67 368 ILE C C 1
ATOM 2369 O O . ILE C 1 6 ? -3.494 -32.633 -22.356 1.00 120.31 368 ILE C O 1
ATOM 2374 N N . ASP C 1 7 ? -4.832 -31.167 -21.305 1.00 134.43 369 ASP C N 1
ATOM 2375 C CA . ASP C 1 7 ? -4.882 -30.253 -22.439 1.00 134.16 369 ASP C CA 1
ATOM 2376 C C . ASP C 1 7 ? -3.689 -29.304 -22.437 1.00 117.00 369 ASP C C 1
ATOM 2377 O O . ASP C 1 7 ? -3.214 -28.882 -23.494 1.00 111.66 369 ASP C O 1
ATOM 2382 N N . GLY C 1 8 ? -3.229 -28.954 -21.239 1.00 100.00 370 GLY C N 1
ATOM 2383 C CA . GLY C 1 8 ? -2.098 -28.058 -21.109 1.00 90.11 370 GLY C CA 1
ATOM 2384 C C . GLY C 1 8 ? -2.494 -26.623 -20.838 1.00 103.38 370 GLY C C 1
ATOM 2385 O O . GLY C 1 8 ? -3.366 -26.070 -21.501 1.00 112.52 370 GLY C O 1
ATOM 2386 N N . ILE C 1 9 ? -1.855 -26.018 -19.845 1.00 108.83 371 ILE C N 1
ATOM 2387 C CA . ILE C 1 9 ? -2.114 -24.627 -19.490 1.00 104.92 371 ILE C CA 1
ATOM 2388 C C . ILE C 1 9 ? -0.811 -23.852 -19.699 1.00 96.27 371 ILE C C 1
ATOM 2389 O O . ILE C 1 9 ? 0.277 -24.382 -19.495 1.00 87.64 371 ILE C O 1
ATOM 2394 N N . ILE C 1 10 ? -0.925 -22.598 -20.111 1.00 86.90 372 ILE C N 1
ATOM 2395 C CA . ILE C 1 10 ? 0.251 -21.790 -20.393 1.00 72.64 372 ILE C CA 1
ATOM 2396 C C . ILE C 1 10 ? 0.461 -20.612 -19.458 1.00 76.12 372 ILE C C 1
ATOM 2397 O O . ILE C 1 10 ? -0.263 -19.633 -19.530 1.00 73.90 372 ILE C O 1
ATOM 2402 N N . PHE C 1 11 ? 1.445 -20.735 -18.571 1.00 87.42 373 PHE C N 1
ATOM 2403 C CA . PHE C 1 11 ? 1.823 -19.670 -17.640 1.00 91.83 373 PHE C CA 1
ATOM 2404 C C . PHE C 1 11 ? 2.891 -18.910 -18.411 1.00 82.89 373 PHE C C 1
ATOM 2405 O O . PHE C 1 11 ? 3.456 -19.442 -19.371 1.00 88.66 373 PHE C O 1
ATOM 2413 N N . ALA C 1 12 ? 3.195 -17.683 -18.006 1.00 67.11 374 ALA C N 1
ATOM 2414 C CA . ALA C 1 12 ? 4.215 -16.933 -18.726 1.00 85.07 374 ALA C CA 1
ATOM 2415 C C . ALA C 1 12 ? 5.200 -16.349 -17.737 1.00 100.86 374 ALA C C 1
ATOM 2416 O O . ALA C 1 12 ? 4.813 -15.733 -16.743 1.00 90.29 374 ALA C O 1
ATOM 2418 N N . ALA C 1 13 ? 6.479 -16.562 -18.009 1.00 106.62 375 ALA C N 1
ATOM 2419 C CA . ALA C 1 13 ? 7.521 -16.078 -17.128 1.00 94.04 375 ALA C CA 1
ATOM 2420 C C . ALA C 1 13 ? 8.709 -15.628 -17.940 1.00 90.28 375 ALA C C 1
ATOM 2421 O O . ALA C 1 13 ? 8.622 -15.516 -19.157 1.00 80.17 375 ALA C O 1
ATOM 2423 N N . ASN C 1 14 ? 9.819 -15.375 -17.252 1.00 101.85 376 ASN C N 1
ATOM 2424 C CA . ASN C 1 14 ? 11.048 -14.923 -17.886 1.00 103.29 376 ASN C CA 1
ATOM 2425 C C . ASN C 1 14 ? 12.068 -16.020 -18.032 1.00 95.57 376 ASN C C 1
ATOM 2426 O O . ASN C 1 14 ? 12.217 -16.870 -17.157 1.00 90.17 376 ASN C O 1
ATOM 2431 N N . TYR C 1 15 ? 12.783 -15.988 -19.144 1.00 92.67 377 TYR C N 1
ATOM 2432 C CA . TYR C 1 15 ? 13.790 -16.988 -19.396 1.00 90.74 377 TYR C CA 1
ATOM 2433 C C . TYR C 1 15 ? 15.173 -16.371 -19.369 1.00 86.35 377 TYR C C 1
ATOM 2434 O O . TYR C 1 15 ? 15.619 -15.821 -20.370 1.00 83.66 377 TYR C O 1
ATOM 2443 N N . LEU C 1 16 ? 15.853 -16.475 -18.230 1.00 87.35 378 LEU C N 1
ATOM 2444 C CA . LEU C 1 16 ? 17.196 -15.912 -18.073 1.00 91.85 378 LEU C CA 1
ATOM 2445 C C . LEU C 1 16 ? 18.264 -16.692 -18.825 1.00 93.22 378 LEU C C 1
ATOM 2446 O O . LEU C 1 16 ? 19.314 -16.151 -19.180 1.00 107.58 378 LEU C O 1
ATOM 2451 N N . GLY C 1 17 ? 17.995 -17.971 -19.051 1.00 84.50 379 GLY C N 1
ATOM 2452 C CA . GLY C 1 17 ? 18.950 -18.808 -19.744 1.00 85.42 379 GLY C CA 1
ATOM 2453 C C . GLY C 1 17 ? 19.098 -20.138 -19.036 1.00 82.99 379 GLY C C 1
ATOM 2454 O O . GLY C 1 17 ? 18.470 -20.383 -17.993 1.00 90.12 379 GLY C O 1
ATOM 2455 N N . SER C 1 18 ? 19.936 -20.998 -19.605 1.00 76.12 380 SER C N 1
ATOM 2456 C CA . SER C 1 18 ? 20.167 -22.324 -19.048 1.00 87.83 380 SER C CA 1
ATOM 2457 C C . SER C 1 18 ? 21.613 -22.556 -18.601 1.00 96.78 380 SER C C 1
ATOM 2458 O O . SER C 1 18 ? 22.400 -21.613 -18.466 1.00 105.66 380 SER C O 1
ATOM 2461 N N . THR C 1 19 ? 21.929 -23.830 -18.366 1.00 89.29 381 THR C N 1
ATOM 2462 C CA . THR C 1 19 ? 23.239 -24.296 -17.925 1.00 96.38 381 THR C CA 1
ATOM 2463 C C . THR C 1 19 ? 23.175 -25.822 -17.808 1.00 105.87 381 THR C C 1
ATOM 2464 O O . THR C 1 19 ? 22.149 -26.384 -17.417 1.00 86.91 381 THR C O 1
ATOM 2468 N N . GLN C 1 20 ? 24.259 -26.497 -18.166 1.00 120.98 382 GLN C N 1
ATOM 2469 C CA . GLN C 1 20 ? 24.297 -27.953 -18.065 1.00 116.96 382 GLN C CA 1
ATOM 2470 C C . GLN C 1 20 ? 25.137 -28.386 -16.880 1.00 118.92 382 GLN C C 1
ATOM 2471 O O . GLN C 1 20 ? 25.801 -27.578 -16.236 1.00 121.76 382 GLN C O 1
ATOM 2477 N N . LEU C 1 21 ? 25.108 -29.681 -16.604 1.00 123.52 383 LEU C N 1
ATOM 2478 C CA . LEU C 1 21 ? 25.886 -30.235 -15.514 1.00 123.75 383 LEU C CA 1
ATOM 2479 C C . LEU C 1 21 ? 25.866 -31.754 -15.525 1.00 127.65 383 LEU C C 1
ATOM 2480 O O . LEU C 1 21 ? 25.005 -32.380 -16.155 1.00 115.91 383 LEU C O 1
ATOM 2485 N N . LEU C 1 22 ? 26.833 -32.336 -14.824 1.00 131.43 384 LEU C N 1
ATOM 2486 C CA . LEU C 1 22 ? 26.943 -33.778 -14.720 1.00 123.34 384 LEU C CA 1
ATOM 2487 C C . LEU C 1 22 ? 26.251 -34.214 -13.443 1.00 120.96 384 LEU C C 1
ATOM 2488 O O . LEU C 1 22 ? 26.530 -33.697 -12.365 1.00 124.91 384 LEU C O 1
ATOM 2493 N N . SER C 1 23 ? 25.331 -35.156 -13.576 1.00 114.79 385 SER C N 1
ATOM 2494 C CA . SER C 1 23 ? 24.595 -35.659 -12.433 1.00 131.51 385 SER C CA 1
ATOM 2495 C C . SER C 1 23 ? 24.637 -37.168 -12.449 1.00 151.95 385 SER C C 1
ATOM 2496 O O . SER C 1 23 ? 25.218 -37.773 -13.351 1.00 164.01 385 SER C O 1
ATOM 2499 N N . GLU C 1 24 ? 24.012 -37.770 -11.447 1.00 160.25 386 GLU C N 1
ATOM 2500 C CA . GLU C 1 24 ? 23.977 -39.212 -11.320 1.00 168.85 386 GLU C CA 1
ATOM 2501 C C . GLU C 1 24 ? 22.572 -39.672 -11.614 1.00 164.12 386 GLU C C 1
ATOM 2502 O O . GLU C 1 24 ? 21.657 -38.857 -11.713 1.00 158.39 386 GLU C O 1
ATOM 2508 N N . ARG C 1 25 ? 22.406 -40.980 -11.757 1.00 166.25 387 ARG C N 1
ATOM 2509 C CA . ARG C 1 25 ? 21.101 -41.546 -12.035 1.00 165.81 387 ARG C CA 1
ATOM 2510 C C . ARG C 1 25 ? 20.062 -40.827 -11.190 1.00 163.43 387 ARG C C 1
ATOM 2511 O O . ARG C 1 25 ? 19.011 -40.427 -11.691 1.00 160.66 387 ARG C O 1
ATOM 2513 N N . ASN C 1 26 ? 20.380 -40.637 -9.912 1.00 166.25 388 ASN C N 1
ATOM 2514 C CA . ASN C 1 26 ? 19.466 -39.974 -8.991 1.00 172.08 388 ASN C CA 1
ATOM 2515 C C . ASN C 1 26 ? 20.011 -39.864 -7.567 1.00 167.05 388 ASN C C 1
ATOM 2516 O O . ASN C 1 26 ? 20.323 -40.871 -6.929 1.00 168.04 388 ASN C O 1
ATOM 2521 N N . PRO C 1 27 ? 20.164 -38.627 -7.070 1.00 150.84 389 PRO C N 1
ATOM 2522 C CA . PRO C 1 27 ? 20.664 -38.305 -5.731 1.00 147.91 389 PRO C CA 1
ATOM 2523 C C . PRO C 1 27 ? 19.602 -37.622 -4.867 1.00 144.72 389 PRO C C 1
ATOM 2524 O O . PRO C 1 27 ? 18.546 -37.251 -5.365 1.00 144.51 389 PRO C O 1
ATOM 2528 N N . SER C 1 28 ? 19.902 -37.439 -3.583 1.00 144.07 390 SER C N 1
ATOM 2529 C CA . SER C 1 28 ? 18.976 -36.807 -2.638 1.00 142.04 390 SER C CA 1
ATOM 2530 C C . SER C 1 28 ? 18.523 -35.411 -3.035 1.00 134.27 390 SER C C 1
ATOM 2531 O O . SER C 1 28 ? 19.250 -34.674 -3.692 1.00 123.30 390 SER C O 1
ATOM 2534 N N . LYS C 1 29 ? 17.312 -35.051 -2.625 1.00 143.44 391 LYS C N 1
ATOM 2535 C CA . LYS C 1 29 ? 16.772 -33.735 -2.924 1.00 152.57 391 LYS C CA 1
ATOM 2536 C C . LYS C 1 29 ? 17.682 -32.701 -2.279 1.00 156.04 391 LYS C C 1
ATOM 2537 O O . LYS C 1 29 ? 17.938 -31.644 -2.848 1.00 151.92 391 LYS C O 1
ATOM 2539 N N . ASN C 1 30 ? 18.171 -33.020 -1.086 1.00 154.08 392 ASN C N 1
ATOM 2540 C CA . ASN C 1 30 ? 19.062 -32.128 -0.358 1.00 148.92 392 ASN C CA 1
ATOM 2541 C C . ASN C 1 30 ? 20.292 -31.811 -1.185 1.00 136.89 392 ASN C C 1
ATOM 2542 O O . ASN C 1 30 ? 20.981 -30.822 -0.947 1.00 142.46 392 ASN C O 1
ATOM 2547 N N . ILE C 1 31 ? 20.574 -32.663 -2.158 1.00 123.83 393 ILE C N 1
ATOM 2548 C CA . ILE C 1 31 ? 21.719 -32.445 -3.014 1.00 115.14 393 ILE C CA 1
ATOM 2549 C C . ILE C 1 31 ? 21.207 -32.175 -4.429 1.00 112.66 393 ILE C C 1
ATOM 2550 O O . ILE C 1 31 ? 21.965 -31.818 -5.324 1.00 102.08 393 ILE C O 1
ATOM 2555 N N . ARG C 1 32 ? 19.904 -32.334 -4.630 1.00 115.76 394 ARG C N 1
ATOM 2556 C CA . ARG C 1 32 ? 19.338 -32.036 -5.933 1.00 113.70 394 ARG C CA 1
ATOM 2557 C C . ARG C 1 32 ? 19.259 -30.514 -5.976 1.00 113.35 394 ARG C C 1
ATOM 2558 O O . ARG C 1 32 ? 19.884 -29.886 -6.820 1.00 110.60 394 ARG C O 1
ATOM 2566 N N . MET C 1 33 ? 18.526 -29.916 -5.040 1.00 120.54 395 MET C N 1
ATOM 2567 C CA . MET C 1 33 ? 18.403 -28.459 -5.004 1.00 124.05 395 MET C CA 1
ATOM 2568 C C . MET C 1 33 ? 19.769 -27.809 -5.159 1.00 106.81 395 MET C C 1
ATOM 2569 O O . MET C 1 33 ? 19.924 -26.837 -5.902 1.00 108.91 395 MET C O 1
ATOM 2574 N N . MET C 1 34 ? 20.760 -28.369 -4.473 1.00 103.01 396 MET C N 1
ATOM 2575 C CA . MET C 1 34 ? 22.125 -27.858 -4.518 1.00 114.54 396 MET C CA 1
ATOM 2576 C C . MET C 1 34 ? 22.526 -27.600 -5.966 1.00 105.41 396 MET C C 1
ATOM 2577 O O . MET C 1 34 ? 23.220 -26.632 -6.270 1.00 100.77 396 MET C O 1
ATOM 2582 N N . GLN C 1 35 ? 22.067 -28.456 -6.867 1.00 97.12 397 GLN C N 1
ATOM 2583 C CA . GLN C 1 35 ? 22.382 -28.300 -8.284 1.00 108.70 397 GLN C CA 1
ATOM 2584 C C . GLN C 1 35 ? 21.602 -27.134 -8.897 1.00 106.32 397 GLN C C 1
ATOM 2585 O O . GLN C 1 35 ? 22.115 -26.393 -9.743 1.00 89.05 397 GLN C O 1
ATOM 2591 N N . ALA C 1 36 ? 20.353 -26.988 -8.464 1.00 99.95 398 ALA C N 1
ATOM 2592 C CA . ALA C 1 36 ? 19.492 -25.924 -8.950 1.00 89.56 398 ALA C CA 1
ATOM 2593 C C . ALA C 1 36 ? 20.090 -24.608 -8.505 1.00 90.40 398 ALA C C 1
ATOM 2594 O O . ALA C 1 36 ? 20.443 -23.771 -9.331 1.00 86.52 398 ALA C O 1
ATOM 2596 N N . GLN C 1 37 ? 20.214 -24.438 -7.193 1.00 101.97 399 GLN C N 1
ATOM 2597 C CA . GLN C 1 37 ? 20.772 -23.217 -6.638 1.00 107.45 399 GLN C CA 1
ATOM 2598 C C . GLN C 1 37 ? 22.030 -22.784 -7.382 1.00 104.20 399 GLN C C 1
ATOM 2599 O O . GLN C 1 37 ? 22.144 -21.637 -7.798 1.00 94.07 399 GLN C O 1
ATOM 2605 N N . GLU C 1 38 ? 22.967 -23.704 -7.564 1.00 110.60 400 GLU C N 1
ATOM 2606 C CA . GLU C 1 38 ? 24.202 -23.386 -8.268 1.00 104.49 400 GLU C CA 1
ATOM 2607 C C . GLU C 1 38 ? 23.883 -23.205 -9.748 1.00 97.52 400 GLU C C 1
ATOM 2608 O O . GLU C 1 38 ? 24.543 -22.448 -10.452 1.00 82.85 400 GLU C O 1
ATOM 2614 N N . ALA C 1 39 ? 22.869 -23.916 -10.222 1.00 101.85 401 ALA C N 1
ATOM 2615 C CA . ALA C 1 39 ? 22.476 -23.807 -11.614 1.00 100.52 401 ALA C CA 1
ATOM 2616 C C . ALA C 1 39 ? 22.081 -22.365 -11.908 1.00 94.24 401 ALA C C 1
ATOM 2617 O O . ALA C 1 39 ? 22.598 -21.758 -12.837 1.00 101.04 401 ALA C O 1
ATOM 2619 N N . VAL C 1 40 ? 21.167 -21.818 -11.109 1.00 79.29 402 VAL C N 1
ATOM 2620 C CA . VAL C 1 40 ? 20.714 -20.443 -11.303 1.00 93.26 402 VAL C CA 1
ATOM 2621 C C . VAL C 1 40 ? 21.851 -19.465 -11.065 1.00 95.28 402 VAL C C 1
ATOM 2622 O O . VAL C 1 40 ? 21.987 -18.495 -11.794 1.00 95.57 402 VAL C O 1
ATOM 2626 N N . SER C 1 41 ? 22.667 -19.718 -10.046 1.00 83.16 403 SER C N 1
ATOM 2627 C CA . SER C 1 41 ? 23.786 -18.839 -9.737 1.00 73.04 403 SER C CA 1
ATOM 2628 C C . SER C 1 41 ? 24.675 -18.813 -10.960 1.00 77.58 403 SER C C 1
ATOM 2629 O O . SER C 1 41 ? 25.233 -17.788 -11.334 1.00 56.71 403 SER C O 1
ATOM 2632 N N . ARG C 1 42 ? 24.811 -19.966 -11.590 1.00 84.49 404 ARG C N 1
ATOM 2633 C CA . ARG C 1 42 ? 25.600 -20.040 -12.797 1.00 85.59 404 ARG C CA 1
ATOM 2634 C C . ARG C 1 42 ? 24.840 -19.166 -13.814 1.00 82.80 404 ARG C C 1
ATOM 2635 O O . ARG C 1 42 ? 25.376 -18.181 -14.297 1.00 66.61 404 ARG C O 1
ATOM 2643 N N . VAL C 1 43 ? 23.580 -19.482 -14.103 1.00 80.24 405 VAL C N 1
ATOM 2644 C CA . VAL C 1 43 ? 22.817 -18.677 -15.062 1.00 80.48 405 VAL C CA 1
ATOM 2645 C C . VAL C 1 43 ? 22.726 -17.196 -14.674 1.00 82.65 405 VAL C C 1
ATOM 2646 O O . VAL C 1 43 ? 22.832 -16.325 -15.532 1.00 73.12 405 VAL C O 1
ATOM 2650 N N . LYS C 1 44 ? 22.514 -16.898 -13.395 1.00 83.48 406 LYS C N 1
ATOM 2651 C CA . LYS C 1 44 ? 22.440 -15.504 -12.963 1.00 82.22 406 LYS C CA 1
ATOM 2652 C C . LYS C 1 44 ? 23.769 -14.787 -13.205 1.00 77.37 406 LYS C C 1
ATOM 2653 O O . LYS C 1 44 ? 23.797 -13.717 -13.799 1.00 61.83 406 LYS C O 1
ATOM 2659 N N . ARG C 1 45 ? 24.873 -15.375 -12.766 1.00 88.34 407 ARG C N 1
ATOM 2660 C CA . ARG C 1 45 ? 26.166 -14.749 -12.973 1.00 78.56 407 ARG C CA 1
ATOM 2661 C C . ARG C 1 45 ? 26.571 -14.620 -14.438 1.00 73.75 407 ARG C C 1
ATOM 2662 O O . ARG C 1 45 ? 27.544 -13.942 -14.747 1.00 60.53 407 ARG C O 1
ATOM 2670 N N . MET C 1 46 ? 25.833 -15.286 -15.325 1.00 76.21 408 MET C N 1
ATOM 2671 C CA . MET C 1 46 ? 26.080 -15.238 -16.768 1.00 75.76 408 MET C CA 1
ATOM 2672 C C . MET C 1 46 ? 25.321 -14.029 -17.301 1.00 77.95 408 MET C C 1
ATOM 2673 O O . MET C 1 46 ? 25.783 -13.357 -18.222 1.00 78.39 408 MET C O 1
ATOM 2678 N N . GLN C 1 47 ? 24.150 -13.767 -16.719 1.00 85.12 409 GLN C N 1
ATOM 2679 C CA . GLN C 1 47 ? 23.331 -12.623 -17.109 1.00 87.84 409 GLN C CA 1
ATOM 2680 C C . GLN C 1 47 ? 24.056 -11.348 -16.702 1.00 90.12 409 GLN C C 1
ATOM 2681 O O . GLN C 1 47 ? 24.096 -10.387 -17.460 1.00 83.48 409 GLN C O 1
ATOM 2687 N N . LYS C 1 48 ? 24.636 -11.332 -15.509 1.00 87.31 410 LYS C N 1
ATOM 2688 C CA . LYS C 1 48 ? 25.367 -10.155 -15.090 1.00 82.19 410 LYS C CA 1
ATOM 2689 C C . LYS C 1 48 ? 26.235 -9.802 -16.282 1.00 94.74 410 LYS C C 1
ATOM 2690 O O . LYS C 1 48 ? 26.017 -8.794 -16.935 1.00 108.57 410 LYS C O 1
ATOM 2696 N N . ALA C 1 49 ? 27.187 -10.666 -16.598 1.00 97.88 411 ALA C N 1
ATOM 2697 C CA . ALA C 1 49 ? 28.094 -10.430 -17.719 1.00 106.87 411 ALA C CA 1
ATOM 2698 C C . ALA C 1 49 ? 27.406 -10.269 -19.063 1.00 99.28 411 ALA C C 1
ATOM 2699 O O . ALA C 1 49 ? 28.026 -9.821 -20.026 1.00 88.91 411 ALA C O 1
ATOM 2701 N N . ALA C 1 50 ? 26.136 -10.649 -19.133 1.00 102.18 412 ALA C N 1
ATOM 2702 C CA . ALA C 1 50 ? 25.378 -10.536 -20.373 1.00 103.25 412 ALA C CA 1
ATOM 2703 C C . ALA C 1 50 ? 24.969 -9.085 -20.589 1.00 104.02 412 ALA C C 1
ATOM 2704 O O . ALA C 1 50 ? 25.208 -8.519 -21.657 1.00 103.89 412 ALA C O 1
ATOM 2706 N N . LYS C 1 51 ? 24.349 -8.497 -19.566 1.00 104.40 413 LYS C N 1
ATOM 2707 C CA . LYS C 1 51 ? 23.903 -7.102 -19.607 1.00 98.69 413 LYS C CA 1
ATOM 2708 C C . LYS C 1 51 ? 25.141 -6.225 -19.809 1.00 92.28 413 LYS C C 1
ATOM 2709 O O . LYS C 1 51 ? 25.083 -5.135 -20.401 1.00 95.56 413 LYS C O 1
ATOM 2715 N N . ILE C 1 52 ? 26.262 -6.721 -19.300 1.00 83.66 414 ILE C N 1
ATOM 2716 C CA . ILE C 1 52 ? 27.532 -6.035 -19.417 1.00 88.27 414 ILE C CA 1
ATOM 2717 C C . ILE C 1 52 ? 27.938 -5.960 -20.889 1.00 99.31 414 ILE C C 1
ATOM 2718 O O . ILE C 1 52 ? 28.550 -4.993 -21.320 1.00 89.40 414 ILE C O 1
ATOM 2723 N N . LYS C 1 53 ? 27.598 -6.976 -21.671 1.00 120.39 415 LYS C N 1
ATOM 2724 C CA . LYS C 1 53 ? 27.954 -6.944 -23.079 1.00 117.07 415 LYS C CA 1
ATOM 2725 C C . LYS C 1 53 ? 27.060 -5.934 -23.769 1.00 122.12 415 LYS C C 1
ATOM 2726 O O . LYS C 1 53 ? 27.344 -5.510 -24.890 1.00 132.93 415 LYS C O 1
ATOM 2732 N N . LYS C 1 54 ? 25.980 -5.548 -23.091 1.00 116.62 416 LYS C N 1
ATOM 2733 C CA . LYS C 1 54 ? 25.048 -4.569 -23.640 1.00 121.31 416 LYS C CA 1
ATOM 2734 C C . LYS C 1 54 ? 25.501 -3.146 -23.312 1.00 109.88 416 LYS C C 1
ATOM 2735 O O . LYS C 1 54 ? 24.941 -2.178 -23.805 1.00 94.50 416 LYS C O 1
ATOM 2741 N N . LYS C 1 55 ? 26.519 -3.021 -22.471 1.00 118.71 417 LYS C N 1
ATOM 2742 C CA . LYS C 1 55 ? 27.071 -1.710 -22.159 1.00 132.46 417 LYS C CA 1
ATOM 2743 C C . LYS C 1 55 ? 27.725 -1.275 -23.463 1.00 139.40 417 LYS C C 1
ATOM 2744 O O . LYS C 1 55 ? 27.829 -0.090 -23.748 1.00 148.05 417 LYS C O 1
ATOM 2750 N N . ALA C 1 56 ? 28.159 -2.261 -24.247 1.00 139.34 418 ALA C N 1
ATOM 2751 C CA . ALA C 1 56 ? 28.789 -2.031 -25.548 1.00 139.56 418 ALA C CA 1
ATOM 2752 C C . ALA C 1 56 ? 27.688 -1.842 -26.591 1.00 142.14 418 ALA C C 1
ATOM 2753 O O . ALA C 1 56 ? 27.840 -2.216 -27.757 1.00 139.72 418 ALA C O 1
ATOM 2755 N N . ASN C 1 57 ? 26.582 -1.253 -26.148 1.00 149.35 419 ASN C N 1
ATOM 2756 C CA . ASN C 1 57 ? 25.421 -1.014 -26.994 1.00 160.17 419 ASN C CA 1
ATOM 2757 C C . ASN C 1 57 ? 24.847 0.385 -26.762 1.00 157.67 419 ASN C C 1
ATOM 2758 O O . ASN C 1 57 ? 24.351 0.705 -25.677 1.00 153.54 419 ASN C O 1
ATOM 2763 N N . GLN C 1 63 ? 18.203 -5.942 -22.390 1.00 141.71 425 GLN C N 1
ATOM 2764 C CA . GLN C 1 63 ? 17.311 -7.008 -22.838 1.00 132.79 425 GLN C CA 1
ATOM 2765 C C . GLN C 1 63 ? 18.095 -8.296 -23.059 1.00 122.12 425 GLN C C 1
ATOM 2766 O O . GLN C 1 63 ? 18.488 -8.645 -24.182 1.00 109.36 425 GLN C O 1
ATOM 2772 N N . THR C 1 64 ? 18.303 -8.996 -21.951 1.00 123.13 426 THR C N 1
ATOM 2773 C CA . THR C 1 64 ? 19.040 -10.247 -21.918 1.00 116.77 426 THR C CA 1
ATOM 2774 C C . THR C 1 64 ? 18.139 -11.451 -21.614 1.00 110.10 426 THR C C 1
ATOM 2775 O O . THR C 1 64 ? 18.442 -12.587 -22.013 1.00 102.12 426 THR C O 1
ATOM 2779 N N . LEU C 1 65 ? 17.038 -11.201 -20.906 1.00 108.59 427 LEU C N 1
ATOM 2780 C CA . LEU C 1 65 ? 16.089 -12.257 -20.585 1.00 119.72 427 LEU C CA 1
ATOM 2781 C C . LEU C 1 65 ? 14.928 -12.157 -21.563 1.00 126.06 427 LEU C C 1
ATOM 2782 O O . LEU C 1 65 ? 14.434 -11.070 -21.840 1.00 122.43 427 LEU C O 1
ATOM 2787 N N . THR C 1 66 ? 14.493 -13.291 -22.094 1.00 132.90 428 THR C N 1
ATOM 2788 C CA . THR C 1 66 ? 13.396 -13.282 -23.051 1.00 127.38 428 THR C CA 1
ATOM 2789 C C . THR C 1 66 ? 12.068 -13.747 -22.454 1.00 100.20 428 THR C C 1
ATOM 2790 O O . THR C 1 66 ? 12.023 -14.718 -21.698 1.00 77.15 428 THR C O 1
ATOM 2794 N N . GLU C 1 67 ? 10.992 -13.041 -22.801 1.00 94.52 429 GLU C N 1
ATOM 2795 C CA . GLU C 1 67 ? 9.656 -13.358 -22.311 1.00 102.30 429 GLU C CA 1
ATOM 2796 C C . GLU C 1 67 ? 9.171 -14.630 -22.973 1.00 96.77 429 GLU C C 1
ATOM 2797 O O . GLU C 1 67 ? 9.326 -14.811 -24.177 1.00 8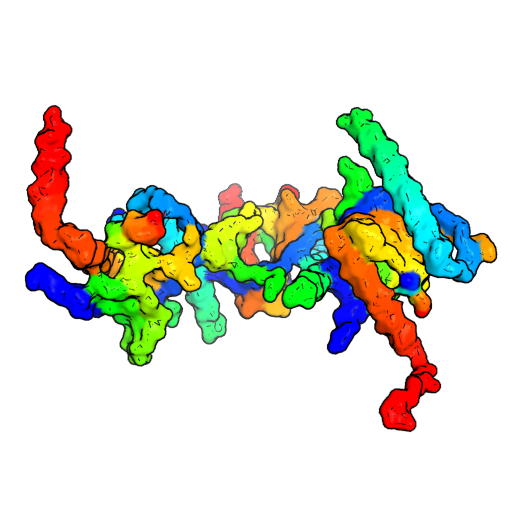9.45 429 GLU C O 1
ATOM 2803 N N . VAL C 1 68 ? 8.571 -15.513 -22.190 1.00 88.77 430 VAL C N 1
ATOM 2804 C CA . VAL C 1 68 ? 8.118 -16.772 -22.738 1.00 94.60 430 VAL C CA 1
ATOM 2805 C C . VAL C 1 68 ? 6.840 -17.315 -22.115 1.00 97.67 430 VAL C C 1
ATOM 2806 O O . VAL C 1 68 ? 6.377 -16.857 -21.070 1.00 72.84 430 VAL C O 1
ATOM 2810 N N . ASP C 1 69 ? 6.279 -18.310 -22.786 1.00 106.02 431 ASP C N 1
ATOM 2811 C CA . ASP C 1 69 ? 5.070 -18.968 -22.329 1.00 90.05 431 ASP C CA 1
ATOM 2812 C C . ASP C 1 69 ? 5.439 -20.378 -21.920 1.00 79.64 431 ASP C C 1
ATOM 2813 O O . ASP C 1 69 ? 5.982 -21.147 -22.707 1.00 84.00 431 ASP C O 1
ATOM 2818 N N . LEU C 1 70 ? 5.156 -20.707 -20.675 1.00 76.81 432 LEU C N 1
ATOM 2819 C CA . LEU C 1 70 ? 5.439 -22.034 -20.173 1.00 84.20 432 LEU C CA 1
ATOM 2820 C C . LEU C 1 70 ? 4.240 -22.900 -20.453 1.00 87.93 432 LEU C C 1
ATOM 2821 O O . LEU C 1 70 ? 3.204 -22.749 -19.817 1.00 112.01 432 LEU C O 1
ATOM 2826 N N . PHE C 1 71 ? 4.358 -23.797 -21.420 1.00 75.76 433 PHE C N 1
ATOM 2827 C CA . PHE C 1 71 ? 3.238 -24.674 -21.712 1.00 73.91 433 PHE C CA 1
ATOM 2828 C C . PHE C 1 71 ? 3.400 -25.976 -20.945 1.00 83.90 433 PHE C C 1
ATOM 2829 O O . PHE C 1 71 ? 4.164 -26.852 -21.341 1.00 85.98 433 PHE C O 1
ATOM 2837 N N . ILE C 1 72 ? 2.697 -26.091 -19.828 1.00 86.94 434 ILE C N 1
ATOM 2838 C CA . ILE C 1 72 ? 2.764 -27.310 -19.040 1.00 90.12 434 ILE C CA 1
ATOM 2839 C C . ILE C 1 72 ? 1.677 -28.231 -19.583 1.00 98.45 434 ILE C C 1
ATOM 2840 O O . ILE C 1 72 ? 0.723 -27.772 -20.210 1.00 105.98 434 ILE C O 1
ATOM 2845 N N . SER C 1 73 ? 1.834 -29.529 -19.368 1.00 99.86 435 SER C N 1
ATOM 2846 C CA . SER C 1 73 ? 0.845 -30.494 -19.819 1.00 103.59 435 SER C CA 1
ATOM 2847 C C . SER C 1 73 ? 1.169 -31.875 -19.271 1.00 124.84 435 SER C C 1
ATOM 2848 O O . SER C 1 73 ? 2.175 -32.069 -18.592 1.00 126.17 435 SER C O 1
ATOM 2851 N N . THR C 1 74 ? 0.302 -32.833 -19.564 1.00 130.08 436 THR C N 1
ATOM 2852 C CA . THR C 1 74 ? 0.487 -34.195 -19.094 1.00 127.73 436 THR C CA 1
ATOM 2853 C C . THR C 1 74 ? 1.594 -34.893 -19.869 1.00 118.27 436 THR C C 1
ATOM 2854 O O . THR C 1 74 ? 2.370 -35.666 -19.305 1.00 99.83 436 THR C O 1
ATOM 2858 N N . GLN C 1 75 ? 1.676 -34.598 -21.161 1.00 109.48 437 GLN C N 1
ATOM 2859 C CA . GLN C 1 75 ? 2.644 -35.245 -22.028 1.00 107.11 437 GLN C CA 1
ATOM 2860 C C . GLN C 1 75 ? 3.973 -34.535 -22.241 1.00 100.48 437 GLN C C 1
ATOM 2861 O O . GLN C 1 75 ? 4.985 -35.180 -22.514 1.00 99.97 437 GLN C O 1
ATOM 2867 N N . ARG C 1 76 ? 3.992 -33.216 -22.108 1.00 93.82 438 ARG C N 1
ATOM 2868 C CA . ARG C 1 76 ? 5.238 -32.489 -22.316 1.00 89.53 438 ARG C CA 1
ATOM 2869 C C . ARG C 1 76 ? 5.249 -31.119 -21.637 1.00 90.58 438 ARG C C 1
ATOM 2870 O O . ARG C 1 76 ? 4.285 -30.726 -20.978 1.00 86.09 438 ARG C O 1
ATOM 2878 N N . ILE C 1 77 ? 6.350 -30.396 -21.821 1.00 91.10 439 ILE C N 1
ATOM 2879 C CA . ILE C 1 77 ? 6.524 -29.058 -21.266 1.00 84.19 439 ILE C CA 1
ATOM 2880 C C . ILE C 1 77 ? 7.256 -28.199 -22.291 1.00 82.91 439 ILE C C 1
ATOM 2881 O O . ILE C 1 77 ? 8.445 -28.390 -22.507 1.00 67.75 439 ILE C O 1
ATOM 2886 N N . LYS C 1 78 ? 6.530 -27.282 -22.936 1.00 103.17 440 LYS C N 1
ATOM 2887 C CA . LYS C 1 78 ? 7.104 -26.394 -23.958 1.00 104.92 440 LYS C CA 1
ATOM 2888 C C . LYS C 1 78 ? 7.408 -25.010 -23.403 1.00 96.24 440 LYS C C 1
ATOM 2889 O O . LYS C 1 78 ? 6.811 -24.572 -22.417 1.00 101.16 440 LYS C O 1
ATOM 2895 N N . VAL C 1 79 ? 8.335 -24.320 -24.050 1.00 88.25 441 VAL C N 1
ATOM 2896 C CA . VAL C 1 79 ? 8.680 -22.972 -23.645 1.00 96.07 441 VAL C CA 1
ATOM 2897 C C . VAL C 1 79 ? 8.833 -22.195 -24.929 1.00 93.84 441 VAL C C 1
ATOM 2898 O O . VAL C 1 79 ? 9.920 -22.078 -25.478 1.00 82.08 441 VAL C O 1
ATOM 2902 N N . LEU C 1 80 ? 7.713 -21.685 -25.417 1.00 94.82 442 LEU C N 1
ATOM 2903 C CA . LEU C 1 80 ? 7.703 -20.920 -26.647 1.00 99.28 442 LEU C CA 1
ATOM 2904 C C . LEU C 1 80 ? 7.931 -19.452 -26.330 1.00 96.88 442 LEU C C 1
ATOM 2905 O O . LEU C 1 80 ? 7.321 -18.912 -25.410 1.00 79.95 442 LEU C O 1
ATOM 2910 N N . ASN C 1 81 ? 8.828 -18.811 -27.075 1.00 102.74 443 ASN C N 1
ATOM 2911 C CA . ASN C 1 81 ? 9.092 -17.397 -26.858 1.00 97.21 443 ASN C CA 1
ATOM 2912 C C . ASN C 1 81 ? 7.762 -16.692 -26.837 1.00 86.35 443 ASN C C 1
ATOM 2913 O O . ASN C 1 81 ? 6.976 -16.830 -27.767 1.00 75.76 443 ASN C O 1
ATOM 2918 N N . ALA C 1 82 ? 7.519 -15.921 -25.791 1.00 82.51 444 ALA C N 1
ATOM 2919 C CA . ALA C 1 82 ? 6.259 -15.222 -25.670 1.00 84.68 444 ALA C CA 1
ATOM 2920 C C . ALA C 1 82 ? 5.961 -14.193 -26.781 1.00 85.82 444 ALA C C 1
ATOM 2921 O O . ALA C 1 82 ? 4.790 -13.929 -27.078 1.00 79.46 444 ALA C O 1
ATOM 2923 N N . ASP C 1 83 ? 6.994 -13.625 -27.403 1.00 89.82 445 ASP C N 1
ATOM 2924 C CA . ASP C 1 83 ? 6.765 -12.617 -28.437 1.00 105.77 445 ASP C CA 1
ATOM 29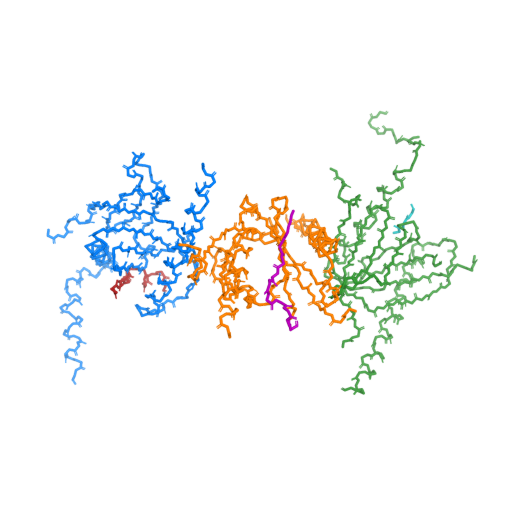25 C C . ASP C 1 83 ? 6.511 -13.129 -29.854 1.00 122.55 445 ASP C C 1
ATOM 2926 O O . ASP C 1 83 ? 5.847 -12.455 -30.646 1.00 121.38 445 ASP C O 1
ATOM 2931 N N . THR C 1 84 ? 7.040 -14.303 -30.182 1.00 128.18 446 THR C N 1
ATOM 2932 C CA . THR C 1 84 ? 6.840 -14.870 -31.511 1.00 123.01 446 THR C CA 1
ATOM 2933 C C . THR C 1 84 ? 6.115 -16.209 -31.393 1.00 112.66 446 THR C C 1
ATOM 2934 O O . THR C 1 84 ? 5.467 -16.669 -32.338 1.00 91.64 446 THR C O 1
ATOM 2938 N N . GLN C 1 85 ? 6.225 -16.811 -30.211 1.00 116.00 447 GLN C N 1
ATOM 2939 C CA . GLN C 1 85 ? 5.615 -18.095 -29.892 1.00 104.30 447 GLN C CA 1
ATOM 2940 C C . GLN C 1 85 ? 6.460 -19.259 -30.387 1.00 109.13 447 GLN C C 1
ATOM 2941 O O . GLN C 1 85 ? 6.068 -20.416 -30.251 1.00 114.95 447 GLN C O 1
ATOM 2947 N N . GLU C 1 86 ? 7.624 -18.957 -30.958 1.00 104.68 448 GLU C N 1
ATOM 2948 C CA . GLU C 1 86 ? 8.517 -20.010 -31.429 1.00 109.80 448 GLU C CA 1
ATOM 2949 C C . GLU C 1 86 ? 9.028 -20.806 -30.218 1.00 118.81 448 GLU C C 1
ATOM 2950 O O . GLU C 1 86 ? 9.315 -20.243 -29.156 1.00 117.57 448 GLU C O 1
ATOM 2956 N N . THR C 1 87 ? 9.126 -22.119 -30.387 1.00 116.16 449 THR C N 1
ATOM 2957 C CA . THR C 1 87 ? 9.576 -23.022 -29.338 1.00 104.37 449 THR C CA 1
ATOM 2958 C C . THR C 1 87 ? 11.079 -22.919 -29.112 1.00 105.56 449 THR C C 1
ATOM 2959 O O . THR C 1 87 ? 11.868 -23.051 -30.046 1.00 109.73 449 THR C O 1
ATOM 2963 N N . MET C 1 88 ? 11.473 -22.679 -27.869 1.00 93.79 450 MET C N 1
ATOM 2964 C CA . MET C 1 88 ? 12.890 -22.562 -27.525 1.00 89.31 450 MET C CA 1
ATOM 2965 C C . MET C 1 88 ? 13.308 -23.794 -26.720 1.00 102.41 450 MET C C 1
ATOM 2966 O O . MET C 1 88 ? 14.497 -24.054 -26.509 1.00 102.43 450 MET C O 1
ATOM 2971 N N . MET C 1 89 ? 12.305 -24.525 -26.245 1.00 116.43 451 MET C N 1
ATOM 2972 C CA . MET C 1 89 ? 12.498 -25.744 -25.464 1.00 114.15 451 MET C CA 1
ATOM 2973 C C . MET C 1 89 ? 11.296 -26.635 -25.734 1.00 116.67 451 MET C C 1
ATOM 2974 O O . MET C 1 89 ? 10.217 -26.148 -26.072 1.00 119.16 451 MET C O 1
ATOM 2979 N N . ASP C 1 90 ? 11.486 -27.936 -25.575 1.00 109.87 452 ASP C N 1
ATOM 2980 C CA . ASP C 1 90 ? 10.415 -28.887 -25.788 1.00 102.95 452 ASP C CA 1
ATOM 2981 C C . ASP C 1 90 ? 10.826 -30.209 -25.157 1.00 97.28 452 ASP C C 1
ATOM 2982 O O . ASP C 1 90 ? 11.623 -30.956 -25.730 1.00 116.75 452 ASP C O 1
ATOM 2987 N N . HIS C 1 91 ? 10.282 -30.501 -23.979 1.00 71.21 453 HIS C N 1
ATOM 2988 C CA . HIS C 1 91 ? 10.629 -31.735 -23.271 1.00 105.57 453 HIS C CA 1
ATOM 2989 C C . HIS C 1 91 ? 9.467 -32.698 -23.020 1.00 125.44 453 HIS C C 1
ATOM 2990 O O . HIS C 1 91 ? 8.404 -32.289 -22.551 1.00 134.52 453 HIS C O 1
ATOM 2997 N N . ALA C 1 92 ? 9.665 -33.977 -23.330 1.00 122.69 454 ALA C N 1
ATOM 2998 C CA . ALA C 1 92 ? 8.629 -34.958 -23.059 1.00 111.94 454 ALA C CA 1
ATOM 2999 C C . ALA C 1 92 ? 8.604 -34.950 -21.540 1.00 112.75 454 ALA C C 1
ATOM 3000 O O . ALA C 1 92 ? 9.646 -35.122 -20.917 1.00 96.69 454 ALA C O 1
ATOM 3002 N N . LEU C 1 93 ? 7.434 -34.736 -20.943 1.00 121.20 455 LEU C N 1
ATOM 3003 C CA . LEU C 1 93 ? 7.320 -34.667 -19.483 1.00 120.27 455 LEU C CA 1
ATOM 3004 C C . LEU C 1 93 ? 8.102 -35.749 -18.724 1.00 129.76 455 LEU C C 1
ATOM 3005 O O . LEU C 1 93 ? 8.291 -35.658 -17.507 1.00 110.49 455 LEU C O 1
ATOM 3010 N N . ARG C 1 94 ? 8.557 -36.777 -19.431 1.00 143.56 456 ARG C N 1
ATOM 3011 C CA . ARG C 1 94 ? 9.318 -37.822 -18.770 1.00 138.58 456 ARG C CA 1
ATOM 3012 C C . ARG C 1 94 ? 10.782 -37.385 -18.674 1.00 126.24 456 ARG C C 1
ATOM 3013 O O . ARG C 1 94 ? 11.432 -37.607 -17.651 1.00 127.59 456 ARG C O 1
ATOM 3021 N N . THR C 1 95 ? 11.284 -36.731 -19.722 1.00 109.59 457 THR C N 1
ATOM 3022 C CA . THR C 1 95 ? 12.675 -36.272 -19.749 1.00 108.67 457 THR C CA 1
ATOM 3023 C C . THR C 1 95 ? 12.989 -35.334 -18.592 1.00 110.88 457 THR C C 1
ATOM 3024 O O . THR C 1 95 ? 14.148 -35.186 -18.198 1.00 102.56 457 THR C O 1
ATOM 3028 N N . ILE C 1 96 ? 11.961 -34.680 -18.065 1.00 113.50 458 ILE C N 1
ATOM 3029 C CA . ILE C 1 96 ? 12.154 -33.775 -16.942 1.00 109.13 458 ILE C CA 1
ATOM 3030 C C . ILE C 1 96 ? 12.297 -34.637 -15.699 1.00 100.57 458 ILE C C 1
ATOM 3031 O O . ILE C 1 96 ? 11.660 -35.681 -15.587 1.00 101.77 458 ILE C O 1
ATOM 3036 N N . SER C 1 97 ? 13.144 -34.204 -14.777 1.00 103.13 459 SER C N 1
ATOM 3037 C CA . SER C 1 97 ? 13.381 -34.955 -13.562 1.00 109.26 459 SER C CA 1
ATOM 3038 C C . SER C 1 97 ? 13.512 -34.026 -12.374 1.00 108.63 459 SER C C 1
ATOM 3039 O O . SER C 1 97 ? 14.024 -34.428 -11.327 1.00 106.33 459 SER C O 1
ATOM 3042 N N . TYR C 1 98 ? 13.069 -32.782 -12.531 1.00 93.34 460 TYR C N 1
ATOM 3043 C CA . TYR C 1 98 ? 13.164 -31.839 -11.425 1.00 73.59 460 TYR C CA 1
ATOM 3044 C C . TYR C 1 98 ? 12.545 -30.443 -11.619 1.00 92.61 460 TYR C C 1
ATOM 3045 O O . TYR C 1 98 ? 12.654 -29.825 -12.684 1.00 107.07 460 TYR C O 1
ATOM 3054 N N . ILE C 1 99 ? 11.910 -29.954 -10.555 1.00 57.76 461 ILE C N 1
ATOM 3055 C CA . ILE C 1 99 ? 11.281 -28.630 -10.531 1.00 57.89 461 ILE C CA 1
ATOM 3056 C C . ILE C 1 99 ? 11.611 -27.899 -9.208 1.00 81.79 461 ILE C C 1
ATOM 3057 O O . ILE C 1 99 ? 11.763 -28.528 -8.148 1.00 82.46 461 ILE C O 1
ATOM 3062 N N . ALA C 1 100 ? 11.709 -26.570 -9.269 1.00 80.80 462 ALA C N 1
ATOM 3063 C CA . ALA C 1 100 ? 12.039 -25.768 -8.093 1.00 97.26 462 ALA C CA 1
ATOM 3064 C C . ALA C 1 100 ? 11.287 -24.440 -8.025 1.00 118.17 462 ALA C C 1
ATOM 3065 O O . ALA C 1 100 ? 11.514 -23.528 -8.823 1.00 124.33 462 ALA C O 1
ATOM 3067 N N . ASP C 1 101 ? 10.393 -24.341 -7.054 1.00 133.61 463 ASP C N 1
ATOM 3068 C CA . ASP C 1 101 ? 9.603 -23.137 -6.854 1.00 150.33 463 ASP C CA 1
ATOM 3069 C C . ASP C 1 101 ? 10.292 -22.276 -5.802 1.00 149.10 463 ASP C C 1
ATOM 3070 O O . ASP C 1 101 ? 9.647 -21.769 -4.884 1.00 157.06 463 ASP C O 1
ATOM 3075 N N . ILE C 1 102 ? 11.605 -22.114 -5.945 1.00 131.28 464 ILE C N 1
ATOM 3076 C CA . ILE C 1 102 ? 12.396 -21.332 -4.996 1.00 128.38 464 ILE C CA 1
ATOM 3077 C C . ILE C 1 102 ? 12.442 -19.825 -5.315 1.00 128.59 464 ILE C C 1
ATOM 3078 O O . ILE C 1 102 ? 13.263 -19.355 -6.108 1.00 128.15 464 ILE C O 1
ATOM 3083 N N . GLY C 1 103 ? 11.556 -19.071 -4.668 1.00 123.31 465 GLY C N 1
ATOM 3084 C CA . GLY C 1 103 ? 11.475 -17.644 -4.910 1.00 113.17 465 GLY C CA 1
ATOM 3085 C C . GLY C 1 103 ? 10.607 -17.418 -6.135 1.00 112.21 465 GLY C C 1
ATOM 3086 O O . GLY C 1 103 ? 9.713 -18.219 -6.428 1.00 109.09 465 GLY C O 1
ATOM 3087 N N . ASN C 1 104 ? 10.854 -16.323 -6.846 1.00 102.65 466 ASN C N 1
ATOM 3088 C CA . ASN C 1 104 ? 10.112 -16.018 -8.059 1.00 94.66 466 ASN C CA 1
ATOM 3089 C C . ASN C 1 104 ? 10.951 -16.604 -9.193 1.00 101.23 466 ASN C C 1
ATOM 3090 O O . ASN C 1 104 ? 10.832 -16.223 -10.359 1.00 98.05 466 ASN C O 1
ATOM 3095 N N . ILE C 1 105 ? 11.805 -17.551 -8.814 1.00 106.36 467 ILE C N 1
ATOM 3096 C CA . ILE C 1 105 ? 12.699 -18.237 -9.738 1.00 93.97 467 ILE C CA 1
ATOM 3097 C C . ILE C 1 105 ? 12.320 -19.700 -9.942 1.00 89.07 467 ILE C C 1
ATOM 3098 O O . ILE C 1 105 ? 12.275 -20.484 -8.998 1.00 67.36 467 ILE C O 1
ATOM 3103 N N . VAL C 1 106 ? 12.067 -20.074 -11.186 1.00 97.34 468 VAL C N 1
ATOM 3104 C CA . VAL C 1 106 ? 11.702 -21.449 -11.456 1.00 95.82 468 VAL C CA 1
ATOM 3105 C C . VAL C 1 106 ? 12.798 -22.142 -12.249 1.00 98.32 468 VAL C C 1
ATOM 3106 O O . VAL C 1 106 ? 13.237 -21.656 -13.299 1.00 90.57 468 VAL C O 1
ATOM 3110 N N . VAL C 1 107 ? 13.241 -23.284 -11.730 1.00 79.81 469 VAL C N 1
ATOM 3111 C CA . VAL C 1 107 ? 14.286 -24.061 -12.378 1.00 78.62 469 VAL C CA 1
ATOM 3112 C C . VAL C 1 107 ? 13.821 -25.480 -12.632 1.00 72.09 469 VAL C C 1
ATOM 3113 O O . VAL C 1 107 ? 13.268 -26.138 -11.746 1.00 63.08 469 VAL C O 1
ATOM 3117 N N . LEU C 1 108 ? 14.021 -25.952 -13.852 1.00 76.27 470 LEU C N 1
ATOM 3118 C CA . LEU C 1 108 ? 13.665 -27.324 -14.154 1.00 89.02 470 LEU C CA 1
ATOM 3119 C C . LEU C 1 108 ? 14.860 -27.828 -14.927 1.00 80.30 470 LEU C C 1
ATOM 3120 O O . LEU C 1 108 ? 15.533 -27.051 -15.612 1.00 83.54 470 LEU C O 1
ATOM 3125 N N . MET C 1 109 ? 15.143 -29.119 -14.790 1.00 60.97 471 MET C N 1
ATOM 3126 C CA . MET C 1 109 ? 16.268 -29.716 -15.481 1.00 74.65 471 MET C CA 1
ATOM 3127 C C . MET C 1 109 ? 15.827 -31.022 -16.100 1.00 77.69 471 MET C C 1
ATOM 3128 O O . MET C 1 109 ? 15.064 -31.773 -15.490 1.00 69.09 471 MET C O 1
ATOM 3133 N N . ALA C 1 110 ? 16.290 -31.262 -17.322 1.00 91.41 472 ALA C N 1
ATOM 3134 C CA . ALA C 1 110 ? 15.974 -32.478 -18.039 1.00 94.49 472 ALA C CA 1
ATOM 3135 C C . ALA C 1 110 ? 17.251 -33.281 -18.135 1.00 92.95 472 ALA C C 1
ATOM 3136 O O . ALA C 1 110 ? 18.328 -32.782 -17.817 1.00 95.86 472 ALA C O 1
ATOM 3138 N N . ARG C 1 111 ? 17.128 -34.530 -18.566 1.00 90.28 473 ARG C N 1
ATOM 3139 C CA . ARG C 1 111 ? 18.286 -35.393 -18.733 1.00 107.89 473 ARG C CA 1
ATOM 3140 C C . ARG C 1 111 ? 18.643 -35.433 -20.231 1.00 135.99 473 ARG C C 1
ATOM 3141 O O . ARG C 1 111 ? 18.350 -36.399 -20.933 1.00 144.94 473 ARG C O 1
ATOM 3143 N N . ARG C 1 112 ? 19.270 -34.359 -20.708 1.00 144.81 474 ARG C N 1
ATOM 3144 C CA . ARG C 1 112 ? 19.670 -34.230 -22.108 1.00 149.50 474 ARG C CA 1
ATOM 3145 C C . ARG C 1 112 ? 19.920 -35.569 -22.804 1.00 153.01 474 ARG C C 1
ATOM 3146 O O . ARG C 1 112 ? 19.356 -35.842 -23.871 1.00 148.96 474 ARG C O 1
ATOM 3154 N N . LYS C 1 134 ? 26.815 -42.478 -12.882 1.00 132.01 496 LYS C N 1
ATOM 3155 C CA . LYS C 1 134 ? 27.552 -41.308 -13.348 1.00 159.46 496 LYS C CA 1
ATOM 3156 C C . LYS C 1 134 ? 27.513 -41.195 -14.876 1.00 180.61 496 LYS C C 1
ATOM 3157 O O . LYS C 1 134 ? 27.209 -42.167 -15.573 1.00 186.59 496 LYS C O 1
ATOM 3163 N N . GLN C 1 135 ? 27.827 -39.997 -15.371 1.00 185.31 497 GLN C N 1
ATOM 3164 C CA . GLN C 1 135 ? 27.855 -39.667 -16.801 1.00 191.53 497 GLN C CA 1
ATOM 3165 C C . GLN C 1 135 ? 26.529 -39.144 -17.351 1.00 182.05 497 GLN C C 1
ATOM 3166 O O . GLN C 1 135 ? 26.307 -39.175 -18.564 1.00 178.51 497 GLN C O 1
ATOM 3172 N N . TYR C 1 136 ? 25.660 -38.662 -16.466 1.00 178.15 498 TYR C N 1
ATOM 3173 C CA . TYR C 1 136 ? 24.366 -38.124 -16.877 1.00 174.56 498 TYR C CA 1
ATOM 3174 C C . TYR C 1 136 ? 24.481 -36.615 -17.055 1.00 152.65 498 TYR C C 1
ATOM 3175 O O . TYR C 1 136 ? 24.607 -35.885 -16.078 1.00 139.90 498 TYR C O 1
ATOM 3184 N N . LYS C 1 137 ? 24.435 -36.158 -18.305 1.00 142.54 499 LYS C N 1
ATOM 3185 C CA . LYS C 1 137 ? 24.551 -34.734 -18.632 1.00 131.49 499 LYS C CA 1
ATOM 3186 C C . LYS C 1 137 ? 23.195 -34.020 -18.574 1.00 135.34 499 LYS C C 1
ATOM 3187 O O . LYS C 1 137 ? 22.412 -34.071 -19.527 1.00 136.28 499 LYS C O 1
ATOM 3193 N N . MET C 1 138 ? 22.931 -33.343 -17.456 1.00 129.60 500 MET C N 1
ATOM 3194 C CA . MET C 1 138 ? 21.670 -32.632 -17.262 1.00 112.53 500 MET C CA 1
ATOM 3195 C C . MET C 1 138 ? 21.667 -31.214 -17.854 1.00 116.99 500 MET C C 1
ATOM 3196 O O . MET C 1 138 ? 22.695 -30.726 -18.326 1.00 127.87 500 MET C O 1
ATOM 3201 N N . ILE C 1 139 ? 20.503 -30.565 -17.826 1.00 112.25 501 ILE C N 1
ATOM 3202 C CA . ILE C 1 139 ? 20.330 -29.210 -18.357 1.00 107.78 501 ILE C CA 1
ATOM 3203 C C . ILE C 1 139 ? 19.297 -28.443 -17.524 1.00 92.20 501 ILE C C 1
ATOM 3204 O O . ILE C 1 139 ? 18.167 -28.899 -17.375 1.00 88.53 501 ILE C O 1
ATOM 3209 N N . CYS C 1 140 ? 19.670 -27.277 -17.003 1.00 73.57 502 CYS C N 1
ATOM 3210 C CA . CYS C 1 140 ? 18.747 -26.502 -16.176 1.00 75.23 502 CYS C CA 1
ATOM 3211 C C . CYS C 1 140 ? 18.239 -25.215 -16.802 1.00 86.21 502 CYS C C 1
ATOM 3212 O O . CYS C 1 140 ? 18.999 -24.286 -17.021 1.00 85.38 502 CYS C O 1
ATOM 3215 N N . HIS C 1 141 ? 16.942 -25.162 -17.083 1.00 94.84 503 HIS C N 1
ATOM 3216 C CA . HIS C 1 141 ? 16.350 -23.966 -17.657 1.00 89.35 503 HIS C CA 1
ATOM 3217 C C . HIS C 1 141 ? 15.912 -23.118 -16.496 1.00 85.60 503 HIS C C 1
ATOM 3218 O O . HIS C 1 141 ? 15.119 -23.551 -15.646 1.00 86.57 503 HIS C O 1
ATOM 3225 N N . VAL C 1 142 ? 16.459 -21.910 -16.455 1.00 71.76 504 VAL C N 1
ATOM 3226 C CA . VAL C 1 142 ? 16.161 -20.999 -15.378 1.00 77.50 504 VAL C CA 1
ATOM 3227 C C . VAL C 1 142 ? 15.123 -19.987 -15.780 1.00 79.21 504 VAL C C 1
ATOM 3228 O O . VAL C 1 142 ? 15.110 -19.484 -16.905 1.00 69.62 504 VAL C O 1
ATOM 3232 N N . PHE C 1 143 ? 14.239 -19.705 -14.839 1.00 84.18 505 PHE C N 1
ATOM 3233 C CA . PHE C 1 143 ? 13.178 -18.762 -15.078 1.00 89.61 505 PHE C CA 1
ATOM 3234 C C . PHE C 1 143 ? 12.899 -17.921 -13.861 1.00 103.12 505 PHE C C 1
ATOM 3235 O O . PHE C 1 143 ? 13.350 -18.192 -12.751 1.00 104.76 505 PHE C O 1
ATOM 3243 N N . GLU C 1 144 ? 12.103 -16.903 -14.096 1.00 107.58 506 GLU C N 1
ATOM 3244 C CA . GLU C 1 144 ? 11.713 -15.983 -13.073 1.00 100.53 506 GLU C CA 1
ATOM 3245 C C . GLU C 1 144 ? 10.247 -15.769 -13.343 1.00 99.28 506 GLU C C 1
ATOM 3246 O O . GLU C 1 144 ? 9.879 -15.537 -14.485 1.00 95.36 506 GLU C O 1
ATOM 3252 N N . SER C 1 145 ? 9.407 -15.849 -12.319 1.00 105.44 507 SER C N 1
ATOM 3253 C CA . SER C 1 145 ? 7.977 -15.641 -12.526 1.00 119.57 507 SER C CA 1
ATOM 3254 C C . SER C 1 145 ? 7.268 -15.248 -11.241 1.00 126.02 507 SER C C 1
ATOM 3255 O O . SER C 1 145 ? 7.518 -15.834 -10.184 1.00 125.44 507 SER C O 1
ATOM 3258 N N . GLU C 1 146 ? 6.375 -14.265 -11.337 1.00 120.60 508 GLU C N 1
ATOM 3259 C CA . GLU C 1 146 ? 5.634 -13.801 -10.168 1.00 117.21 508 GLU C CA 1
ATOM 3260 C C . GLU C 1 146 ? 4.839 -14.937 -9.553 1.00 111.19 508 GLU C C 1
ATOM 3261 O O . GLU C 1 146 ? 4.554 -14.924 -8.358 1.00 114.65 508 GLU C O 1
ATOM 3267 N N . ASP C 1 147 ? 4.497 -15.926 -10.373 1.00 107.44 509 ASP C N 1
ATOM 3268 C CA . ASP C 1 147 ? 3.753 -17.096 -9.907 1.00 117.71 509 ASP C CA 1
ATOM 3269 C C . ASP C 1 147 ? 4.609 -18.361 -10.005 1.00 110.41 509 ASP C C 1
ATOM 3270 O O . ASP C 1 147 ? 4.154 -19.409 -10.462 1.00 100.63 509 ASP C O 1
ATOM 3275 N N . ALA C 1 148 ? 5.855 -18.244 -9.565 1.00 108.67 510 ALA C N 1
ATOM 3276 C CA . ALA C 1 148 ? 6.783 -19.352 -9.604 1.00 113.68 510 ALA C CA 1
ATOM 3277 C C . ALA C 1 148 ? 6.243 -20.536 -8.826 1.00 109.85 510 ALA C C 1
ATOM 3278 O O . ALA C 1 148 ? 6.310 -21.674 -9.278 1.00 99.75 510 ALA C O 1
ATOM 3280 N N . GLN C 1 149 ? 5.697 -20.276 -7.651 1.00 114.74 511 GLN C N 1
ATOM 3281 C CA . GLN C 1 149 ? 5.183 -21.367 -6.843 1.00 115.68 511 GLN C CA 1
ATOM 3282 C C . GLN C 1 149 ? 4.149 -22.206 -7.577 1.00 99.08 511 GLN C C 1
ATOM 3283 O O . GLN C 1 149 ? 4.223 -23.427 -7.589 1.00 74.66 511 GLN C O 1
ATOM 3289 N N . LEU C 1 150 ? 3.189 -21.540 -8.199 1.00 115.47 512 LEU C N 1
ATOM 3290 C CA . LEU C 1 150 ? 2.122 -22.224 -8.922 1.00 112.83 512 LEU C CA 1
ATOM 3291 C C . LEU C 1 150 ? 2.619 -22.950 -10.167 1.00 95.00 512 LEU C C 1
ATOM 3292 O O . LEU C 1 150 ? 2.150 -24.045 -10.477 1.00 65.89 512 LEU C O 1
ATOM 3297 N N . ILE C 1 151 ? 3.569 -22.338 -10.874 1.00 100.75 513 ILE C N 1
ATOM 3298 C CA . ILE C 1 151 ? 4.127 -22.924 -12.092 1.00 92.16 513 ILE C CA 1
ATOM 3299 C C . ILE C 1 151 ? 4.770 -24.268 -11.804 1.00 88.59 513 ILE C C 1
ATOM 3300 O O . ILE C 1 151 ? 4.656 -25.194 -12.596 1.00 88.52 513 ILE C O 1
ATOM 3305 N N . ALA C 1 152 ? 5.449 -24.379 -10.669 1.00 84.01 514 ALA C N 1
ATOM 3306 C CA . ALA C 1 152 ? 6.100 -25.635 -10.317 1.00 99.21 514 ALA C CA 1
ATOM 3307 C C . ALA C 1 152 ? 5.077 -26.701 -9.877 1.00 109.18 514 ALA C C 1
ATOM 3308 O O . ALA C 1 152 ? 5.057 -27.830 -10.391 1.00 92.06 514 ALA C O 1
ATOM 3310 N N . GLN C 1 153 ? 4.213 -26.325 -8.941 1.00 115.77 515 GLN C N 1
ATOM 3311 C CA . GLN C 1 153 ? 3.202 -27.232 -8.416 1.00 112.68 515 GLN C CA 1
ATOM 3312 C C . GLN C 1 153 ? 2.402 -27.951 -9.494 1.00 100.88 515 GLN C C 1
ATOM 3313 O O . GLN C 1 153 ? 2.166 -29.158 -9.418 1.00 92.28 515 GLN C O 1
ATOM 3319 N N . SER C 1 154 ? 1.974 -27.189 -10.489 1.00 90.37 516 SER C N 1
ATOM 3320 C CA . SER C 1 154 ? 1.182 -27.725 -11.580 1.00 90.92 516 SER C CA 1
ATOM 3321 C C . SER C 1 154 ? 2.007 -28.612 -12.486 1.00 96.07 516 SER C C 1
ATOM 3322 O O . SER C 1 154 ? 1.458 -29.390 -13.268 1.00 93.34 516 SER C O 1
ATOM 3325 N N . ILE C 1 155 ? 3.328 -28.481 -12.385 1.00 108.77 517 ILE C N 1
ATOM 3326 C CA . ILE C 1 155 ? 4.237 -29.304 -13.174 1.00 114.78 517 ILE C CA 1
ATOM 3327 C C . ILE C 1 155 ? 4.273 -30.663 -12.501 1.00 108.99 517 ILE C C 1
ATOM 3328 O O . ILE C 1 155 ? 4.111 -31.695 -13.155 1.00 88.77 517 ILE C O 1
ATOM 3333 N N . GLY C 1 156 ? 4.487 -30.650 -11.188 1.00 110.29 518 GLY C N 1
ATOM 3334 C CA . GLY C 1 156 ? 4.517 -31.889 -10.437 1.00 119.16 518 GLY C CA 1
ATOM 3335 C C . GLY C 1 156 ? 3.193 -32.611 -10.580 1.00 128.63 518 GLY C C 1
ATOM 3336 O O . GLY C 1 156 ? 3.132 -33.841 -10.598 1.00 133.02 518 GLY C O 1
ATOM 3337 N N . GLN C 1 157 ? 2.124 -31.832 -10.695 1.00 132.18 519 GLN C N 1
ATOM 3338 C CA . GLN C 1 157 ? 0.787 -32.385 -10.842 1.00 137.24 519 GLN C CA 1
ATOM 3339 C C . GLN C 1 157 ? 0.720 -33.154 -12.151 1.00 117.28 519 GLN C C 1
ATOM 3340 O O . GLN C 1 157 ? 0.186 -34.255 -12.204 1.00 123.70 519 GLN C O 1
ATOM 3346 N N . ALA C 1 158 ? 1.272 -32.572 -13.206 1.00 94.11 520 ALA C N 1
ATOM 3347 C CA . ALA C 1 158 ? 1.263 -33.225 -14.499 1.00 95.60 520 ALA C CA 1
ATOM 3348 C C . ALA C 1 158 ? 2.054 -34.513 -14.415 1.00 123.72 520 ALA C C 1
ATOM 3349 O O . ALA C 1 158 ? 1.902 -35.389 -15.261 1.00 122.46 520 ALA C O 1
ATOM 3351 N N . PHE C 1 159 ? 2.908 -34.623 -13.400 1.00 132.95 521 PHE C N 1
ATOM 3352 C CA . PHE C 1 159 ? 3.695 -35.839 -13.217 1.00 131.79 521 PHE C CA 1
ATOM 3353 C C . PHE C 1 159 ? 2.762 -36.917 -12.718 1.00 136.17 521 PHE C C 1
ATOM 3354 O O . PHE C 1 159 ? 2.691 -37.999 -13.287 1.00 136.38 521 PHE C O 1
ATOM 3362 N N . SER C 1 160 ? 2.050 -36.616 -11.641 1.00 139.32 522 SER C N 1
ATOM 3363 C CA . SER C 1 160 ? 1.105 -37.568 -11.084 1.00 139.71 522 SER C CA 1
ATOM 3364 C C . SER C 1 160 ? 0.212 -38.021 -12.236 1.00 139.68 522 SER C C 1
ATOM 3365 O O . SER C 1 160 ? 0.191 -39.198 -12.602 1.00 135.61 522 SER C O 1
ATOM 3368 N N . VAL C 1 161 ? -0.504 -37.064 -12.821 1.00 143.35 523 VAL C N 1
ATOM 3369 C CA . VAL C 1 161 ? -1.400 -37.335 -13.940 1.00 141.62 523 VAL C CA 1
ATOM 3370 C C . VAL C 1 161 ? -0.652 -38.087 -15.037 1.00 147.57 523 VAL C C 1
ATOM 3371 O O . VAL C 1 161 ? -1.256 -38.659 -15.943 1.00 151.79 523 VAL C O 1
ATOM 3375 N N . ALA C 1 162 ? 0.672 -38.084 -14.948 1.00 153.42 524 ALA C N 1
ATOM 3376 C CA . ALA C 1 162 ? 1.496 -38.766 -15.930 1.00 153.51 524 ALA C CA 1
ATOM 3377 C C . ALA C 1 162 ? 1.799 -40.190 -15.488 1.00 144.06 524 ALA C C 1
ATOM 3378 O O . ALA C 1 162 ? 1.549 -41.134 -16.228 1.00 125.38 524 ALA C O 1
ATOM 3380 N N . TYR C 1 163 ? 2.335 -40.345 -14.281 1.00 152.21 525 TYR C N 1
ATOM 3381 C CA . TYR C 1 163 ? 2.665 -41.670 -13.762 1.00 148.17 525 TYR C CA 1
ATOM 3382 C C . TYR C 1 163 ? 1.395 -42.499 -13.658 1.00 166.29 525 TYR C C 1
ATOM 3383 O O . TYR C 1 163 ? 1.276 -43.554 -14.273 1.00 176.48 525 TYR C O 1
ATOM 3385 N N . GLN C 1 164 ? 0.442 -42.005 -12.883 1.00 165.47 526 GLN C N 1
ATOM 3386 C CA . GLN C 1 164 ? -0.820 -42.694 -12.691 1.00 168.60 526 GLN C CA 1
ATOM 3387 C C . GLN C 1 164 ? -1.417 -43.157 -14.025 1.00 169.28 526 GLN C C 1
ATOM 3388 O O . GLN C 1 164 ? -1.980 -44.247 -14.117 1.00 176.26 526 GLN C O 1
ATOM 3394 N N . GLU C 1 165 ? -1.275 -42.331 -15.059 1.00 166.51 527 GLU C N 1
ATOM 3395 C CA . GLU C 1 165 ? -1.787 -42.652 -16.394 1.00 166.91 527 GLU C CA 1
ATOM 3396 C C . GLU C 1 165 ? -0.896 -43.718 -17.038 1.00 167.78 527 GLU C C 1
ATOM 3397 O O . GLU C 1 165 ? -0.763 -43.777 -18.259 1.00 170.51 527 GLU C O 1
ATOM 3403 N N . PHE C 1 166 ? -0.288 -44.561 -16.210 1.00 167.90 528 PHE C N 1
ATOM 3404 C CA . PHE C 1 166 ? 0.605 -45.603 -16.706 1.00 166.34 528 PHE C CA 1
ATOM 3405 C C . PHE C 1 166 ? -0.117 -46.851 -17.205 1.00 172.29 528 PHE C C 1
ATOM 3406 O O . PHE C 1 166 ? -0.506 -46.931 -18.370 1.00 180.56 528 PHE C O 1
ATOM 3408 N N . LEU C 1 167 ? -0.291 -47.826 -16.318 1.00 164.28 529 LEU C N 1
ATOM 3409 C CA . LEU C 1 167 ? -0.937 -49.077 -16.683 1.00 161.08 529 LEU C CA 1
ATOM 3410 C C . LEU C 1 167 ? -1.559 -49.766 -15.474 1.00 172.12 529 LEU C C 1
ATOM 3411 O O . LEU C 1 167 ? -1.818 -49.129 -14.454 1.00 170.74 529 LEU C O 1
ATOM 3416 N N . ARG C 1 168 ? -1.783 -51.072 -15.606 1.00 180.24 530 ARG C N 1
ATOM 3417 C CA . ARG C 1 168 ? -2.379 -51.903 -14.563 1.00 168.35 530 ARG C CA 1
ATOM 3418 C C . ARG C 1 168 ? -1.841 -51.617 -13.159 1.00 161.32 530 ARG C C 1
ATOM 3419 O O . ARG C 1 168 ? -0.711 -51.980 -12.835 1.00 144.57 530 ARG C O 1
ATOM 3421 N N . ALA C 1 169 ? -2.662 -50.978 -12.328 1.00 163.63 531 ALA C N 1
ATOM 3422 C CA . ALA C 1 169 ? -2.268 -50.654 -10.963 1.00 157.26 531 ALA C CA 1
ATOM 3423 C C . ALA C 1 169 ? -3.468 -50.342 -10.080 1.00 148.06 531 ALA C C 1
ATOM 3424 O O . ALA C 1 169 ? -3.312 -49.997 -8.907 1.00 141.25 531 ALA C O 1
ATOM 3426 N N . ILE C 1 172 ? -1.621 -52.858 -4.126 1.00 148.05 534 ILE C N 1
ATOM 3427 C CA . ILE C 1 172 ? -2.458 -51.829 -4.727 1.00 153.19 534 ILE C CA 1
ATOM 3428 C C . ILE C 1 172 ? -2.570 -50.629 -3.795 1.00 163.51 534 ILE C C 1
ATOM 3429 O O . ILE C 1 172 ? -1.594 -50.245 -3.149 1.00 159.47 534 ILE C O 1
ATOM 3431 N N . ASN C 1 173 ? -3.762 -50.043 -3.725 1.00 173.71 535 ASN C N 1
ATOM 3432 C CA . ASN C 1 173 ? -4.003 -48.884 -2.870 1.00 186.80 535 ASN C CA 1
ATOM 3433 C C . ASN C 1 173 ? -3.945 -49.267 -1.390 1.00 201.52 535 ASN C C 1
ATOM 3434 O O . ASN C 1 173 ? -4.085 -50.440 -1.044 1.00 206.20 535 ASN C O 1
ATOM 3436 N N . PRO C 1 174 ? -3.737 -48.276 -0.524 1.00 201.59 536 PRO C N 1
ATOM 3437 C CA . PRO C 1 174 ? -3.655 -48.507 0.916 1.00 187.00 536 PRO C CA 1
ATOM 3438 C C . PRO C 1 174 ? -4.942 -49.131 1.446 1.00 176.51 536 PRO C C 1
ATOM 3439 O O . PRO C 1 174 ? -5.829 -49.484 0.672 1.00 162.32 536 PRO C O 1
ATOM 3441 N N . GLU C 1 175 ? -5.045 -49.265 2.764 1.00 179.19 537 GLU C N 1
ATOM 3442 C CA . GLU C 1 175 ? -6.231 -49.861 3.376 1.00 178.53 537 GLU C CA 1
ATOM 3443 C C . GLU C 1 175 ? -7.246 -48.829 3.867 1.00 183.44 537 GLU C C 1
ATOM 3444 O O . GLU C 1 175 ? -8.424 -48.895 3.513 1.00 184.29 537 GLU C O 1
ATOM 3446 N N . ASP C 1 176 ? -6.785 -47.889 4.690 1.00 180.18 538 ASP C N 1
ATOM 3447 C CA . ASP C 1 176 ? -7.633 -46.828 5.238 1.00 171.18 538 ASP C CA 1
ATOM 3448 C C . ASP C 1 176 ? -8.608 -47.274 6.341 1.00 170.77 538 ASP C C 1
ATOM 3449 O O . ASP C 1 176 ? -8.231 -48.012 7.252 1.00 165.37 538 ASP C O 1
ATOM 3451 N N . LEU C 1 177 ? -9.858 -46.816 6.247 1.00 159.21 539 LEU C N 1
ATOM 3452 C CA . LEU C 1 177 ? -10.905 -47.121 7.228 1.00 136.80 539 LEU C CA 1
ATOM 3453 C C . LEU C 1 177 ? -11.256 -48.604 7.377 1.00 144.24 539 LEU C C 1
ATOM 3454 O O . LEU C 1 177 ? -12.015 -48.984 8.276 1.00 143.94 539 LEU C O 1
ATOM 3456 N N . SER C 1 178 ? -10.709 -49.435 6.494 1.00 157.15 540 SER C N 1
ATOM 3457 C CA . SER C 1 178 ? -10.952 -50.875 6.531 1.00 159.48 540 SER C CA 1
ATOM 3458 C C . SER C 1 178 ? -9.653 -51.609 6.861 1.00 166.84 540 SER C C 1
ATOM 3459 O O . SER C 1 178 ? -9.607 -52.269 7.918 1.00 117.81 540 SER C O 1
ATOM 3461 N N . GLN D 2 1 ? -29.629 21.166 -27.581 1.00 149.16 754 GLN D N 1
ATOM 3462 C CA . GLN D 2 1 ? -28.236 21.069 -27.061 1.00 162.78 754 GLN D CA 1
ATOM 3463 C C . GLN D 2 1 ? -28.125 21.650 -25.655 1.00 168.13 754 GLN D C 1
ATOM 3464 O O . GLN D 2 1 ? -27.166 22.358 -25.333 1.00 168.67 754 GLN D O 1
ATOM 3470 N N . ASN D 2 2 ? -29.115 21.340 -24.823 1.00 168.87 755 ASN D N 1
ATOM 3471 C CA . ASN D 2 2 ? -29.148 21.820 -23.445 1.00 160.11 755 ASN D CA 1
ATOM 3472 C C . ASN D 2 2 ? -28.994 20.690 -22.434 1.00 134.01 755 ASN D C 1
ATOM 3473 O O . ASN D 2 2 ? -29.648 19.652 -22.547 1.00 123.04 755 ASN D O 1
ATOM 3478 N N . GLY D 2 3 ? -28.132 20.911 -21.444 1.00 120.61 756 GLY D N 1
ATOM 3479 C CA . GLY D 2 3 ? -27.900 19.927 -20.402 1.00 116.01 756 GLY D CA 1
ATOM 3480 C C . GLY D 2 3 ? -27.880 20.625 -19.058 1.00 125.37 756 GLY D C 1
ATOM 3481 O O . GLY D 2 3 ? -27.261 21.678 -18.921 1.00 124.25 756 GLY D O 1
ATOM 3482 N N . TYR D 2 4 ? -28.545 20.046 -18.063 1.00 134.87 757 TYR D N 1
ATOM 3483 C CA . TYR D 2 4 ? -28.614 20.641 -16.729 1.00 119.52 757 TYR D CA 1
ATOM 3484 C C . TYR D 2 4 ? -27.922 19.757 -15.690 1.00 98.42 757 TYR D C 1
ATOM 3485 O O . TYR D 2 4 ? -27.945 18.534 -15.799 1.00 87.52 757 TYR D O 1
ATOM 3494 N N . GLU D 2 5 ? -27.307 20.371 -14.685 1.00 83.46 758 GLU D N 1
ATOM 3495 C CA . GLU D 2 5 ? -26.619 19.602 -13.651 1.00 80.21 758 GLU D CA 1
ATOM 3496 C C . GLU D 2 5 ? -27.435 19.616 -12.368 1.00 73.82 758 GLU D C 1
ATOM 3497 O O . GLU D 2 5 ? -28.193 20.559 -12.125 1.00 51.77 758 GLU D O 1
ATOM 3503 N N . ASN D 2 6 ? -27.298 18.574 -11.547 1.00 72.42 759 ASN D N 1
ATOM 3504 C CA . ASN D 2 6 ? -28.070 18.547 -10.305 1.00 69.91 759 ASN D CA 1
ATOM 3505 C C . ASN D 2 6 ? -27.273 19.266 -9.230 1.00 78.44 759 ASN D C 1
ATOM 3506 O O . ASN D 2 6 ? -26.218 18.794 -8.814 1.00 98.89 759 ASN D O 1
ATOM 3511 N N . PRO D 2 7 ? -27.761 20.441 -8.795 1.00 57.47 760 PRO D N 1
ATOM 3512 C CA . PRO D 2 7 ? -27.081 21.216 -7.765 1.00 60.51 760 PRO D CA 1
ATOM 3513 C C . PRO D 2 7 ? -26.873 20.268 -6.609 1.00 76.97 760 PRO D C 1
ATOM 3514 O O . PRO D 2 7 ? -25.810 20.247 -5.995 1.00 86.23 760 PRO D O 1
ATOM 3518 N N . THR D 2 8 ? -27.906 19.473 -6.334 1.00 82.93 761 THR D N 1
ATOM 3519 C CA . THR D 2 8 ? -27.880 18.504 -5.251 1.00 94.82 761 THR D CA 1
ATOM 3520 C C . THR D 2 8 ? -26.787 17.445 -5.448 1.00 98.26 761 THR D C 1
ATOM 3521 O O . THR D 2 8 ? -26.100 17.067 -4.497 1.00 109.88 761 THR D O 1
ATOM 3525 N N . TYR D 2 9 ? -26.635 16.949 -6.672 1.00 79.69 762 TYR D N 1
ATOM 3526 C CA . TYR D 2 9 ? -25.606 15.954 -6.926 1.00 86.16 762 TYR D CA 1
ATOM 3527 C C . TYR D 2 9 ? -24.258 16.639 -6.773 1.00 114.40 762 TYR D C 1
ATOM 3528 O O . TYR D 2 9 ? -23.554 16.414 -5.789 1.00 108.09 762 TYR D O 1
ATOM 3537 N N . LYS D 2 10 ? -23.918 17.480 -7.753 1.00 137.98 763 LYS D N 1
ATOM 3538 C CA . LYS D 2 10 ? -22.665 18.238 -7.780 1.00 137.44 763 LYS D CA 1
ATOM 3539 C C . LYS D 2 10 ? -22.429 18.954 -6.453 1.00 129.43 763 LYS D C 1
ATOM 3540 O O . LYS D 2 10 ? -21.671 19.916 -6.376 1.00 139.37 763 LYS D O 1
ATOM 3546 N N . PHE D 2 11 ? -23.097 18.477 -5.414 1.00 112.54 764 PHE D N 1
ATOM 3547 C CA . PHE D 2 11 ? -22.976 19.035 -4.086 1.00 114.93 764 PHE D CA 1
ATOM 3548 C C . PHE D 2 11 ? -22.428 17.999 -3.112 1.00 114.86 764 PHE D C 1
ATOM 3549 O O . PHE D 2 11 ? -21.222 17.786 -3.029 1.00 119.31 764 PHE D O 1
ATOM 3557 N N . PHE D 2 12 ? -23.326 17.358 -2.372 1.00 126.18 765 PHE D N 1
ATOM 3558 C CA . PHE D 2 12 ? -22.943 16.352 -1.395 1.00 126.08 765 PHE D CA 1
ATOM 3559 C C . PHE D 2 12 ? -22.112 15.281 -2.089 1.00 143.88 765 PHE D C 1
ATOM 3560 O O . PHE D 2 12 ? -21.087 14.851 -1.569 1.00 151.47 765 PHE D O 1
ATOM 3568 N N . GLU D 2 13 ? -22.555 14.872 -3.275 1.00 160.41 766 GLU D N 1
ATOM 3569 C CA . GLU D 2 13 ? -21.885 13.833 -4.055 1.00 167.32 766 GLU D CA 1
ATOM 3570 C C . GLU D 2 13 ? -20.437 14.161 -4.400 1.00 167.37 766 GLU D C 1
ATOM 3571 O O . GLU D 2 13 ? -19.508 13.652 -3.775 1.00 168.36 766 GLU D O 1
ATOM 3577 N N . GLN D 2 14 ? -20.249 15.002 -5.411 1.00 158.68 767 GLN D N 1
ATOM 3578 C CA . GLN D 2 14 ? -18.908 15.381 -5.825 1.00 149.70 767 GLN D CA 1
ATOM 3579 C C . GLN D 2 14 ? -18.460 16.611 -5.039 1.00 149.13 767 GLN D C 1
ATOM 3580 O O . GLN D 2 14 ? -17.697 16.437 -4.060 1.00 117.81 767 GLN D O 1
ATOM 3587 N N . ASN E 2 2 ? -15.164 -20.849 -40.353 1.00 132.66 755 ASN E N 1
ATOM 3588 C CA . ASN E 2 2 ? -14.966 -19.990 -41.561 1.00 146.70 755 ASN E CA 1
ATOM 3589 C C . ASN E 2 2 ? -14.064 -18.786 -41.261 1.00 155.94 755 ASN E C 1
ATOM 3590 O O . ASN E 2 2 ? -13.601 -18.618 -40.133 1.00 157.85 755 ASN E O 1
ATOM 3592 N N . GLY E 2 3 ? -13.815 -17.955 -42.273 1.00 155.59 756 GLY E N 1
ATOM 3593 C CA . GLY E 2 3 ? -12.965 -16.788 -42.085 1.00 149.87 756 GLY E CA 1
ATOM 3594 C C . GLY E 2 3 ? -12.857 -15.860 -43.288 1.00 141.72 756 GLY E C 1
ATOM 3595 O O . GLY E 2 3 ? -13.116 -16.266 -44.415 1.00 129.53 756 GLY E O 1
ATOM 3596 N N . TYR E 2 4 ? -12.457 -14.612 -43.043 1.00 138.86 757 TYR E N 1
ATOM 3597 C CA . TYR E 2 4 ? -12.314 -13.594 -44.086 1.00 124.37 757 TYR E CA 1
ATOM 3598 C C . TYR E 2 4 ? -10.909 -12.972 -44.117 1.00 129.93 757 TYR E C 1
ATOM 3599 O O . TYR E 2 4 ? -10.181 -12.988 -43.125 1.00 121.93 757 TYR E O 1
ATOM 3608 N N . GLU E 2 5 ? -10.539 -12.416 -45.264 1.00 132.67 758 GLU E N 1
ATOM 3609 C CA . GLU E 2 5 ? -9.248 -11.760 -45.416 1.00 123.13 758 GLU E CA 1
ATOM 3610 C C . GLU E 2 5 ? -9.581 -10.331 -45.816 1.00 122.77 758 GLU E C 1
ATOM 3611 O O . GLU E 2 5 ? -10.661 -10.082 -46.341 1.00 127.87 758 GLU E O 1
ATOM 3613 N N . ASN E 2 6 ? -8.675 -9.393 -45.571 1.00 123.69 759 ASN E N 1
ATOM 3614 C CA . ASN E 2 6 ? -8.934 -7.995 -45.910 1.00 137.67 759 ASN E CA 1
ATOM 3615 C C . ASN E 2 6 ? -8.414 -7.614 -47.289 1.00 178.25 759 ASN E C 1
ATOM 3616 O O . ASN E 2 6 ? -7.206 -7.557 -47.510 1.00 201.45 759 ASN E O 1
ATOM 3621 N N . PRO E 2 7 ? -9.327 -7.351 -48.240 1.00 186.66 760 PRO E N 1
ATOM 3622 C CA . PRO E 2 7 ? -8.952 -6.970 -49.606 1.00 181.53 760 PRO E CA 1
ATOM 3623 C C . PRO E 2 7 ? -8.246 -5.609 -49.721 1.00 178.11 760 PRO E C 1
ATOM 3624 O O . PRO E 2 7 ? -8.441 -4.892 -50.702 1.00 171.28 760 PRO E O 1
ATOM 3628 N N . THR E 2 8 ? -7.433 -5.255 -48.726 1.00 189.42 761 THR E N 1
ATOM 3629 C CA . THR E 2 8 ? -6.701 -3.983 -48.736 1.00 198.13 761 THR E CA 1
ATOM 3630 C C . THR E 2 8 ? -5.306 -4.155 -48.140 1.00 201.31 761 THR E C 1
ATOM 3631 O O . THR E 2 8 ? -4.445 -3.280 -48.270 1.00 203.32 761 THR E O 1
ATOM 3635 N N . TYR E 2 9 ? -5.095 -5.286 -47.477 1.00 195.41 762 TYR E N 1
ATOM 3636 C CA . TYR E 2 9 ? -3.815 -5.589 -46.856 1.00 181.75 762 TYR E CA 1
ATOM 3637 C C . TYR E 2 9 ? -2.825 -5.970 -47.955 1.00 191.21 762 TYR E C 1
ATOM 3638 O O . TYR E 2 9 ? -1.877 -6.716 -47.726 1.00 185.75 762 TYR E O 1
ATOM 3647 N N . LYS E 2 10 ? -3.058 -5.447 -49.155 1.00 203.19 763 LYS E N 1
ATOM 3648 C CA . LYS E 2 10 ? -2.194 -5.720 -50.294 1.00 198.41 763 LYS E CA 1
ATOM 3649 C C . LYS E 2 10 ? -0.784 -5.217 -50.003 1.00 196.90 763 LYS E C 1
ATOM 3650 O O . LYS E 2 10 ? 0.197 -5.816 -50.442 1.00 198.25 763 LYS E O 1
ATOM 3652 N N . PHE E 2 11 ? -0.693 -4.115 -49.261 1.00 204.18 764 PHE E N 1
ATOM 3653 C CA . PHE E 2 11 ? 0.596 -3.529 -48.896 1.00 213.34 764 PHE E CA 1
ATOM 3654 C C . PHE E 2 11 ? 0.792 -3.592 -47.382 1.00 203.32 764 PHE E C 1
ATOM 3655 O O . PHE E 2 11 ? 0.042 -4.275 -46.686 1.00 203.85 764 PHE E O 1
ATOM 3663 N N . PHE E 2 12 ? 1.798 -2.879 -46.877 1.00 187.79 765 PHE E N 1
ATOM 3664 C CA . PHE E 2 12 ? 2.087 -2.859 -45.443 1.00 180.05 765 PHE E CA 1
ATOM 3665 C C . PHE E 2 12 ? 2.531 -4.260 -44.985 1.00 173.55 765 PHE E C 1
ATOM 3666 O O . PHE E 2 12 ? 1.928 -4.798 -44.028 1.00 117.81 765 PHE E O 1
ATOM 3674 N N . GLY F 2 3 ? 10.240 -32.690 -7.794 1.00 95.46 756 GLY F N 1
ATOM 3675 C CA . GLY F 2 3 ? 10.830 -33.841 -8.541 1.00 115.12 756 GLY F CA 1
ATOM 3676 C C . GLY F 2 3 ? 9.863 -34.313 -9.608 1.00 116.19 756 GLY F C 1
ATOM 3677 O O . GLY F 2 3 ? 8.694 -33.923 -9.615 1.00 106.58 756 GLY F O 1
ATOM 3678 N N . TYR F 2 4 ? 10.359 -35.164 -10.501 1.00 114.83 757 TYR F N 1
ATOM 3679 C CA . TYR F 2 4 ? 9.562 -35.708 -11.600 1.00 125.64 757 TYR F CA 1
ATOM 3680 C C . TYR F 2 4 ? 9.236 -37.176 -11.359 1.00 145.06 757 TYR F C 1
ATOM 3681 O O . TYR F 2 4 ? 8.616 -37.822 -12.209 1.00 146.24 757 TYR F O 1
ATOM 3683 N N . GLU F 2 5 ? 9.658 -37.678 -10.196 1.00 164.81 758 GLU F N 1
ATOM 3684 C CA . GLU F 2 5 ? 9.445 -39.064 -9.775 1.00 172.91 758 GLU F CA 1
ATOM 3685 C C . GLU F 2 5 ? 8.804 -39.951 -10.848 1.00 178.64 758 GLU F C 1
ATOM 3686 O O . GLU F 2 5 ? 7.636 -40.357 -10.657 1.00 117.81 758 GLU F O 1
#

Secondary structure (DSSP, 8-state):
--THHHH-EEEEEEEEEEEEEE--SS--TTHHHHHHHHHHHHHHHHHHHHHHHHHT---SEEEEEEE-SSEEEEEETTT--EEEEEEGGGEEEEE-SSSEEEEEEE---EEEEEEEE-TTHHHHHHHHHHHHHHHHHHHHHTTT--TTTGGGTTSSTTTGGG-/---HHHH-EEEEEEE-B--EEE--SS--HHHHHHHHHHHHHHHHHHHHHHHHTTTT----EEEEEEE-SSEEEEEETTT--EEEEEETTTB--B-EETTEEEEEEE----EEEEEEEE-TTHHHHHHHHHHHHHHHHHHHH--/---HHHH-EEEEEEEEE--EEEE-S---HHHHHHHHHHHHHHHHHHHHHHHHHTTT---SEEEEEEE-SSEEEEEETTT--EEEEEETTTEEEEEEETTEEEEEE----EEEEEEEEE-TTHHHHHHHHHHHHHHHHTTSS------TT-/--EEE-TTIIIII-/--B--TTTT--/---

Radius of gyration: 30.75 Å; Cα contacts (8 Å, |Δi|>4): 1001; chains: 6; bounding box: 76×98×65 Å